Protein 3TCS (pdb70)

Organism: Roseobacter denitrificans (strain ATCC 33942 / OCh 114) (NCBI:txid375451)

Radius of gyration: 26.76 Å; Cα contacts (8 Å, |Δi|>4): 1747; chains: 2; bounding box: 55×63×72 Å

Structure (mmCIF, N/CA/C/O backbone):
data_3TCS
#
_entry.id   3TCS
#
_cell.length_a   182.492
_cell.length_b   64.745
_cell.length_c   76.449
_cell.angle_alpha   90.00
_cell.angle_beta   90.00
_cell.angle_gamma   90.00
#
_symmetry.space_group_name_H-M   'P 21 21 2'
#
loop_
_entity.id
_entity.type
_entity.pdbx_description
1 polymer 'Racemase, putative'
2 non-polymer 'CHLORIDE ION'
3 non-polymer 'MAGNESIUM ION'
4 non-polymer D-ALANINE
5 non-polymer GLYCEROL
6 non-polymer 'TETRAETHYLENE GLYCOL'
7 water water
#
loop_
_atom_site.group_PDB
_atom_site.id
_atom_site.type_symbol
_atom_site.label_atom_id
_atom_site.label_alt_id
_atom_site.label_comp_id
_atom_site.label_asym_id
_atom_site.label_entity_id
_atom_site.label_seq_id
_atom_site.pdbx_PDB_ins_code
_atom_site.Cartn_x
_atom_site.Cartn_y
_atom_site.Cartn_z
_atom_site.occupancy
_atom_site.B_iso_or_equiv
_atom_site.auth_seq_id
_atom_site.auth_comp_id
_atom_site.auth_asym_id
_atom_site.auth_atom_id
_atom_site.pdbx_PDB_model_num
ATOM 1 N N . MET A 1 23 ? 25.470 -8.609 42.135 1.00 35.87 1 MET A N 1
ATOM 2 C CA . MET A 1 23 ? 25.247 -10.016 41.706 1.00 33.86 1 MET A CA 1
ATOM 3 C C . MET A 1 23 ? 24.848 -10.059 40.226 1.00 32.39 1 MET A C 1
ATOM 4 O O . MET A 1 23 ? 25.520 -9.455 39.393 1.00 32.75 1 MET A O 1
ATOM 9 N N . LYS A 1 24 ? 23.764 -10.760 39.895 1.00 30.59 2 LYS A N 1
ATOM 10 C CA . LYS A 1 24 ? 23.313 -10.851 38.503 1.00 29.17 2 LYS A CA 1
ATOM 11 C C . LYS A 1 24 ? 21.845 -10.485 38.312 1.00 26.95 2 LYS A C 1
ATOM 12 O O . LYS A 1 24 ? 20.976 -10.957 39.043 1.00 24.76 2 LYS A O 1
ATOM 18 N N . LEU A 1 25 ? 21.577 -9.650 37.311 1.00 24.91 3 LEU A N 1
ATOM 19 C CA . LEU A 1 25 ? 20.219 -9.211 37.015 1.00 24.03 3 LEU A CA 1
ATOM 20 C C . LEU A 1 25 ? 19.374 -10.287 36.356 1.00 22.39 3 LEU A C 1
ATOM 21 O O . LEU A 1 25 ? 19.816 -10.953 35.417 1.00 22.05 3 LEU A O 1
ATOM 26 N N . LYS A 1 26 ? 18.148 -10.438 36.844 1.00 20.74 4 LYS A N 1
ATOM 27 C CA . LYS A 1 26 ? 17.218 -11.418 36.302 1.00 20.47 4 LYS A CA 1
ATOM 28 C C . LYS A 1 26 ? 16.096 -10.724 35.543 1.00 18.59 4 LYS A C 1
ATOM 29 O O . LYS A 1 26 ? 15.510 -11.299 34.624 1.00 19.04 4 LYS A O 1
ATOM 35 N N . ALA A 1 27 ? 15.788 -9.491 35.936 1.00 15.89 5 ALA A N 1
ATOM 36 C CA . ALA A 1 27 ? 14.721 -8.748 35.282 1.00 14.82 5 ALA A CA 1
ATOM 37 C C . ALA A 1 27 ? 14.837 -7.245 35.466 1.00 14.01 5 ALA A C 1
ATOM 38 O O . ALA A 1 27 ? 15.360 -6.768 36.474 1.00 12.98 5 ALA A O 1
ATOM 40 N N . ILE A 1 28 ? 14.345 -6.514 34.468 1.00 12.19 6 ILE A N 1
ATOM 41 C CA . ILE A 1 28 ? 14.326 -5.058 34.479 1.00 11.06 6 ILE A CA 1
ATOM 42 C C . ILE A 1 28 ? 12.923 -4.646 34.044 1.00 11.17 6 ILE A C 1
ATOM 43 O O . ILE A 1 28 ? 12.467 -5.020 32.967 1.00 12.15 6 ILE A O 1
ATOM 48 N N . GLU A 1 29 ? 12.237 -3.884 34.886 1.00 11.28 7 GLU A N 1
ATOM 49 C CA . GLU A 1 29 ? 10.882 -3.438 34.579 1.00 11.74 7 GLU A CA 1
ATOM 50 C C . GLU A 1 29 ? 10.809 -1.925 34.596 1.00 11.57 7 GLU A C 1
ATOM 51 O O . GLU A 1 29 ? 11.513 -1.275 35.368 1.00 10.58 7 GLU A O 1
ATOM 57 N N . THR A 1 30 ? 9.955 -1.366 33.745 1.00 9.91 8 THR A N 1
ATOM 58 C CA . THR A 1 30 ? 9.758 0.074 33.708 1.00 10.62 8 THR A CA 1
ATOM 59 C C . THR A 1 30 ? 8.271 0.386 33.890 1.00 11.72 8 THR A C 1
ATOM 60 O O . THR A 1 30 ? 7.402 -0.363 33.430 1.00 12.44 8 THR A O 1
ATOM 64 N N . PHE A 1 31 ? 7.998 1.483 34.587 1.00 10.16 9 PHE A N 1
ATOM 65 C CA . PHE A 1 31 ? 6.644 1.960 34.864 1.00 11.22 9 PHE A CA 1
ATOM 66 C C . PHE A 1 31 ? 6.750 3.425 34.463 1.00 11.32 9 PHE A C 1
ATOM 67 O O . PHE A 1 31 ? 7.421 4.212 35.138 1.00 11.92 9 PHE A O 1
ATOM 75 N N . THR A 1 32 ? 6.071 3.805 33.386 1.00 9.78 10 THR A N 1
ATOM 76 C CA . THR A 1 32 ? 6.222 5.160 32.881 1.00 11.41 10 THR A CA 1
ATOM 77 C C . THR A 1 32 ? 4.996 5.812 32.268 1.00 12.15 10 THR A C 1
ATOM 78 O O . THR A 1 32 ? 3.986 5.162 31.998 1.00 10.49 10 THR A O 1
ATOM 82 N N . ASN A 1 33 ? 5.114 7.121 32.073 1.00 12.68 11 ASN A N 1
ATOM 83 C CA . ASN A 1 33 ? 4.125 7.908 31.354 1.00 13.78 11 ASN A CA 1
ATOM 84 C C . ASN A 1 33 ? 5.035 8.765 30.477 1.00 14.08 11 ASN A C 1
ATOM 85 O O . ASN A 1 33 ? 6.245 8.522 30.451 1.00 12.93 11 ASN A O 1
ATOM 90 N N . ASP A 1 34 ? 4.505 9.742 29.753 1.00 14.21 12 ASP A N 1
ATOM 91 C CA . ASP A 1 34 ? 5.369 10.528 28.876 1.00 16.39 12 ASP A CA 1
ATOM 92 C C . ASP A 1 34 ? 6.392 11.425 29.571 1.00 16.00 12 ASP A C 1
ATOM 93 O O . ASP A 1 34 ? 7.434 11.747 28.995 1.00 16.31 12 ASP A O 1
ATOM 98 N N . ALA A 1 35 ? 6.111 11.817 30.808 1.00 15.00 13 ALA A N 1
ATOM 99 C CA . ALA A 1 35 ? 7.004 12.714 31.535 1.00 14.47 13 ALA A CA 1
ATOM 100 C C . ALA A 1 35 ? 8.090 12.043 32.369 1.00 14.57 13 ALA A C 1
ATOM 101 O O . ALA A 1 35 ? 9.219 12.523 32.416 1.00 15.51 13 ALA A O 1
ATOM 103 N N . VAL A 1 36 ? 7.757 10.945 33.035 1.00 13.99 14 VAL A N 1
ATOM 104 C CA . VAL A 1 36 ? 8.742 10.275 33.877 1.00 13.08 14 VAL A CA 1
ATOM 105 C C . VAL A 1 36 ? 8.506 8.773 33.962 1.00 12.00 14 VAL A C 1
ATOM 106 O O . VAL A 1 36 ? 7.371 8.302 33.910 1.00 11.47 14 VAL A O 1
ATOM 110 N N . GLY A 1 37 ? 9.594 8.020 34.072 1.00 10.94 15 GLY A N 1
ATOM 111 C CA . GLY A 1 37 ? 9.490 6.577 34.152 1.00 10.90 15 GLY A CA 1
ATOM 112 C C . GLY A 1 37 ? 10.419 6.025 35.211 1.00 12.47 15 GLY A C 1
ATOM 113 O O . GLY A 1 37 ? 11.565 6.461 35.324 1.00 10.15 15 GLY A O 1
ATOM 114 N N . PHE A 1 38 ? 9.919 5.069 35.987 1.00 11.31 16 PHE A N 1
ATOM 115 C CA . PHE A 1 38 ? 10.699 4.450 37.047 1.00 12.09 16 PHE A CA 1
ATOM 116 C C . PHE A 1 38 ? 11.155 3.060 36.630 1.00 11.86 16 PHE A C 1
ATOM 117 O O . PHE A 1 38 ? 10.503 2.399 35.820 1.00 11.88 16 PHE A O 1
ATOM 125 N N . VAL A 1 39 ? 12.280 2.626 37.186 1.00 10.30 17 VAL A N 1
ATOM 126 C CA . VAL A 1 39 ? 12.849 1.326 36.857 1.00 10.58 17 VAL A CA 1
ATOM 127 C C . VAL A 1 39 ? 13.001 0.447 38.090 1.00 12.09 17 VAL A C 1
ATOM 128 O O . VAL A 1 39 ? 13.440 0.908 39.143 1.00 13.08 17 VAL A O 1
ATOM 132 N N . ARG A 1 40 ? 12.627 -0.818 37.956 1.00 11.30 18 ARG A N 1
ATOM 133 C CA . ARG A 1 40 ? 12.779 -1.762 39.048 1.00 10.73 18 ARG A CA 1
ATOM 134 C C . ARG A 1 40 ? 13.622 -2.914 38.542 1.00 10.80 18 ARG A C 1
ATOM 135 O O . ARG A 1 40 ? 13.282 -3.550 37.543 1.00 12.16 18 ARG A O 1
ATOM 143 N N . VAL A 1 41 ? 14.736 -3.169 39.216 1.00 9.81 19 VAL A N 1
ATOM 144 C CA . VAL A 1 41 ? 15.602 -4.268 38.827 1.00 10.18 19 VAL A CA 1
ATOM 145 C C . VAL A 1 41 ? 15.487 -5.372 39.867 1.00 11.64 19 VAL A C 1
ATOM 146 O O . VAL A 1 41 ? 15.277 -5.096 41.049 1.00 11.34 19 VAL A O 1
ATOM 150 N N . THR A 1 42 ? 15.605 -6.615 39.413 1.00 12.24 20 THR A N 1
ATOM 151 C CA . THR A 1 42 ? 15.527 -7.777 40.296 1.00 14.60 20 THR A CA 1
ATOM 152 C C . THR A 1 42 ? 16.729 -8.672 40.024 1.00 15.35 20 THR A C 1
ATOM 153 O O . THR A 1 42 ? 17.001 -9.012 38.874 1.00 15.41 20 THR A O 1
ATOM 157 N N . THR A 1 43 ? 17.459 -9.040 41.072 1.00 17.04 21 THR A N 1
ATOM 158 C CA . THR A 1 43 ? 18.610 -9.919 40.901 1.00 19.60 21 THR A CA 1
ATOM 159 C C . THR A 1 43 ? 18.140 -11.361 41.034 1.00 21.44 21 THR A C 1
ATOM 160 O O . THR A 1 43 ? 17.017 -11.613 41.469 1.00 20.35 21 THR A O 1
ATOM 164 N N . GLN A 1 44 ? 18.995 -12.302 40.651 1.00 23.40 22 GLN A N 1
ATOM 165 C CA . GLN A 1 44 ? 18.653 -13.719 40.713 1.00 27.51 22 GLN A CA 1
ATOM 166 C C . GLN A 1 44 ? 18.148 -14.186 42.074 1.00 28.90 22 GLN A C 1
ATOM 167 O O . GLN A 1 44 ? 17.291 -15.069 42.149 1.00 29.69 22 GLN A O 1
ATOM 173 N N . ASP A 1 45 ? 18.670 -13.597 43.146 1.00 29.79 23 ASP A N 1
ATOM 174 C CA . ASP A 1 45 ? 18.258 -13.988 44.488 1.00 30.04 23 ASP A CA 1
ATOM 175 C C . ASP A 1 45 ? 16.937 -13.349 44.911 1.00 29.10 23 ASP A C 1
ATOM 176 O O . ASP A 1 45 ? 16.447 -13.594 46.013 1.00 28.99 23 ASP A O 1
ATOM 181 N N . GLY A 1 46 ? 16.359 -12.534 44.032 1.00 26.53 24 GLY A N 1
ATOM 182 C CA . GLY A 1 46 ? 15.087 -11.903 44.342 1.00 24.21 24 GLY A CA 1
ATOM 183 C C . GLY A 1 46 ? 15.120 -10.465 44.839 1.00 22.49 24 GLY A C 1
ATOM 184 O O . GLY A 1 46 ? 14.087 -9.795 44.850 1.00 22.01 24 GLY A O 1
ATOM 185 N N . ALA A 1 47 ? 16.287 -9.988 45.259 1.00 20.86 25 ALA A N 1
ATOM 186 C CA . ALA A 1 47 ? 16.413 -8.616 45.750 1.00 19.76 25 ALA A CA 1
ATOM 187 C C . ALA A 1 47 ? 16.037 -7.625 44.650 1.00 19.37 25 ALA A C 1
ATOM 188 O O . ALA A 1 47 ? 16.334 -7.852 43.478 1.00 18.93 25 ALA A O 1
ATOM 190 N N . GLN A 1 48 ? 15.387 -6.529 45.028 1.00 18.67 26 GLN A N 1
ATOM 191 C CA . GLN A 1 48 ? 14.971 -5.529 44.050 1.00 18.52 26 GLN A CA 1
ATOM 192 C C . GLN A 1 48 ? 15.394 -4.105 44.403 1.00 17.12 26 GLN A C 1
ATOM 193 O O . GLN A 1 48 ? 15.622 -3.776 45.567 1.00 17.94 26 GLN A O 1
ATOM 199 N N . GLY A 1 49 ? 15.486 -3.265 43.378 1.00 15.71 27 GLY A N 1
ATOM 200 C CA . GLY A 1 49 ? 15.870 -1.879 43.568 1.00 13.61 27 GLY A CA 1
ATOM 201 C C . GLY A 1 49 ? 15.099 -0.978 42.623 1.00 12.58 27 GLY A C 1
ATOM 202 O O . GLY A 1 49 ? 14.686 -1.412 41.543 1.00 11.89 27 GLY A O 1
ATOM 203 N N . TRP A 1 50 ? 14.906 0.274 43.028 1.00 9.70 28 TRP A N 1
ATOM 204 C CA . TRP A 1 50 ? 14.176 1.248 42.226 1.00 9.14 28 TRP A CA 1
ATOM 205 C C . TRP A 1 50 ? 15.019 2.446 41.816 1.00 8.65 28 TRP A C 1
ATOM 206 O O . TRP A 1 50 ? 15.741 3.018 42.628 1.00 9.13 28 TRP A O 1
ATOM 217 N N . GLY A 1 51 ? 14.897 2.825 40.551 1.00 8.74 29 GLY A N 1
ATOM 218 C CA . GLY A 1 51 ? 15.626 3.962 40.026 1.00 9.09 29 GLY A CA 1
ATOM 219 C C . GLY A 1 51 ? 14.718 4.734 39.092 1.00 10.64 29 GLY A C 1
ATOM 220 O O . GLY A 1 51 ? 13.509 4.496 39.056 1.00 10.10 29 GLY A O 1
ATOM 221 N N . GLN A 1 52 ? 15.290 5.649 38.323 1.00 10.02 30 GLN A N 1
ATOM 222 C CA . GLN A 1 52 ? 14.488 6.443 37.408 1.00 10.70 30 GLN A CA 1
ATOM 223 C C . GLN A 1 52 ? 15.285 6.852 36.182 1.00 11.20 30 GLN A C 1
ATOM 224 O O . GLN A 1 52 ? 16.478 7.151 36.274 1.00 10.66 30 GLN A O 1
ATOM 230 N N . VAL A 1 53 ? 14.629 6.846 35.028 1.00 11.32 31 VAL A N 1
ATOM 231 C CA . VAL A 1 53 ? 15.283 7.274 33.801 1.00 11.08 31 VAL A CA 1
ATOM 232 C C . VAL A 1 53 ? 15.115 8.785 33.800 1.00 11.73 31 VAL A C 1
ATOM 233 O O . VAL A 1 53 ? 14.352 9.324 34.593 1.00 13.21 31 VAL A O 1
ATOM 237 N N . SER A 1 54 ? 15.827 9.479 32.926 1.00 12.37 32 SER A N 1
ATOM 238 C CA . SER A 1 54 ? 15.693 10.923 32.873 1.00 12.55 32 SER A CA 1
ATOM 239 C C . SER A 1 54 ? 14.256 11.323 32.525 1.00 12.63 32 SER A C 1
ATOM 240 O O . SER A 1 54 ? 13.566 10.612 31.795 1.00 11.34 32 SER A O 1
ATOM 243 N N . THR A 1 55 ? 13.804 12.456 33.052 1.00 11.64 33 THR A N 1
ATOM 244 C CA . THR A 1 55 ? 12.461 12.946 32.756 1.00 12.56 33 THR A CA 1
ATOM 245 C C . THR A 1 55 ? 12.414 13.493 31.328 1.00 13.31 33 THR A C 1
ATOM 246 O O . THR A 1 55 ? 13.461 13.781 30.740 1.00 11.86 33 THR A O 1
ATOM 250 N N . TYR A 1 56 ? 11.197 13.623 30.795 1.00 13.06 34 TYR A N 1
ATOM 251 C CA . TYR A 1 56 ? 10.921 14.139 29.449 1.00 13.09 34 TYR A CA 1
ATOM 252 C C . TYR A 1 56 ? 11.003 13.090 28.350 1.00 12.40 34 TYR A C 1
ATOM 253 O O . TYR A 1 56 ? 12.077 12.571 28.033 1.00 10.56 34 TYR A O 1
ATOM 262 N N . HIS A 1 57 ? 9.841 12.797 27.772 1.00 11.26 35 HIS A N 1
ATOM 263 C CA . HIS A 1 57 ? 9.705 11.783 26.732 1.00 11.12 35 HIS A CA 1
ATOM 264 C C . HIS A 1 57 ? 10.226 10.482 27.317 1.00 10.63 35 HIS A C 1
ATOM 265 O O . HIS A 1 57 ? 10.881 9.687 26.643 1.00 10.08 35 HIS A O 1
ATOM 272 N N . ALA A 1 58 ? 9.912 10.287 28.597 1.00 10.26 36 ALA A N 1
ATOM 273 C CA . ALA A 1 58 ? 10.322 9.106 29.345 1.00 10.37 36 ALA A CA 1
ATOM 274 C C . ALA A 1 58 ? 9.805 7.823 28.716 1.00 9.29 36 ALA A C 1
ATOM 275 O O . ALA A 1 58 ? 10.423 6.772 28.852 1.00 9.79 36 ALA A O 1
ATOM 277 N N . ASP A 1 59 ? 8.668 7.904 28.029 1.00 10.05 37 ASP A N 1
ATOM 278 C CA . ASP A 1 59 ? 8.110 6.724 27.388 1.00 9.88 37 ASP A CA 1
ATOM 279 C C . ASP A 1 59 ? 9.037 6.259 26.270 1.00 9.73 37 ASP A C 1
ATOM 280 O O . ASP A 1 59 ? 9.240 5.064 26.087 1.00 10.06 37 ASP A O 1
ATOM 285 N N . ILE A 1 60 ? 9.607 7.202 25.526 1.00 9.94 38 ILE A N 1
ATOM 286 C CA . ILE A 1 60 ? 10.530 6.840 24.457 1.00 8.97 38 ILE A CA 1
ATOM 287 C C . ILE A 1 60 ? 11.791 6.258 25.095 1.00 8.91 38 ILE A C 1
ATOM 288 O O . ILE A 1 60 ? 12.323 5.244 24.639 1.00 9.40 38 ILE A O 1
ATOM 293 N N . THR A 1 61 ? 12.251 6.889 26.172 1.00 8.06 39 THR A N 1
ATOM 294 C CA . THR A 1 61 ? 13.444 6.426 26.870 1.00 9.31 39 THR A CA 1
ATOM 295 C C . THR A 1 61 ? 13.276 4.995 27.390 1.00 9.71 39 THR A C 1
ATOM 296 O O . THR A 1 61 ? 14.212 4.200 27.347 1.00 8.05 39 THR A O 1
ATOM 300 N N . CYS A 1 62 ? 12.088 4.656 27.882 1.00 9.06 40 CYS A N 1
ATOM 301 C CA . CYS A 1 62 ? 11.883 3.303 28.379 1.00 9.71 40 CYS A CA 1
ATOM 302 C C . CYS A 1 62 ? 11.863 2.294 27.237 1.00 9.27 40 CYS A C 1
ATOM 303 O O . CYS A 1 62 ? 12.306 1.157 27.405 1.00 8.14 40 CYS A O 1
ATOM 306 N N . THR A 1 63 ? 11.358 2.707 26.078 1.00 8.87 41 THR A N 1
ATOM 307 C CA . THR A 1 63 ? 11.342 1.819 24.914 1.00 10.25 41 THR A CA 1
ATOM 308 C C . THR A 1 63 ? 12.801 1.522 24.550 1.00 9.98 41 THR A C 1
ATOM 309 O O . THR A 1 63 ? 13.175 0.382 24.260 1.00 9.09 41 THR A O 1
ATOM 313 N N . VAL A 1 64 ? 13.623 2.563 24.580 1.00 8.62 42 VAL A N 1
ATOM 314 C CA . VAL A 1 64 ? 15.043 2.424 24.279 1.00 8.46 42 VAL A CA 1
ATOM 315 C C . VAL A 1 64 ? 15.704 1.530 25.324 1.00 8.19 42 VAL A C 1
ATOM 316 O O . VAL A 1 64 ? 16.542 0.691 24.996 1.00 8.94 42 VAL A O 1
ATOM 320 N N . LEU A 1 65 ? 15.328 1.705 26.587 1.00 9.13 43 LEU A N 1
ATOM 321 C CA . LEU A 1 65 ? 15.915 0.897 27.651 1.00 9.01 43 LEU A CA 1
ATOM 322 C C . LEU A 1 65 ? 15.744 -0.602 27.382 1.00 9.35 43 LEU A C 1
ATOM 323 O O . LEU A 1 65 ? 16.710 -1.368 27.443 1.00 8.36 43 LEU A O 1
ATOM 328 N N . HIS A 1 66 ? 14.524 -1.027 27.066 1.00 9.41 44 HIS A N 1
ATOM 329 C CA . HIS A 1 66 ? 14.278 -2.447 26.809 1.00 9.58 44 HIS A CA 1
ATOM 330 C C . HIS A 1 66 ? 14.868 -2.933 25.491 1.00 8.51 44 HIS A C 1
ATOM 331 O O . HIS A 1 66 ? 15.250 -4.098 25.351 1.00 10.88 44 HIS A O 1
ATOM 338 N N . ARG A 1 67 ? 14.959 -2.030 24.527 1.00 8.17 45 ARG A N 1
ATOM 339 C CA . ARG A 1 67 ? 15.484 -2.383 23.218 1.00 8.79 45 ARG A CA 1
ATOM 340 C C . ARG A 1 67 ? 17.005 -2.427 23.145 1.00 9.72 45 ARG A C 1
ATOM 341 O O . ARG A 1 67 ? 17.570 -3.310 22.500 1.00 9.30 45 ARG A O 1
ATOM 349 N N . GLN A 1 68 ? 17.670 -1.490 23.815 1.00 8.56 46 GLN A N 1
ATOM 350 C CA . GLN A 1 68 ? 19.124 -1.397 23.714 1.00 9.50 46 GLN A CA 1
ATOM 351 C C . GLN A 1 68 ? 19.966 -1.433 24.982 1.00 10.02 46 GLN A C 1
ATOM 352 O O . GLN A 1 68 ? 21.193 -1.384 24.898 1.00 11.45 46 GLN A O 1
ATOM 358 N N . VAL A 1 69 ? 19.334 -1.497 26.151 1.00 9.41 47 VAL A N 1
ATOM 359 C CA . VAL A 1 69 ? 20.100 -1.558 27.396 1.00 9.73 47 VAL A CA 1
ATOM 360 C C . VAL A 1 69 ? 19.922 -2.911 28.092 1.00 10.96 47 VAL A C 1
ATOM 361 O O . VAL A 1 69 ? 20.899 -3.607 28.376 1.00 11.53 47 VAL A O 1
ATOM 365 N N . ALA A 1 70 ? 18.674 -3.287 28.355 1.00 11.01 48 ALA A N 1
ATOM 366 C CA . ALA A 1 70 ? 18.377 -4.552 29.023 1.00 12.92 48 ALA A CA 1
ATOM 367 C C . ALA A 1 70 ? 19.038 -5.783 28.390 1.00 13.61 48 ALA A C 1
ATOM 368 O O . ALA A 1 70 ? 19.566 -6.645 29.095 1.00 14.26 48 ALA A O 1
ATOM 370 N N . PRO A 1 71 ? 19.021 -5.882 27.050 1.00 15.21 49 PRO A N 1
ATOM 371 C CA . PRO A 1 71 ? 19.627 -7.033 26.373 1.00 15.90 49 PRO A CA 1
ATOM 372 C C . PRO A 1 71 ? 21.081 -7.288 26.738 1.00 16.11 49 PRO A C 1
ATOM 373 O O . PRO A 1 71 ? 21.534 -8.436 26.737 1.00 16.63 49 PRO A O 1
ATOM 377 N N . TRP A 1 72 ? 21.807 -6.223 27.059 1.00 14.18 50 TRP A N 1
ATOM 378 C CA . TRP A 1 72 ? 23.222 -6.340 27.397 1.00 15.12 50 TRP A CA 1
ATOM 379 C C . TRP A 1 72 ? 23.500 -6.455 28.885 1.00 15.59 50 TRP A C 1
ATOM 380 O O . TRP A 1 72 ? 24.590 -6.869 29.284 1.00 14.80 50 TRP A O 1
ATOM 391 N N . MET A 1 73 ? 22.524 -6.086 29.706 1.00 15.61 51 MET A N 1
ATOM 392 C CA . MET A 1 73 ? 22.712 -6.141 31.150 1.00 16.61 51 MET A CA 1
ATOM 393 C C . MET A 1 73 ? 22.092 -7.353 31.838 1.00 18.05 51 MET A C 1
ATOM 394 O O . MET A 1 73 ? 22.617 -7.829 32.847 1.00 19.61 51 MET A O 1
ATOM 399 N N . LEU A 1 74 ? 20.993 -7.866 31.295 1.00 18.22 52 LEU A N 1
ATOM 400 C CA . LEU A 1 74 ? 20.341 -9.030 31.888 1.00 18.83 52 LEU A CA 1
ATOM 401 C C . LEU A 1 74 ? 21.252 -10.256 31.926 1.00 19.75 52 LEU A C 1
ATOM 402 O O . LEU A 1 74 ? 21.928 -10.576 30.947 1.00 19.66 52 LEU A O 1
ATOM 407 N N . GLY A 1 75 ? 21.260 -10.936 33.067 1.00 19.85 53 GLY A N 1
ATOM 408 C CA . GLY A 1 75 ? 22.083 -12.122 33.219 1.00 22.08 53 GLY A CA 1
ATOM 409 C C . GLY A 1 75 ? 23.566 -11.841 33.357 1.00 22.64 53 GLY A C 1
ATOM 410 O O . GLY A 1 75 ? 24.381 -12.759 33.282 1.00 24.04 53 GLY A O 1
ATOM 411 N N . GLN A 1 76 ? 23.926 -10.579 33.561 1.00 22.85 54 GLN A N 1
ATOM 412 C CA . GLN A 1 76 ? 25.329 -10.207 33.708 1.00 23.27 54 GLN A CA 1
ATOM 413 C C . GLN A 1 76 ? 25.645 -9.822 35.144 1.00 24.28 54 GLN A C 1
ATOM 414 O O . GLN A 1 76 ? 24.771 -9.372 35.882 1.00 23.19 54 GLN A O 1
ATOM 420 N N . ASP A 1 77 ? 26.902 -9.995 35.536 1.00 25.44 55 ASP A N 1
ATOM 421 C CA . ASP A 1 77 ? 27.321 -9.648 36.886 1.00 26.53 55 ASP A CA 1
ATOM 422 C C . ASP A 1 77 ? 27.428 -8.129 36.977 1.00 25.64 55 ASP A C 1
ATOM 423 O O . ASP A 1 77 ? 28.115 -7.499 36.174 1.00 25.75 55 ASP A O 1
ATOM 428 N N . ILE A 1 78 ? 26.751 -7.544 37.958 1.00 25.78 56 ILE A N 1
ATOM 429 C CA . ILE A 1 78 ? 26.758 -6.095 38.124 1.00 26.72 56 ILE A CA 1
ATOM 430 C C . ILE A 1 78 ? 27.761 -5.576 39.149 1.00 27.10 56 ILE A C 1
ATOM 431 O O . ILE A 1 78 ? 27.684 -4.419 39.563 1.00 28.62 56 ILE A O 1
ATOM 436 N N . THR A 1 79 ? 28.702 -6.423 39.553 1.00 25.62 57 THR A N 1
ATOM 437 C CA . THR A 1 79 ? 29.715 -6.012 40.517 1.00 26.99 57 THR A CA 1
ATOM 438 C C . THR A 1 79 ? 30.521 -4.851 39.932 1.00 26.16 57 THR A C 1
ATOM 439 O O . THR A 1 79 ? 30.692 -3.819 40.578 1.00 26.57 57 THR A O 1
ATOM 443 N N . ASP A 1 80 ? 31.018 -5.029 38.711 1.00 25.95 58 ASP A N 1
ATOM 444 C CA . ASP A 1 80 ? 31.775 -3.981 38.033 1.00 25.97 58 ASP A CA 1
ATOM 445 C C . ASP A 1 80 ? 30.785 -3.294 37.095 1.00 25.14 58 ASP A C 1
ATOM 446 O O . ASP A 1 80 ? 30.806 -3.510 35.881 1.00 23.98 58 ASP A O 1
ATOM 451 N N . LEU A 1 81 ? 29.909 -2.478 37.675 1.00 22.63 59 LEU A N 1
ATOM 452 C CA . LEU A 1 81 ? 28.887 -1.772 36.915 1.00 20.63 59 LEU A CA 1
ATOM 453 C C . LEU A 1 81 ? 29.478 -0.840 35.868 1.00 20.19 59 LEU A C 1
ATOM 454 O O . LEU A 1 81 ? 28.930 -0.702 34.777 1.00 21.14 59 LEU A O 1
ATOM 459 N N . ASP A 1 82 ? 30.594 -0.199 36.197 1.00 19.93 60 ASP A N 1
ATOM 460 C CA . ASP A 1 82 ? 31.244 0.704 35.257 1.00 19.58 60 ASP A CA 1
ATOM 461 C C . ASP A 1 82 ? 31.581 -0.004 33.950 1.00 18.59 60 ASP A C 1
ATOM 462 O O . ASP A 1 82 ? 31.326 0.525 32.869 1.00 15.98 60 ASP A O 1
ATOM 467 N N . ASP A 1 83 ? 32.162 -1.196 34.050 1.00 17.94 61 ASP A N 1
ATOM 468 C CA . ASP A 1 83 ? 32.534 -1.949 32.856 1.00 18.50 61 ASP A CA 1
ATOM 469 C C . ASP A 1 83 ? 31.303 -2.410 32.090 1.00 17.63 61 ASP A C 1
ATOM 470 O O . ASP A 1 83 ? 31.292 -2.404 30.859 1.00 15.63 61 ASP A O 1
ATOM 475 N N . LEU A 1 84 ? 30.264 -2.801 32.818 1.00 15.77 62 LEU A N 1
ATOM 476 C CA . LEU A 1 84 ? 29.038 -3.261 32.181 1.00 15.30 62 LEU A CA 1
ATOM 477 C C . LEU A 1 84 ? 28.383 -2.127 31.400 1.00 15.05 62 LEU A C 1
ATOM 478 O O . LEU A 1 84 ? 27.894 -2.333 30.289 1.00 13.69 62 LEU A O 1
ATOM 483 N N . LEU A 1 85 ? 28.370 -0.930 31.979 1.00 13.59 63 LEU A N 1
ATOM 484 C CA . LEU A 1 85 ? 27.776 0.214 31.302 1.00 14.04 63 LEU A CA 1
ATOM 485 C C . LEU A 1 85 ? 28.605 0.553 30.070 1.00 13.64 63 LEU A C 1
ATOM 486 O O . LEU A 1 85 ? 28.069 1.008 29.063 1.00 12.56 63 LEU A O 1
ATOM 491 N N . ASP A 1 86 ? 29.913 0.321 30.136 1.00 13.80 64 ASP A N 1
ATOM 492 C CA . ASP A 1 86 ? 30.760 0.598 28.977 1.00 14.23 64 ASP A CA 1
ATOM 493 C C . ASP A 1 86 ? 30.422 -0.386 27.865 1.00 14.71 64 ASP A C 1
ATOM 494 O O . ASP A 1 86 ? 30.405 -0.026 26.688 1.00 13.43 64 ASP A O 1
ATOM 499 N N . ILE A 1 87 ? 30.148 -1.631 28.240 1.00 14.74 65 ILE A N 1
ATOM 500 C CA . ILE A 1 87 ? 29.800 -2.648 27.255 1.00 15.15 65 ILE A CA 1
ATOM 501 C C . ILE A 1 87 ? 28.516 -2.229 26.545 1.00 13.49 65 ILE A C 1
ATOM 502 O O . ILE A 1 87 ? 28.402 -2.347 25.323 1.00 12.03 65 ILE A O 1
ATOM 507 N N . VAL A 1 88 ? 27.552 -1.725 27.310 1.00 11.68 66 VAL A N 1
ATOM 508 C CA . VAL A 1 88 ? 26.291 -1.271 26.726 1.00 10.88 66 VAL A CA 1
ATOM 509 C C . VAL A 1 88 ? 26.542 -0.224 25.641 1.00 11.80 66 VAL A C 1
ATOM 510 O O . VAL A 1 88 ? 26.026 -0.339 24.520 1.00 10.26 66 VAL A O 1
ATOM 514 N N . THR A 1 89 ? 27.338 0.795 25.963 1.00 10.87 67 THR A N 1
ATOM 515 C CA . THR A 1 89 ? 27.614 1.847 24.989 1.00 12.28 67 THR A CA 1
ATOM 516 C C . THR A 1 89 ? 28.444 1.342 23.802 1.00 11.96 67 THR A C 1
ATOM 517 O O . THR A 1 89 ? 28.313 1.846 22.685 1.00 11.62 67 THR A O 1
ATOM 521 N N . GLU A 1 90 ? 29.283 0.335 24.029 1.00 12.76 68 GLU A N 1
ATOM 522 C CA . GLU A 1 90 ? 30.091 -0.207 22.941 1.00 13.37 68 GLU A CA 1
ATOM 523 C C . GLU A 1 90 ? 29.225 -1.083 22.043 1.00 12.93 68 GLU A C 1
ATOM 524 O O . GLU A 1 90 ? 29.345 -1.040 20.822 1.00 11.93 68 GLU A O 1
ATOM 530 N N . ARG A 1 91 ? 28.345 -1.872 22.650 1.00 12.35 69 ARG A N 1
ATOM 531 C CA . ARG A 1 91 ? 27.451 -2.733 21.884 1.00 12.01 69 ARG A CA 1
ATOM 532 C C . ARG A 1 91 ? 26.511 -1.875 21.046 1.00 13.04 69 ARG A C 1
ATOM 533 O O . ARG A 1 91 ? 26.117 -2.261 19.945 1.00 11.77 69 ARG A O 1
ATOM 541 N N . GLU A 1 92 ? 26.157 -0.711 21.584 1.00 10.22 70 GLU A N 1
ATOM 542 C CA . GLU A 1 92 ? 25.260 0.226 20.913 1.00 10.87 70 GLU A CA 1
ATOM 543 C C . GLU A 1 92 ? 26.041 1.451 20.442 1.00 11.02 70 GLU A C 1
ATOM 544 O O . GLU A 1 92 ? 25.539 2.574 20.500 1.00 10.77 70 GLU A O 1
ATOM 550 N N . HIS A 1 93 ? 27.259 1.237 19.949 1.00 10.58 71 HIS A N 1
ATOM 551 C CA . HIS A 1 93 ? 28.094 2.355 19.517 1.00 11.81 71 HIS A CA 1
ATOM 552 C C . HIS A 1 93 ? 27.552 3.153 18.329 1.00 10.52 71 HIS A C 1
ATOM 553 O O . HIS A 1 93 ? 28.038 4.240 18.037 1.00 11.64 71 HIS A O 1
ATOM 560 N N . LYS A 1 94 ? 26.540 2.618 17.653 1.00 10.35 72 LYS A N 1
ATOM 561 C CA . LYS A 1 94 ? 25.929 3.307 16.517 1.00 11.41 72 LYS A CA 1
ATOM 562 C C . LYS A 1 94 ? 24.895 4.310 17.013 1.00 10.92 72 LYS A C 1
ATOM 563 O O . LYS A 1 94 ? 24.290 5.034 16.222 1.00 10.42 72 LYS A O 1
ATOM 569 N N . PHE A 1 95 ? 24.687 4.344 18.324 1.00 10.29 73 PHE A N 1
ATOM 570 C CA . PHE A 1 95 ? 23.703 5.248 18.910 1.00 12.15 73 PHE A CA 1
ATOM 571 C C . PHE A 1 95 ? 24.298 6.179 19.960 1.00 12.64 73 PHE A C 1
ATOM 572 O O . PHE A 1 95 ? 23.873 6.181 21.116 1.00 13.46 73 PHE A O 1
ATOM 580 N N . PRO A 1 96 ? 25.291 6.989 19.572 1.00 13.82 74 PRO A N 1
ATOM 581 C CA . PRO A 1 96 ? 25.868 7.893 20.565 1.00 14.90 74 PRO A CA 1
ATOM 582 C C . PRO A 1 96 ? 24.821 8.955 20.871 1.00 15.25 74 PRO A C 1
ATOM 583 O O . PRO A 1 96 ? 24.031 9.317 19.999 1.00 16.33 74 PRO A O 1
ATOM 587 N N . GLY A 1 97 ? 24.779 9.439 22.103 1.00 12.92 75 GLY A N 1
ATOM 588 C CA . GLY A 1 97 ? 23.791 10.456 22.398 1.00 14.76 75 GLY A CA 1
ATOM 589 C C . GLY A 1 97 ? 22.947 10.281 23.640 1.00 13.24 75 GLY A C 1
ATOM 590 O O . GLY A 1 97 ? 23.110 9.337 24.406 1.00 14.25 75 GLY A O 1
ATOM 591 N N . SER A 1 98 ? 22.004 11.203 23.792 1.00 12.68 76 SER A N 1
ATOM 592 C CA . SER A 1 98 ? 21.115 11.281 24.938 1.00 12.03 76 SER A CA 1
ATOM 593 C C . SER A 1 98 ? 20.227 10.097 25.322 1.00 12.41 76 SER A C 1
ATOM 594 O O . SER A 1 98 ? 20.301 9.617 26.452 1.00 10.91 76 SER A O 1
ATOM 597 N N . TYR A 1 99 ? 19.389 9.621 24.403 1.00 11.77 77 TYR A N 1
ATOM 598 C CA . TYR A 1 99 ? 18.472 8.538 24.748 1.00 10.09 77 TYR A CA 1
ATOM 599 C C . TYR A 1 99 ? 19.075 7.284 25.363 1.00 10.20 77 TYR A C 1
ATOM 600 O O . TYR A 1 99 ? 18.567 6.791 26.374 1.00 9.79 77 TYR A O 1
ATOM 609 N N . LEU A 1 100 ? 20.152 6.761 24.785 1.00 8.52 78 LEU A N 1
ATOM 610 C CA . LEU A 1 100 ? 20.752 5.560 25.357 1.00 8.92 78 LEU A CA 1
ATOM 611 C C . LEU A 1 100 ? 21.196 5.824 26.791 1.00 8.75 78 LEU A C 1
ATOM 612 O O . LEU A 1 100 ? 21.010 4.988 27.675 1.00 9.80 78 LEU A O 1
ATOM 617 N N . ARG A 1 101 ? 21.786 6.991 27.016 1.00 8.83 79 ARG A N 1
ATOM 618 C CA . ARG A 1 101 ? 22.264 7.343 28.342 1.00 10.06 79 ARG A CA 1
ATOM 619 C C . ARG A 1 101 ? 21.131 7.630 29.328 1.00 8.83 79 ARG A C 1
ATOM 620 O O . ARG A 1 101 ? 21.234 7.293 30.504 1.00 9.30 79 ARG A O 1
ATOM 628 N N . ARG A 1 102 ? 20.045 8.232 28.854 1.00 9.30 80 ARG A N 1
ATOM 629 C CA . ARG A 1 102 ? 18.899 8.498 29.723 1.00 9.45 80 ARG A CA 1
ATOM 630 C C . ARG A 1 102 ? 18.345 7.155 30.197 1.00 9.67 80 ARG A C 1
ATOM 631 O O . ARG A 1 102 ? 17.875 7.023 31.327 1.00 9.36 80 ARG A O 1
ATOM 639 N N . ALA A 1 103 ? 18.393 6.167 29.308 1.00 8.86 81 ALA A N 1
ATOM 640 C CA . ALA A 1 103 ? 17.902 4.825 29.604 1.00 9.42 81 ALA A CA 1
ATOM 641 C C . ALA A 1 103 ? 18.829 4.126 30.587 1.00 10.18 81 ALA A C 1
ATOM 642 O O . ALA A 1 103 ? 18.380 3.551 31.580 1.00 9.60 81 ALA A O 1
ATOM 644 N N . MET A 1 104 ? 20.126 4.167 30.297 1.00 9.63 82 MET A N 1
ATOM 645 C CA . MET A 1 104 ? 21.125 3.539 31.159 1.00 10.07 82 MET A CA 1
ATOM 646 C C . MET A 1 104 ? 21.007 4.046 32.593 1.00 9.82 82 MET A C 1
ATOM 647 O O . MET A 1 104 ? 21.131 3.275 33.542 1.00 11.31 82 MET A O 1
ATOM 652 N N . ALA A 1 105 ? 20.777 5.348 32.735 1.00 9.65 83 ALA A N 1
ATOM 653 C CA . ALA A 1 105 ? 20.653 5.987 34.044 1.00 10.17 83 ALA A CA 1
ATOM 654 C C . ALA A 1 105 ? 19.598 5.320 34.925 1.00 10.74 83 ALA A C 1
ATOM 655 O O . ALA A 1 105 ? 19.743 5.263 36.149 1.00 10.63 83 ALA A O 1
ATOM 657 N N . GLY A 1 106 ? 18.541 4.818 34.296 1.00 9.89 84 GLY A N 1
ATOM 658 C CA . GLY A 1 106 ? 17.477 4.166 35.039 1.00 9.96 84 GLY A CA 1
ATOM 659 C C . GLY A 1 106 ? 17.907 2.850 35.663 1.00 9.65 84 GLY A C 1
ATOM 660 O O . GLY A 1 106 ? 17.548 2.552 36.802 1.00 10.06 84 GLY A O 1
ATOM 661 N N . VAL A 1 107 ? 18.673 2.053 34.923 1.00 9.80 85 VAL A N 1
ATOM 662 C CA . VAL A 1 107 ? 19.136 0.770 35.441 1.00 9.25 85 VAL A CA 1
ATOM 663 C C . VAL A 1 107 ? 20.212 1.018 36.493 1.00 9.78 85 VAL A C 1
ATOM 664 O O . VAL A 1 107 ? 20.237 0.377 37.549 1.00 9.26 85 VAL A O 1
ATOM 668 N N . ASP A 1 108 ? 21.099 1.961 36.200 1.00 9.20 86 ASP A N 1
ATOM 669 C CA . ASP A 1 108 ? 22.168 2.312 37.124 1.00 9.41 86 ASP A CA 1
ATOM 670 C C . ASP A 1 108 ? 21.597 2.746 38.478 1.00 8.32 86 ASP A C 1
ATOM 671 O O . ASP A 1 108 ? 21.961 2.193 39.519 1.00 8.41 86 ASP A O 1
ATOM 676 N N . THR A 1 109 ? 20.694 3.722 38.471 1.00 9.47 87 THR A N 1
ATOM 677 C CA . THR A 1 109 ? 20.139 4.206 39.727 1.00 8.33 87 THR A CA 1
ATOM 678 C C . THR A 1 109 ? 19.331 3.158 40.485 1.00 8.92 87 THR A C 1
ATOM 679 O O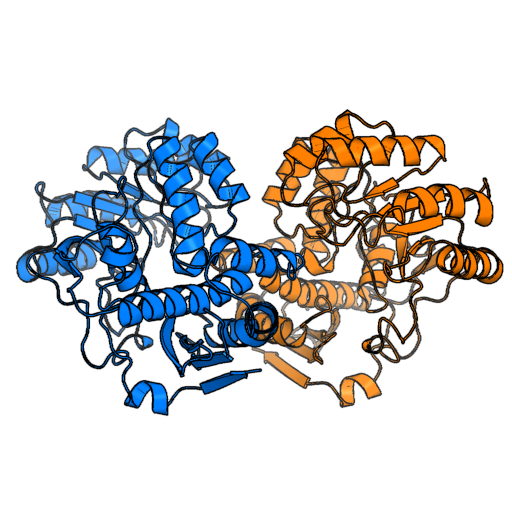 . THR A 1 109 ? 19.289 3.186 41.712 1.00 8.87 87 THR A O 1
ATOM 683 N N . ALA A 1 110 ? 18.700 2.233 39.764 1.00 7.83 88 ALA A N 1
ATOM 684 C CA . ALA A 1 110 ? 17.929 1.171 40.408 1.00 9.91 88 ALA A CA 1
ATOM 685 C C . ALA A 1 110 ? 18.907 0.217 41.092 1.00 10.14 88 ALA A C 1
ATOM 686 O O . ALA A 1 110 ? 18.648 -0.289 42.182 1.00 9.42 88 ALA A O 1
ATOM 688 N N . ILE A 1 111 ? 20.039 -0.026 40.443 1.00 10.42 89 ILE A N 1
ATOM 689 C CA . ILE A 1 111 ? 21.047 -0.908 41.012 1.00 10.86 89 ILE A CA 1
ATOM 690 C C . ILE A 1 111 ? 21.640 -0.312 42.293 1.00 10.46 89 ILE A C 1
ATOM 691 O O . ILE A 1 111 ? 21.898 -1.034 43.257 1.00 11.44 89 ILE A O 1
ATOM 696 N N . TRP A 1 112 ? 21.841 1.001 42.327 1.00 9.46 90 TRP A N 1
ATOM 697 C CA . TRP A 1 112 ? 22.381 1.609 43.539 1.00 10.54 90 TRP A CA 1
ATOM 698 C C . TRP A 1 112 ? 21.374 1.520 44.685 1.00 10.61 90 TRP A C 1
ATOM 699 O O . TRP A 1 112 ? 21.754 1.334 45.838 1.00 11.21 90 TRP A O 1
ATOM 710 N N . ASP A 1 113 ? 20.089 1.649 44.367 1.00 11.37 91 ASP A N 1
ATOM 711 C CA . ASP A 1 113 ? 19.044 1.541 45.384 1.00 11.80 91 ASP A CA 1
ATOM 712 C C . ASP A 1 113 ? 19.080 0.105 45.903 1.00 11.73 91 ASP A C 1
ATOM 713 O O . ASP A 1 113 ? 18.930 -0.140 47.098 1.00 11.46 91 ASP A O 1
ATOM 718 N N . LEU A 1 114 ? 19.293 -0.839 44.990 1.00 12.71 92 LEU A N 1
ATOM 719 C CA . LEU A 1 114 ? 19.373 -2.252 45.344 1.00 14.72 92 LEU A CA 1
ATOM 720 C C . LEU A 1 114 ? 20.519 -2.488 46.320 1.00 14.25 92 LEU A C 1
ATOM 721 O O . LEU A 1 114 ? 20.350 -3.155 47.341 1.00 14.22 92 LEU A O 1
ATOM 726 N N . ARG A 1 115 ? 21.684 -1.939 45.995 1.00 13.83 93 ARG A N 1
ATOM 727 C CA . ARG A 1 115 ? 22.863 -2.093 46.840 1.00 15.04 93 ARG A CA 1
ATOM 728 C C . ARG A 1 115 ? 22.629 -1.525 48.234 1.00 15.77 93 ARG A C 1
ATOM 729 O O . ARG A 1 115 ? 22.964 -2.163 49.232 1.00 16.10 93 ARG A O 1
ATOM 737 N N . GLY A 1 116 ? 22.052 -0.329 48.295 1.00 14.82 94 GLY A N 1
ATOM 738 C CA . GLY A 1 116 ? 21.770 0.294 49.576 1.00 14.89 94 GLY A CA 1
ATOM 739 C C . GLY A 1 116 ? 20.836 -0.558 50.413 1.00 14.95 94 GLY A C 1
ATOM 740 O O . GLY A 1 116 ? 21.060 -0.758 51.606 1.00 16.05 94 GLY A O 1
ATOM 741 N N . LYS A 1 117 ? 19.781 -1.070 49.794 1.00 14.68 95 LYS A N 1
ATOM 742 C CA . LYS A 1 117 ? 18.838 -1.905 50.521 1.00 16.09 95 LYS A CA 1
ATOM 743 C C . LYS A 1 117 ? 19.482 -3.225 50.950 1.00 17.29 95 LYS A C 1
ATOM 744 O O . LYS A 1 117 ? 19.190 -3.736 52.033 1.00 16.47 95 LYS A O 1
ATOM 750 N N . GLN A 1 118 ? 20.369 -3.766 50.118 1.00 17.65 96 GLN A N 1
ATOM 751 C CA . GLN A 1 118 ? 21.060 -5.015 50.460 1.00 19.06 96 GLN A CA 1
ATOM 752 C C . GLN A 1 118 ? 21.989 -4.800 51.658 1.00 18.90 96 GLN A C 1
ATOM 753 O O . GLN A 1 118 ? 22.162 -5.683 52.500 1.00 19.96 96 GLN A O 1
ATOM 759 N N . GLN A 1 119 ? 22.593 -3.620 51.724 1.00 18.28 97 GLN A N 1
ATOM 760 C CA . GLN A 1 119 ? 23.520 -3.294 52.798 1.00 18.67 97 GLN A CA 1
ATOM 761 C C . GLN A 1 119 ? 22.861 -2.580 53.976 1.00 18.70 97 GLN A C 1
ATOM 762 O O . GLN A 1 119 ? 23.504 -2.349 54.998 1.00 19.52 97 GLN A O 1
ATOM 768 N N . GLY A 1 120 ? 21.585 -2.233 53.831 1.00 18.17 98 GLY A N 1
ATOM 769 C CA . GLY A 1 120 ? 20.872 -1.539 54.896 1.00 17.06 98 GLY A CA 1
ATOM 770 C C . GLY A 1 120 ? 21.404 -0.134 55.106 1.00 17.17 98 GLY A C 1
ATOM 771 O O . GLY A 1 120 ? 21.443 0.373 56.234 1.00 17.04 98 GLY A O 1
ATOM 772 N N . LYS A 1 121 ? 21.808 0.503 54.012 1.00 13.97 99 LYS A N 1
ATOM 773 C CA . LYS A 1 121 ? 22.373 1.846 54.065 1.00 14.73 99 LYS A CA 1
ATOM 774 C C . LYS A 1 121 ? 21.848 2.739 52.951 1.00 14.01 99 LYS A C 1
ATOM 775 O O . LYS A 1 121 ? 21.470 2.259 51.884 1.00 12.75 99 LYS A O 1
ATOM 781 N N . PRO A 1 122 ? 21.810 4.057 53.194 1.00 13.46 100 PRO A N 1
ATOM 782 C CA . PRO A 1 122 ? 21.340 4.979 52.160 1.00 12.78 100 PRO A CA 1
ATOM 783 C C . PRO A 1 122 ? 22.445 4.989 51.109 1.00 12.80 100 PRO A C 1
ATOM 784 O O . PRO A 1 122 ? 23.596 4.667 51.414 1.00 13.03 100 PRO A O 1
ATOM 788 N N . VAL A 1 123 ? 22.105 5.326 49.873 1.00 11.15 101 VAL A N 1
ATOM 789 C CA . VAL A 1 123 ? 23.109 5.346 48.817 1.00 11.92 101 VAL A CA 1
ATOM 790 C C . VAL A 1 123 ? 24.323 6.212 49.150 1.00 11.50 101 VAL A C 1
ATOM 791 O O . VAL A 1 123 ? 25.455 5.842 48.833 1.00 12.04 101 VAL A O 1
ATOM 795 N N . ALA A 1 124 ? 24.093 7.353 49.796 1.00 11.49 102 ALA A N 1
ATOM 796 C CA . ALA A 1 124 ? 25.180 8.255 50.170 1.00 12.51 102 ALA A CA 1
ATOM 797 C C . ALA A 1 124 ? 26.278 7.522 50.932 1.00 12.91 102 ALA A C 1
ATOM 798 O O . ALA A 1 124 ? 27.460 7.817 50.759 1.00 14.06 102 ALA A O 1
ATOM 800 N N . GLU A 1 125 ? 25.882 6.584 51.788 1.00 13.56 103 GLU A N 1
ATOM 801 C CA . GLU A 1 125 ? 26.842 5.807 52.564 1.00 14.67 103 GLU A CA 1
ATOM 802 C C . GLU A 1 125 ? 27.526 4.759 51.700 1.00 15.58 103 GLU A C 1
ATOM 803 O O . GLU A 1 125 ? 28.725 4.528 51.835 1.00 16.11 103 GLU A O 1
ATOM 809 N N . VAL A 1 126 ? 26.771 4.123 50.813 1.00 15.56 104 VAL A N 1
ATOM 810 C CA . VAL A 1 126 ? 27.356 3.123 49.928 1.00 16.69 104 VAL A CA 1
ATOM 811 C C . VAL A 1 126 ? 28.445 3.810 49.102 1.00 17.11 104 VAL A C 1
ATOM 812 O O . VAL A 1 126 ? 29.490 3.222 48.820 1.00 18.92 104 VAL A O 1
ATOM 816 N N . LEU A 1 127 ? 28.203 5.068 48.742 1.00 16.38 105 LEU A N 1
ATOM 817 C CA . LEU A 1 127 ? 29.150 5.848 47.951 1.00 17.15 105 LEU A CA 1
ATOM 818 C C . LEU A 1 127 ? 30.330 6.366 48.771 1.00 18.48 105 LEU A C 1
ATOM 819 O O . LEU A 1 127 ? 31.210 7.046 48.239 1.00 19.25 105 LEU A O 1
ATOM 824 N N . GLY A 1 128 ? 30.345 6.050 50.062 1.00 18.44 106 GLY A N 1
ATOM 825 C CA . GLY A 1 128 ? 31.435 6.492 50.917 1.00 18.58 106 GLY A CA 1
ATOM 826 C C . GLY A 1 128 ? 31.155 7.780 51.667 1.00 19.14 106 GLY A C 1
ATOM 827 O O . GLY A 1 128 ? 32.059 8.356 52.279 1.00 18.95 106 GLY A O 1
ATOM 828 N N . GLY A 1 129 ? 29.906 8.235 51.619 1.00 17.02 107 GLY A N 1
ATOM 829 C CA . GLY A 1 129 ? 29.529 9.457 52.307 1.00 16.58 107 GLY A CA 1
ATOM 830 C C . GLY A 1 129 ? 28.713 9.172 53.555 1.00 15.43 107 GLY A C 1
ATOM 831 O O . GLY A 1 129 ? 28.774 8.071 54.099 1.00 14.77 107 GLY A O 1
ATOM 832 N N . THR A 1 130 ? 27.948 10.161 54.012 1.00 14.93 108 THR A N 1
ATOM 833 C CA . THR A 1 130 ? 27.123 9.999 55.208 1.00 15.41 108 THR A CA 1
ATOM 834 C C . THR A 1 130 ? 25.787 10.715 55.041 1.00 13.37 108 THR A C 1
ATOM 835 O O . THR A 1 130 ? 25.679 11.673 54.280 1.00 15.00 108 THR A O 1
ATOM 839 N N . PRO A 1 131 ? 24.744 10.248 55.743 1.00 14.77 109 PRO A N 1
ATOM 840 C CA . PRO A 1 131 ? 23.442 10.908 55.622 1.00 13.87 109 PRO A CA 1
ATOM 841 C C . PRO A 1 131 ? 23.520 12.275 56.295 1.00 14.65 109 PRO A C 1
ATOM 842 O O . PRO A 1 131 ? 24.406 12.516 57.117 1.00 14.64 109 PRO A O 1
ATOM 846 N N . GLY A 1 132 ? 22.604 13.171 55.949 1.00 14.08 110 GLY A N 1
ATOM 847 C CA . GLY A 1 132 ? 22.631 14.490 56.554 1.00 15.03 110 GLY A CA 1
ATOM 848 C C . GLY A 1 132 ? 22.019 15.572 55.691 1.00 15.82 110 GLY A C 1
ATOM 849 O O . GLY A 1 132 ? 21.379 15.285 54.678 1.00 15.67 110 GLY A O 1
ATOM 850 N N . LEU A 1 133 ? 22.229 16.822 56.088 1.00 15.52 111 LEU A N 1
ATOM 851 C CA . LEU A 1 133 ? 21.675 17.968 55.372 1.00 17.22 111 LEU A CA 1
ATOM 852 C C . LEU A 1 133 ? 22.536 18.469 54.216 1.00 18.79 111 LEU A C 1
ATOM 853 O O . LEU A 1 133 ? 23.754 18.287 54.201 1.00 17.95 111 LEU A O 1
ATOM 858 N N . ILE A 1 134 ? 21.884 19.100 53.242 1.00 17.91 112 ILE A N 1
ATOM 859 C CA . ILE A 1 134 ? 22.572 19.664 52.088 1.00 18.23 112 ILE A CA 1
ATOM 860 C C . ILE A 1 134 ? 21.954 21.023 51.794 1.00 16.96 112 ILE A C 1
ATOM 861 O O . ILE A 1 134 ? 20.748 21.121 51.572 1.00 16.20 112 ILE A O 1
ATOM 866 N N . ARG A 1 135 ? 22.777 22.066 51.795 1.00 15.90 113 ARG A N 1
ATOM 867 C CA . ARG A 1 135 ? 22.291 23.410 51.511 1.00 16.52 113 ARG A CA 1
ATOM 868 C C . ARG A 1 135 ? 21.754 23.444 50.084 1.00 16.40 113 ARG A C 1
ATOM 869 O O . ARG A 1 135 ? 22.372 22.907 49.166 1.00 15.87 113 ARG A O 1
ATOM 877 N N . ALA A 1 136 ? 20.608 24.082 49.895 1.00 16.94 114 ALA A N 1
ATOM 878 C CA . ALA A 1 136 ? 20.006 24.150 48.574 1.00 17.60 114 ALA A CA 1
ATOM 879 C C . ALA A 1 136 ? 19.791 25.576 48.111 1.00 18.53 114 ALA A C 1
ATOM 880 O O . ALA A 1 136 ? 19.672 26.497 48.920 1.00 18.16 114 ALA A O 1
ATOM 882 N N . TYR A 1 137 ? 19.764 25.763 46.798 1.00 18.10 115 TYR A N 1
ATOM 883 C CA . TYR A 1 137 ? 19.509 27.082 46.265 1.00 18.06 115 TYR A CA 1
ATOM 884 C C . TYR A 1 137 ? 18.200 27.009 45.501 1.00 18.25 115 TYR A C 1
ATOM 885 O O . TYR A 1 137 ? 17.975 26.074 44.731 1.00 18.63 115 TYR A O 1
ATOM 894 N N . ALA A 1 138 ? 17.315 27.966 45.764 1.00 18.19 116 ALA A N 1
ATOM 895 C CA . ALA A 1 138 ? 16.019 28.015 45.101 1.00 19.00 116 ALA A CA 1
ATOM 896 C C . ALA A 1 138 ? 16.270 28.309 43.631 1.00 18.69 116 ALA A C 1
ATOM 897 O O . ALA A 1 138 ? 16.842 29.342 43.287 1.00 19.11 116 ALA A O 1
ATOM 899 N N . SER A 1 139 ? 15.850 27.395 42.763 1.00 17.46 117 SER A N 1
ATOM 900 C CA . SER A 1 139 ? 16.063 27.569 41.336 1.00 16.49 117 SER A CA 1
ATOM 901 C C . SER A 1 139 ? 14.785 27.849 40.553 1.00 17.35 117 SER A C 1
ATOM 902 O O . SER A 1 139 ? 13.872 27.021 40.505 1.00 15.88 117 SER A O 1
ATOM 905 N N . SER A 1 140 ? 14.726 29.030 39.946 1.00 18.42 118 SER A N 1
ATOM 906 C CA . SER A 1 140 ? 13.583 29.421 39.136 1.00 19.52 118 SER A CA 1
ATOM 907 C C . SER A 1 140 ? 13.813 28.883 37.730 1.00 18.61 118 SER A C 1
ATOM 908 O O . SER A 1 140 ? 14.926 28.937 37.214 1.00 17.95 118 SER A O 1
ATOM 911 N N . MET A 1 141 ? 12.761 28.363 37.115 1.00 19.66 119 MET A N 1
ATOM 912 C CA . MET A 1 141 ? 12.864 27.811 35.772 1.00 20.60 119 MET A CA 1
ATOM 913 C C . MET A 1 141 ? 12.240 28.742 34.739 1.00 22.51 119 MET A C 1
ATOM 914 O O . MET A 1 141 ? 12.524 28.634 33.546 1.00 21.41 119 MET A O 1
ATOM 919 N N . LYS A 1 142 ? 11.404 29.661 35.214 1.00 23.26 120 LYS A N 1
ATOM 920 C CA . LYS A 1 142 ? 10.676 30.591 34.355 1.00 24.43 120 LYS A CA 1
ATOM 921 C C . LYS A 1 142 ? 11.423 31.774 33.758 1.00 26.00 120 LYS A C 1
ATOM 922 O O . LYS A 1 142 ? 12.330 32.340 34.368 1.00 25.82 120 LYS A O 1
ATOM 928 N N . ARG A 1 143 ? 11.010 32.145 32.550 1.00 28.04 121 ARG A N 1
ATOM 929 C CA . ARG A 1 143 ? 11.594 33.274 31.844 1.00 29.84 121 ARG A CA 1
ATOM 930 C C . ARG A 1 143 ? 10.458 34.206 31.427 1.00 30.69 121 ARG A C 1
ATOM 931 O O . ARG A 1 143 ? 10.681 35.366 31.084 1.00 30.45 121 ARG A O 1
ATOM 939 N N . ASP A 1 144 ? 9.234 33.690 31.466 1.00 32.46 122 ASP A N 1
ATOM 940 C CA . ASP A 1 144 ? 8.068 34.485 31.106 1.00 34.84 122 ASP A CA 1
ATOM 941 C C . ASP A 1 144 ? 7.663 35.367 32.285 1.00 35.32 122 ASP A C 1
ATOM 942 O O . ASP A 1 144 ? 7.109 36.452 32.102 1.00 36.52 122 ASP A O 1
ATOM 947 N N . ILE A 1 145 ? 7.955 34.898 33.495 1.00 33.88 123 ILE A N 1
ATOM 948 C CA . ILE A 1 145 ? 7.637 35.642 34.711 1.00 32.64 123 ILE A CA 1
ATOM 949 C C . ILE A 1 145 ? 8.398 36.968 34.728 1.00 31.51 123 ILE A C 1
ATOM 950 O O . ILE A 1 145 ? 9.554 37.033 34.306 1.00 31.34 123 ILE A O 1
ATOM 955 N N . THR A 1 146 ? 7.749 38.024 35.212 1.00 30.71 124 THR A N 1
ATOM 956 C CA . THR A 1 146 ? 8.384 39.336 35.273 1.00 29.85 124 THR A CA 1
ATOM 957 C C . THR A 1 146 ? 9.373 39.402 36.430 1.00 28.80 124 THR A C 1
ATOM 958 O O . THR A 1 146 ? 9.204 38.722 37.441 1.00 29.48 124 THR A O 1
ATOM 962 N N . PRO A 1 147 ? 10.428 40.219 36.289 1.00 28.29 125 PRO A N 1
ATOM 963 C CA . PRO A 1 147 ? 11.441 40.367 37.337 1.00 28.60 125 PRO A CA 1
ATOM 964 C C . PRO A 1 147 ? 10.835 40.714 38.696 1.00 29.61 125 PRO A C 1
ATOM 965 O O . PRO A 1 147 ? 11.279 40.210 39.729 1.00 29.54 125 PRO A O 1
ATOM 969 N N . ARG A 1 148 ? 9.821 41.576 38.697 1.00 30.09 126 ARG A N 1
ATOM 970 C CA . ARG A 1 148 ? 9.172 41.960 39.945 1.00 31.11 126 ARG A CA 1
ATOM 971 C C . ARG A 1 148 ? 8.528 40.756 40.623 1.00 30.89 126 ARG A C 1
ATOM 972 O O . ARG A 1 148 ? 8.708 40.540 41.820 1.00 31.36 126 ARG A O 1
ATOM 980 N N . ASP A 1 149 ? 7.770 39.979 39.854 1.00 31.08 127 ASP A N 1
ATOM 981 C CA . ASP A 1 149 ? 7.092 38.807 40.396 1.00 31.54 127 ASP A CA 1
ATOM 982 C C . ASP A 1 149 ? 8.069 37.719 40.810 1.00 31.09 127 ASP A C 1
ATOM 983 O O . ASP A 1 149 ? 7.793 36.942 41.725 1.00 31.08 127 ASP A O 1
ATOM 988 N N . GLU A 1 150 ? 9.208 37.657 40.130 1.00 30.87 128 GLU A N 1
ATOM 989 C CA . GLU A 1 150 ? 10.218 36.657 40.444 1.00 31.09 128 GLU A CA 1
ATOM 990 C C . GLU A 1 150 ? 10.823 36.973 41.804 1.00 30.72 128 GLU A C 1
ATOM 991 O O . GLU A 1 150 ? 10.847 36.127 42.700 1.00 30.15 128 GLU A O 1
ATOM 997 N N . ALA A 1 151 ? 11.311 38.201 41.951 1.00 30.27 129 ALA A N 1
ATOM 998 C CA . ALA A 1 151 ? 11.915 38.631 43.203 1.00 30.46 129 ALA A CA 1
ATOM 999 C C . ALA A 1 151 ? 10.914 38.486 44.347 1.00 30.64 129 ALA A C 1
ATOM 1000 O O . ALA A 1 151 ? 11.280 38.131 45.467 1.00 31.46 129 ALA A O 1
ATOM 1002 N N . GLU A 1 152 ? 9.647 38.753 44.055 1.00 31.11 130 GLU A N 1
ATOM 1003 C CA . GLU A 1 152 ? 8.598 38.667 45.062 1.00 30.66 130 GLU A CA 1
ATOM 1004 C C . GLU A 1 152 ? 8.388 37.257 45.609 1.00 29.61 130 GLU A C 1
ATOM 1005 O O . GLU A 1 152 ? 8.340 37.059 46.824 1.00 28.21 130 GLU A O 1
ATOM 1011 N N . ARG A 1 153 ? 8.258 36.277 44.719 1.00 27.78 131 ARG A N 1
ATOM 1012 C CA . ARG A 1 153 ? 8.040 34.903 45.156 1.00 26.47 131 ARG A CA 1
ATOM 1013 C C . ARG A 1 153 ? 9.293 34.279 45.767 1.00 25.59 131 ARG A C 1
ATOM 1014 O O . ARG A 1 153 ? 9.198 33.413 46.635 1.00 25.57 131 ARG A O 1
ATOM 1022 N N . LEU A 1 154 ? 10.465 34.715 45.316 1.00 25.07 132 LEU A N 1
ATOM 1023 C CA . LEU A 1 154 ? 11.714 34.182 45.848 1.00 24.57 132 LEU A CA 1
ATOM 1024 C C . LEU A 1 154 ? 12.019 34.793 47.211 1.00 25.42 132 LEU A C 1
ATOM 1025 O O . LEU A 1 154 ? 12.710 34.191 48.034 1.00 25.75 132 LEU A O 1
ATOM 1030 N N . LYS A 1 155 ? 11.500 35.994 47.445 1.00 25.59 133 LYS A N 1
ATOM 1031 C CA . LYS A 1 155 ? 11.704 36.671 48.717 1.00 25.33 133 LYS A CA 1
ATOM 1032 C C . LYS A 1 155 ? 10.842 35.984 49.771 1.00 23.96 133 LYS A C 1
ATOM 1033 O O . LYS A 1 155 ? 11.238 35.863 50.929 1.00 24.95 133 LYS A O 1
ATOM 1039 N N . ARG A 1 156 ? 9.659 35.536 49.365 1.00 24.71 134 ARG A N 1
ATOM 1040 C CA . ARG A 1 156 ? 8.752 34.846 50.277 1.00 25.06 134 ARG A CA 1
ATOM 1041 C C . ARG A 1 156 ? 9.362 33.512 50.694 1.00 24.65 134 ARG A C 1
ATOM 1042 O O . ARG A 1 156 ? 9.232 33.089 51.843 1.00 22.94 134 ARG A O 1
ATOM 1050 N N . LEU A 1 157 ? 10.024 32.854 49.745 1.00 24.32 135 LEU A N 1
ATOM 1051 C CA . LEU A 1 157 ? 10.664 31.566 50.000 1.00 25.00 135 LEU A CA 1
ATOM 1052 C C . LEU A 1 157 ? 11.890 31.746 50.884 1.00 25.75 135 LEU A C 1
ATOM 1053 O O . LEU A 1 157 ? 12.230 30.872 51.683 1.00 26.41 135 LEU A O 1
ATOM 1058 N N . ARG A 1 158 ? 12.557 32.883 50.734 1.00 25.85 136 ARG A N 1
ATOM 1059 C CA . ARG A 1 158 ? 13.728 33.166 51.546 1.00 26.88 136 ARG A CA 1
ATOM 1060 C C . ARG A 1 158 ? 13.290 33.234 53.004 1.00 27.95 136 ARG A C 1
ATOM 1061 O O . ARG A 1 158 ? 13.930 32.663 53.888 1.00 27.78 136 ARG A O 1
ATOM 1069 N N . ASP A 1 159 ? 12.177 33.922 53.239 1.00 28.56 137 ASP A N 1
ATOM 1070 C CA . ASP A 1 159 ? 11.654 34.103 54.588 1.00 29.67 137 ASP A CA 1
ATOM 1071 C C . ASP A 1 159 ? 10.850 32.940 55.157 1.00 28.79 137 ASP A C 1
ATOM 1072 O O . ASP A 1 159 ? 10.804 32.766 56.373 1.00 30.53 137 ASP A O 1
ATOM 1077 N N . THR A 1 160 ? 10.217 32.144 54.300 1.00 28.05 138 THR A N 1
ATOM 1078 C CA . THR A 1 160 ? 9.420 31.025 54.792 1.00 26.77 138 THR A CA 1
ATOM 1079 C C . THR A 1 160 ? 10.135 29.677 54.761 1.00 26.88 138 THR A C 1
ATOM 1080 O O . THR A 1 160 ? 9.861 28.814 55.593 1.00 25.99 138 THR A O 1
ATOM 1084 N N . GLN A 1 161 ? 11.052 29.494 53.815 1.00 26.60 139 GLN A N 1
ATOM 1085 C CA . GLN A 1 161 ? 11.767 28.223 53.699 1.00 26.62 139 GLN A CA 1
ATOM 1086 C C . GLN A 1 161 ? 13.215 28.285 54.180 1.00 25.92 139 GLN A C 1
ATOM 1087 O O . GLN A 1 161 ? 13.824 27.252 54.453 1.00 25.68 139 GLN A O 1
ATOM 1093 N N . GLY A 1 162 ? 13.771 29.489 54.269 1.00 24.93 140 GLY A N 1
ATOM 1094 C CA . GLY A 1 162 ? 15.140 29.625 54.735 1.00 23.91 140 GLY A CA 1
ATOM 1095 C C . GLY A 1 162 ? 16.218 29.566 53.668 1.00 22.69 140 GLY A C 1
ATOM 1096 O O . GLY A 1 162 ? 17.401 29.444 53.991 1.00 21.82 140 GLY A O 1
ATOM 1097 N N . PHE A 1 163 ? 15.820 29.642 52.401 1.00 22.82 141 PHE A N 1
ATOM 1098 C CA . PHE A 1 163 ? 16.778 29.614 51.297 1.00 23.05 141 PHE A CA 1
ATOM 1099 C C . PHE A 1 163 ? 17.694 30.827 51.401 1.00 24.01 141 PHE A C 1
ATOM 1100 O O . PHE A 1 163 ? 17.244 31.925 51.732 1.00 22.93 141 PHE A O 1
ATOM 1108 N N . THR A 1 164 ? 18.975 30.626 51.111 1.00 24.33 142 THR A N 1
ATOM 1109 C CA . THR A 1 164 ? 19.948 31.709 51.158 1.00 24.03 142 THR A CA 1
ATOM 1110 C C . THR A 1 164 ? 20.729 31.812 49.846 1.00 24.12 142 THR A C 1
ATOM 1111 O O . THR A 1 164 ? 21.780 32.453 49.776 1.00 24.66 142 THR A O 1
ATOM 1115 N N . ALA A 1 165 ? 20.199 31.174 48.806 1.00 22.33 143 ALA A N 1
ATOM 1116 C CA . ALA A 1 165 ? 20.807 31.190 47.478 1.00 21.68 143 ALA A CA 1
ATOM 1117 C C . ALA A 1 165 ? 19.662 31.096 46.473 1.00 21.28 143 ALA A C 1
ATOM 1118 O O . ALA A 1 165 ? 18.708 30.344 46.685 1.00 20.38 143 ALA A O 1
ATOM 1120 N N . PHE A 1 166 ? 19.748 31.851 45.382 1.00 19.95 144 PHE A N 1
ATOM 1121 C CA . PHE A 1 166 ? 18.670 31.866 44.400 1.00 20.68 144 PHE A CA 1
ATOM 1122 C C . PHE A 1 166 ? 19.150 31.986 42.955 1.00 20.74 144 PHE A C 1
ATOM 1123 O O . PHE A 1 166 ? 20.058 32.761 42.662 1.00 20.88 144 PHE A O 1
ATOM 1131 N N . LYS A 1 167 ? 18.530 31.232 42.050 1.00 20.95 145 LYS A N 1
ATOM 1132 C CA . LYS A 1 167 ? 18.905 31.312 40.643 1.00 20.31 145 LYS A CA 1
ATOM 1133 C C . LYS A 1 167 ? 17.728 31.754 39.776 1.00 20.94 145 LYS A C 1
ATOM 1134 O O . LYS A 1 167 ? 16.600 31.275 39.943 1.00 21.58 145 LYS A O 1
ATOM 1140 N N . VAL A 1 168 ? 17.995 32.683 38.861 1.00 20.81 146 VAL A N 1
ATOM 1141 C CA . VAL A 1 168 ? 16.977 33.188 37.946 1.00 21.59 146 VAL A CA 1
ATOM 1142 C C . VAL A 1 168 ? 17.450 33.014 36.505 1.00 21.98 146 VAL A C 1
ATOM 1143 O O . VAL A 1 168 ? 18.572 32.565 36.273 1.00 21.13 146 VAL A O 1
ATOM 1147 N N . ARG A 1 169 ? 16.597 33.375 35.546 1.00 23.39 147 ARG A N 1
ATOM 1148 C CA . ARG A 1 169 ? 16.911 33.220 34.122 1.00 23.97 147 ARG A CA 1
ATOM 1149 C C . ARG A 1 169 ? 17.299 34.504 33.396 1.00 25.52 147 ARG A C 1
ATOM 1150 O O . ARG A 1 169 ? 16.794 35.582 33.709 1.00 25.89 147 ARG A O 1
ATOM 1158 N N . ALA A 1 170 ? 18.184 34.362 32.410 1.00 25.91 148 ALA A N 1
ATOM 1159 C CA . ALA A 1 170 ? 18.655 35.477 31.590 1.00 26.72 148 ALA A CA 1
ATOM 1160 C C . ALA A 1 170 ? 18.409 35.157 30.114 1.00 27.94 148 ALA A C 1
ATOM 1161 O O . ALA A 1 170 ? 18.292 33.988 29.738 1.00 27.28 148 ALA A O 1
ATOM 1163 N N . GLY A 1 171 ? 18.328 36.199 29.289 1.00 27.68 149 GLY A N 1
ATOM 1164 C CA . GLY A 1 171 ? 18.097 36.015 27.865 1.00 28.60 149 GLY A CA 1
ATOM 1165 C C . GLY A 1 171 ? 16.917 35.112 27.567 1.00 29.34 149 GLY A C 1
ATOM 1166 O O . GLY A 1 171 ? 16.011 34.977 28.386 1.00 29.00 149 GLY A O 1
ATOM 1167 N N . ALA A 1 172 ? 16.919 34.505 26.383 1.00 29.85 150 ALA A N 1
ATOM 1168 C CA . ALA A 1 172 ? 15.854 33.589 25.987 1.00 31.33 150 ALA A CA 1
ATOM 1169 C C . ALA A 1 172 ? 16.488 32.219 25.753 1.00 31.75 150 ALA A C 1
ATOM 1170 O O . ALA A 1 172 ? 17.622 32.134 25.278 1.00 32.48 150 ALA A O 1
ATOM 1172 N N . GLU A 1 173 ? 15.766 31.152 26.090 1.00 32.52 151 GLU A N 1
ATOM 1173 C CA . GLU A 1 173 ? 16.285 29.794 25.917 1.00 32.88 151 GLU A CA 1
ATOM 1174 C C . GLU A 1 173 ? 16.805 29.599 24.493 1.00 32.52 151 GLU A C 1
ATOM 1175 O O . GLU A 1 173 ? 16.025 29.636 23.538 1.00 31.82 151 GLU A O 1
ATOM 1181 N N . VAL A 1 174 ? 18.116 29.384 24.361 1.00 31.76 152 VAL A N 1
ATOM 1182 C CA . VAL A 1 174 ? 18.756 29.206 23.053 1.00 31.84 152 VAL A CA 1
ATOM 1183 C C . VAL A 1 174 ? 18.139 30.230 22.100 1.00 32.13 152 VAL A C 1
ATOM 1184 O O . VAL A 1 174 ? 17.780 29.911 20.965 1.00 31.69 152 VAL A O 1
ATOM 1188 N N . GLY A 1 175 ? 18.024 31.465 22.583 1.00 31.83 153 GLY A N 1
ATOM 1189 C CA . GLY A 1 175 ? 17.410 32.528 21.805 1.00 32.59 153 GLY A CA 1
ATOM 1190 C C . GLY A 1 175 ? 18.238 33.247 20.757 1.00 32.92 153 GLY A C 1
ATOM 1191 O O . GLY A 1 175 ? 17.809 34.283 20.253 1.00 33.72 153 GLY A O 1
ATOM 1192 N N . ARG A 1 176 ? 19.406 32.713 20.415 1.00 32.72 154 ARG A N 1
ATOM 1193 C CA . ARG A 1 176 ? 20.259 33.341 19.408 1.00 33.36 154 ARG A CA 1
ATOM 1194 C C . ARG A 1 176 ? 20.520 34.813 19.733 1.00 33.54 154 ARG A C 1
ATOM 1195 O O . ARG A 1 176 ? 20.294 35.696 18.902 1.00 32.08 154 ARG A O 1
ATOM 1203 N N . ASN A 1 177 ? 20.989 35.055 20.955 1.00 34.23 155 ASN A N 1
ATOM 1204 C CA . ASN A 1 177 ? 21.313 36.392 21.452 1.00 34.87 155 ASN A CA 1
ATOM 1205 C C . ASN A 1 177 ? 20.119 37.284 21.788 1.00 35.46 155 ASN A C 1
ATOM 1206 O O . ASN A 1 177 ? 20.290 38.362 22.362 1.00 35.38 155 ASN A O 1
ATOM 1211 N N . ARG A 1 178 ? 18.913 36.840 21.441 1.00 36.03 156 ARG A N 1
ATOM 1212 C CA . ARG A 1 178 ? 17.709 37.616 21.724 1.00 36.38 156 ARG A CA 1
ATOM 1213 C C . ARG A 1 178 ? 17.189 37.330 23.129 1.00 36.11 156 ARG A C 1
ATOM 1214 O O . ARG A 1 178 ? 17.240 36.192 23.598 1.00 36.81 156 ARG A O 1
ATOM 1222 N N . ASP A 1 179 ? 16.687 38.366 23.797 1.00 34.38 157 ASP A N 1
ATOM 1223 C CA . ASP A 1 179 ? 16.174 38.226 25.158 1.00 33.54 157 ASP A CA 1
ATOM 1224 C C . ASP A 1 179 ? 14.706 37.805 25.159 1.00 32.95 157 ASP A C 1
ATOM 1225 O O . ASP A 1 179 ? 14.045 37.840 24.121 1.00 32.54 157 ASP A O 1
ATOM 1230 N N . GLU A 1 180 ? 14.205 37.407 26.327 1.00 32.64 158 GLU A N 1
ATOM 1231 C CA . GLU A 1 180 ? 12.813 36.987 26.471 1.00 32.97 158 GLU A CA 1
ATOM 1232 C C . GLU A 1 180 ? 11.950 38.150 25.996 1.00 33.37 158 GLU A C 1
ATOM 1233 O O . GLU A 1 180 ? 10.853 37.968 25.465 1.00 33.32 158 GLU A O 1
ATOM 1239 N N . TRP A 1 181 ? 12.472 39.351 26.212 1.00 33.53 159 TRP A N 1
ATOM 1240 C CA . TRP A 1 181 ? 11.838 40.589 25.789 1.00 33.67 159 TRP A CA 1
ATOM 1241 C C . TRP A 1 181 ? 12.828 41.709 26.067 1.00 33.39 159 TRP A C 1
ATOM 1242 O O . TRP A 1 181 ? 13.644 41.616 26.986 1.00 33.61 159 TRP A O 1
ATOM 1253 N N . PRO A 1 182 ? 12.791 42.773 25.255 1.00 33.86 160 PRO A N 1
ATOM 1254 C CA . PRO A 1 182 ? 13.703 43.905 25.427 1.00 33.66 160 PRO A CA 1
ATOM 1255 C C . PRO A 1 182 ? 13.873 44.382 26.867 1.00 33.13 160 PRO A C 1
ATOM 1256 O O . PRO A 1 182 ? 12.911 44.799 27.509 1.00 34.47 160 PRO A O 1
ATOM 1260 N N . GLY A 1 183 ? 15.102 44.299 27.369 1.00 32.29 161 GLY A N 1
ATOM 1261 C CA . GLY A 1 183 ? 15.399 44.763 28.714 1.00 32.16 161 GLY A CA 1
ATOM 1262 C C . GLY A 1 183 ? 15.105 43.889 29.923 1.00 32.36 161 GLY A C 1
ATOM 1263 O O . GLY A 1 183 ? 15.363 44.316 31.050 1.00 31.80 161 GLY A O 1
ATOM 1264 N N . ARG A 1 184 ? 14.580 42.683 29.728 1.00 31.97 162 ARG A N 1
ATOM 1265 C CA . ARG A 1 184 ? 14.280 41.826 30.876 1.00 32.22 162 ARG A CA 1
ATOM 1266 C C . ARG A 1 184 ? 15.529 41.522 31.700 1.00 31.80 162 ARG A C 1
ATOM 1267 O O . ARG A 1 184 ? 15.537 41.699 32.918 1.00 31.67 162 ARG A O 1
ATOM 1275 N N . THR A 1 185 ? 16.585 41.069 31.031 1.00 32.12 163 THR A N 1
ATOM 1276 C CA . THR A 1 185 ? 17.836 40.738 31.707 1.00 31.97 163 THR A CA 1
ATOM 1277 C C . THR A 1 185 ? 18.431 41.949 32.421 1.00 32.86 163 THR A C 1
ATOM 1278 O O . THR A 1 185 ? 18.924 41.832 33.542 1.00 31.74 163 THR A O 1
ATOM 1282 N N . GLU A 1 186 ? 18.386 43.110 31.771 1.00 33.72 164 GLU A N 1
ATOM 1283 C CA . GLU A 1 186 ? 18.911 44.335 32.366 1.00 34.51 164 GLU A CA 1
ATOM 1284 C C . GLU A 1 186 ? 18.175 44.619 33.671 1.00 34.50 164 GLU A C 1
ATOM 1285 O O . GLU A 1 186 ? 18.785 44.971 34.679 1.00 35.08 164 GLU A O 1
ATOM 1291 N N . GLU A 1 187 ? 16.856 44.459 33.637 1.00 34.23 165 GLU A N 1
ATOM 1292 C CA . GLU A 1 187 ? 16.009 44.697 34.800 1.00 34.18 165 GLU A CA 1
ATOM 1293 C C . GLU A 1 187 ? 16.164 43.658 35.913 1.00 33.78 165 GLU A C 1
ATOM 1294 O O . GLU A 1 187 ? 16.389 44.011 37.072 1.00 34.59 165 GLU A O 1
ATOM 1300 N N . ILE A 1 188 ? 16.047 42.382 35.556 1.00 32.08 166 ILE A N 1
ATOM 1301 C CA . ILE A 1 188 ? 16.129 41.296 36.530 1.00 30.48 166 ILE A CA 1
ATOM 1302 C C . ILE A 1 188 ? 17.411 41.230 37.365 1.00 29.73 166 ILE A C 1
ATOM 1303 O O . ILE A 1 188 ? 17.359 40.874 38.542 1.00 29.80 166 ILE A O 1
ATOM 1308 N N . ILE A 1 189 ? 18.551 41.583 36.775 1.00 29.46 167 ILE A N 1
ATOM 1309 C CA . ILE A 1 189 ? 19.824 41.526 37.500 1.00 29.44 167 ILE A CA 1
ATOM 1310 C C . ILE A 1 189 ? 19.833 42.371 38.776 1.00 30.32 167 ILE A C 1
ATOM 1311 O O . ILE A 1 189 ? 19.966 41.837 39.879 1.00 29.36 167 ILE A O 1
ATOM 1316 N N . PRO A 1 190 ? 19.693 43.703 38.644 1.00 30.69 168 PRO A N 1
ATOM 1317 C CA . PRO A 1 190 ? 19.699 44.558 39.832 1.00 30.51 168 PRO A CA 1
ATOM 1318 C C . PRO A 1 190 ? 18.480 44.340 40.724 1.00 30.38 168 PRO A C 1
ATOM 1319 O O . PRO A 1 190 ? 18.586 44.388 41.949 1.00 29.78 168 PRO A O 1
ATOM 1323 N N . THR A 1 191 ? 17.328 44.092 40.104 1.00 30.71 169 THR A N 1
ATOM 1324 C CA . THR A 1 191 ? 16.086 43.865 40.840 1.00 30.35 169 THR A CA 1
ATOM 1325 C C . THR A 1 191 ? 16.226 42.758 41.879 1.00 30.65 169 THR A C 1
ATOM 1326 O O . THR A 1 191 ? 15.752 42.896 43.004 1.00 30.66 169 THR A O 1
ATOM 1330 N N . MET A 1 192 ? 16.875 41.661 41.500 1.00 30.61 170 MET A N 1
ATOM 1331 C CA . MET A 1 192 ? 17.062 40.535 42.412 1.00 30.40 170 MET A CA 1
ATOM 1332 C C . MET A 1 192 ? 17.918 40.883 43.620 1.00 30.09 170 MET A C 1
ATOM 1333 O O . MET A 1 192 ? 17.617 40.470 44.739 1.00 29.35 170 MET A O 1
ATOM 1338 N N . ARG A 1 193 ? 18.989 41.633 43.396 1.00 30.37 171 ARG A N 1
ATOM 1339 C CA . ARG A 1 193 ? 19.871 42.021 44.487 1.00 30.89 171 ARG A CA 1
ATOM 1340 C C . ARG A 1 193 ? 19.203 43.051 45.393 1.00 31.55 171 ARG A C 1
ATOM 1341 O O . ARG A 1 193 ? 19.452 43.088 46.600 1.00 31.30 171 ARG A O 1
ATOM 1349 N N . ARG A 1 194 ? 18.355 43.884 44.800 1.00 32.27 172 ARG A N 1
ATOM 1350 C CA . ARG A 1 194 ? 17.655 44.924 45.542 1.00 32.78 172 ARG A CA 1
ATOM 1351 C C . ARG A 1 194 ? 16.589 44.340 46.465 1.00 33.36 172 ARG A C 1
ATOM 1352 O O . ARG A 1 194 ? 16.516 44.691 47.643 1.00 32.81 172 ARG A O 1
ATOM 1360 N N . GLU A 1 195 ? 15.777 43.436 45.924 1.00 32.88 173 GLU A N 1
ATOM 1361 C CA . GLU A 1 195 ? 14.692 42.816 46.677 1.00 33.18 173 GLU A CA 1
ATOM 1362 C C . GLU A 1 195 ? 15.092 41.721 47.667 1.00 33.42 173 GLU A C 1
ATOM 1363 O O . GLU A 1 195 ? 14.487 41.598 48.734 1.00 33.66 173 GLU A O 1
ATOM 1369 N N . LEU A 1 196 ? 16.096 40.921 47.316 1.00 32.57 174 LEU A N 1
ATOM 1370 C CA . LEU A 1 196 ? 16.535 39.836 48.190 1.00 33.09 174 LEU A CA 1
ATOM 1371 C C . LEU A 1 196 ? 17.605 40.236 49.197 1.00 32.98 174 LEU A C 1
ATOM 1372 O O . LEU A 1 196 ? 17.886 39.491 50.137 1.00 32.52 174 LEU A O 1
ATOM 1377 N N . GLY A 1 197 ? 18.201 41.408 49.002 1.00 33.53 175 GLY A N 1
ATOM 1378 C CA . GLY A 1 197 ? 19.216 41.873 49.929 1.00 34.76 175 GLY A CA 1
ATOM 1379 C C . GLY A 1 197 ? 20.632 41.448 49.598 1.00 35.68 175 GLY A C 1
ATOM 1380 O O . GLY A 1 197 ? 20.871 40.722 48.634 1.00 36.40 175 GLY A O 1
ATOM 1381 N N . ASP A 1 198 ? 21.576 41.902 50.414 1.00 36.10 176 ASP A N 1
ATOM 1382 C CA . ASP A 1 198 ? 22.984 41.587 50.215 1.00 36.62 176 ASP A CA 1
ATOM 1383 C C . ASP A 1 198 ? 23.465 40.367 50.993 1.00 35.49 176 ASP A C 1
ATOM 1384 O O . ASP A 1 198 ? 24.641 40.015 50.927 1.00 36.30 176 ASP A O 1
ATOM 1389 N N . ASP A 1 199 ? 22.566 39.715 51.720 1.00 34.61 177 ASP A N 1
ATOM 1390 C CA . ASP A 1 199 ? 22.957 38.553 52.511 1.00 34.74 177 ASP A CA 1
ATOM 1391 C C . ASP A 1 199 ? 22.613 37.201 51.892 1.00 33.90 177 ASP A C 1
ATOM 1392 O O . ASP A 1 199 ? 22.587 36.187 52.590 1.00 34.21 177 ASP A O 1
ATOM 1397 N N . VAL A 1 200 ? 22.357 37.181 50.588 1.00 32.30 178 VAL A N 1
ATOM 1398 C CA . VAL A 1 200 ? 22.023 35.935 49.905 1.00 30.69 178 VAL A CA 1
ATOM 1399 C C . VAL A 1 200 ? 22.843 35.778 48.629 1.00 30.80 178 VAL A C 1
ATOM 1400 O O . VAL A 1 200 ? 23.258 36.769 48.027 1.00 30.75 178 VAL A O 1
ATOM 1404 N N . ASP A 1 201 ? 23.080 34.532 48.225 1.00 30.09 179 ASP A N 1
ATOM 1405 C CA . ASP A 1 201 ? 23.837 34.266 47.007 1.00 29.33 179 ASP A CA 1
ATOM 1406 C C . ASP A 1 201 ? 22.903 34.291 45.805 1.00 28.51 179 ASP A C 1
ATOM 1407 O O . ASP A 1 201 ? 21.816 33.720 45.843 1.00 27.95 179 ASP A O 1
ATOM 1412 N N . LEU A 1 202 ? 23.326 34.963 44.740 1.00 26.85 180 LEU A N 1
ATOM 1413 C CA . LEU A 1 202 ? 22.506 35.061 43.542 1.00 26.68 180 LEU A CA 1
ATOM 1414 C C . LEU A 1 202 ? 23.171 34.384 42.354 1.00 25.75 180 LEU A C 1
ATOM 1415 O O . LEU A 1 202 ? 24.357 34.590 42.085 1.00 26.14 180 LEU A O 1
ATOM 1420 N N . LEU A 1 203 ? 22.392 33.566 41.652 1.00 25.19 181 LEU A N 1
ATOM 1421 C CA . LEU A 1 203 ? 22.874 32.828 40.490 1.00 22.66 181 LEU A CA 1
ATOM 1422 C C . LEU A 1 203 ? 22.002 33.134 39.285 1.00 21.90 181 LEU A C 1
ATOM 1423 O O . LEU A 1 203 ? 20.836 33.492 39.433 1.00 21.95 181 LEU A O 1
ATOM 1428 N N . ILE A 1 204 ? 22.559 32.992 38.088 1.00 21.00 182 ILE A N 1
ATOM 1429 C CA . ILE A 1 204 ? 21.768 33.222 36.886 1.00 21.44 182 ILE A CA 1
ATOM 1430 C C . ILE A 1 204 ? 22.140 32.201 35.820 1.00 20.28 182 ILE A C 1
ATOM 1431 O O . ILE A 1 204 ? 23.266 31.697 35.796 1.00 19.07 182 ILE A O 1
ATOM 1436 N N . ASP A 1 205 ? 21.179 31.896 34.954 1.00 22.20 183 ASP A N 1
ATOM 1437 C CA . ASP A 1 205 ? 21.358 30.916 33.887 1.00 22.45 183 ASP A CA 1
ATOM 1438 C C . ASP A 1 205 ? 20.875 31.497 32.554 1.00 22.50 183 ASP A C 1
ATOM 1439 O O . ASP A 1 205 ? 19.716 31.890 32.428 1.00 22.53 183 ASP A O 1
ATOM 1444 N N . ALA A 1 206 ? 21.764 31.534 31.563 1.00 22.99 184 ALA A N 1
ATOM 1445 C CA . ALA A 1 206 ? 21.444 32.081 30.248 1.00 22.88 184 ALA A CA 1
ATOM 1446 C C . ALA A 1 206 ? 20.932 31.020 29.279 1.00 24.41 184 ALA A C 1
ATOM 1447 O O . ALA A 1 206 ? 20.407 31.344 28.213 1.00 23.99 184 ALA A O 1
ATOM 1449 N N . ASN A 1 207 ? 21.092 29.753 29.650 1.00 22.93 185 ASN A N 1
ATOM 1450 C CA . ASN A 1 207 ? 20.639 28.650 28.816 1.00 23.13 185 ASN A CA 1
ATOM 1451 C C . ASN A 1 207 ? 21.027 28.770 27.340 1.00 22.72 185 ASN A C 1
ATOM 1452 O O . ASN A 1 207 ? 20.167 28.720 26.459 1.00 22.56 185 ASN A O 1
ATOM 1457 N N . SER A 1 208 ? 22.323 28.932 27.084 1.00 24.21 186 SER A N 1
ATOM 1458 C CA . SER A 1 208 ? 22.862 29.023 25.723 1.00 26.33 186 SER A CA 1
ATOM 1459 C C . SER A 1 208 ? 22.282 30.128 24.838 1.00 27.92 186 SER A C 1
ATOM 1460 O O . SER A 1 208 ? 22.135 29.944 23.627 1.00 28.35 186 SER A O 1
ATOM 1463 N N . CYS A 1 209 ? 21.980 31.282 25.420 1.00 28.82 187 CYS A N 1
ATOM 1464 C CA . CYS A 1 209 ? 21.398 32.370 24.645 1.00 29.79 187 CYS A CA 1
ATOM 1465 C C . CYS A 1 209 ? 22.371 33.347 23.993 1.00 31.18 187 CYS A C 1
ATOM 1466 O O . CYS A 1 209 ? 22.140 33.794 22.870 1.00 32.21 187 CYS A O 1
ATOM 1469 N N . TYR A 1 210 ? 23.463 33.664 24.680 1.00 31.28 188 TYR A N 1
ATOM 1470 C CA . TYR A 1 210 ? 24.402 34.656 24.168 1.00 31.79 188 TYR A CA 1
ATOM 1471 C C . TYR A 1 210 ? 25.652 34.228 23.414 1.00 32.21 188 TYR A C 1
ATOM 1472 O O . TYR A 1 210 ? 26.075 33.073 23.445 1.00 31.98 188 TYR A O 1
ATOM 1481 N N . THR A 1 211 ? 26.231 35.213 22.733 1.00 32.66 189 THR A N 1
ATOM 1482 C CA . THR A 1 211 ? 27.470 35.056 21.992 1.00 32.23 189 THR A CA 1
ATOM 1483 C C . THR A 1 211 ? 28.516 35.448 23.031 1.00 31.88 189 THR A C 1
ATOM 1484 O O . THR A 1 211 ? 28.182 36.073 24.036 1.00 31.57 189 THR A O 1
ATOM 1488 N N . PRO A 1 212 ? 29.787 35.088 22.815 1.00 32.19 190 PRO A N 1
ATOM 1489 C CA . PRO A 1 212 ? 30.816 35.446 23.795 1.00 32.66 190 PRO A CA 1
ATOM 1490 C C . PRO A 1 212 ? 30.804 36.913 24.223 1.00 34.64 190 PRO A C 1
ATOM 1491 O O . PRO A 1 212 ? 30.929 37.219 25.409 1.00 34.24 190 PRO A O 1
ATOM 1495 N N . ASP A 1 213 ? 30.646 37.817 23.261 1.00 35.20 191 ASP A N 1
ATOM 1496 C CA . ASP A 1 213 ? 30.640 39.246 23.564 1.00 36.54 191 ASP A CA 1
ATOM 1497 C C . ASP A 1 213 ? 29.385 39.715 24.295 1.00 35.81 191 ASP A C 1
ATOM 1498 O O . ASP A 1 213 ? 29.480 40.407 25.311 1.00 35.47 191 ASP A O 1
ATOM 1503 N N . ARG A 1 214 ? 28.212 39.348 23.786 1.00 35.05 192 ARG A N 1
ATOM 1504 C CA . ARG A 1 214 ? 26.971 39.741 24.441 1.00 34.86 192 ARG A CA 1
ATOM 1505 C C . ARG A 1 214 ? 26.965 39.165 25.855 1.00 34.68 192 ARG A C 1
ATOM 1506 O O . ARG A 1 214 ? 26.454 39.786 26.792 1.00 35.33 192 ARG A O 1
ATOM 1514 N N . ALA A 1 215 ? 27.548 37.978 26.002 1.00 33.88 193 ALA A N 1
ATOM 1515 C CA . ALA A 1 215 ? 27.632 37.311 27.296 1.00 33.18 193 ALA A CA 1
ATOM 1516 C C . ALA A 1 215 ? 28.582 38.073 28.218 1.00 32.94 193 ALA A C 1
ATOM 1517 O O . ALA A 1 215 ? 28.369 38.138 29.428 1.00 32.23 193 ALA A O 1
ATOM 1519 N N . ILE A 1 216 ? 29.635 38.646 27.644 1.00 32.69 194 ILE A N 1
ATOM 1520 C CA . ILE A 1 216 ? 30.595 39.407 28.435 1.00 33.89 194 ILE A CA 1
ATOM 1521 C C . ILE A 1 216 ? 29.927 40.689 28.926 1.00 33.76 194 ILE A C 1
ATOM 1522 O O . ILE A 1 216 ? 30.162 41.128 30.053 1.00 33.88 194 ILE A O 1
ATOM 1527 N N . GLU A 1 217 ? 29.090 41.282 28.080 1.00 34.41 195 GLU A N 1
ATOM 1528 C CA . GLU A 1 217 ? 28.365 42.494 28.454 1.00 35.14 195 GLU A CA 1
ATOM 1529 C C . GLU A 1 217 ? 27.544 42.153 29.692 1.00 35.08 195 GLU A C 1
ATOM 1530 O O . GLU A 1 217 ? 27.712 42.751 30.756 1.00 35.36 195 GLU A O 1
ATOM 1536 N N . VAL A 1 218 ? 26.653 41.178 29.535 1.00 34.59 196 VAL A N 1
ATOM 1537 C CA . VAL A 1 218 ? 25.795 40.725 30.621 1.00 33.49 196 VAL A CA 1
ATOM 1538 C C . VAL A 1 218 ? 26.643 40.313 31.824 1.00 33.70 196 VAL A C 1
ATOM 1539 O O . VAL A 1 218 ? 26.259 40.533 32.974 1.00 34.09 196 VAL A O 1
ATOM 1543 N N . GLY A 1 219 ? 27.804 39.726 31.550 1.00 33.57 197 GLY A N 1
ATOM 1544 C CA . GLY A 1 219 ? 28.687 39.287 32.616 1.00 33.51 197 GLY A CA 1
ATOM 1545 C C . GLY A 1 219 ? 29.099 40.401 33.560 1.00 34.20 197 GLY A C 1
ATOM 1546 O O . GLY A 1 219 ? 29.226 40.188 34.766 1.00 33.61 197 GLY A O 1
ATOM 1547 N N . HIS A 1 220 ? 29.311 41.594 33.015 1.00 34.73 198 HIS A N 1
ATOM 1548 C CA . HIS A 1 220 ? 29.712 42.738 33.825 1.00 35.20 198 HIS A CA 1
ATOM 1549 C C . HIS A 1 220 ? 28.563 43.259 34.677 1.00 34.85 198 HIS A C 1
ATOM 1550 O O . HIS A 1 220 ? 28.764 43.668 35.820 1.00 34.40 198 HIS A O 1
ATOM 1557 N N . MET A 1 221 ? 27.360 43.237 34.114 1.00 34.80 199 MET A N 1
ATOM 1558 C CA . MET A 1 221 ? 26.172 43.690 34.824 1.00 35.58 199 MET A CA 1
ATOM 1559 C C . MET A 1 221 ? 25.996 42.792 36.052 1.00 35.15 199 MET A C 1
ATOM 1560 O O . MET A 1 221 ? 25.606 43.257 37.125 1.00 34.51 199 MET A O 1
ATOM 1565 N N . LEU A 1 222 ? 26.298 41.505 35.882 1.00 33.64 200 LEU A N 1
ATOM 1566 C CA . LEU A 1 222 ? 26.189 40.520 36.958 1.00 32.01 200 LEU A CA 1
ATOM 1567 C C . LEU A 1 222 ? 27.209 40.776 38.061 1.00 31.74 200 LEU A C 1
ATOM 1568 O O . LEU A 1 222 ? 26.888 40.705 39.245 1.00 31.09 200 LEU A O 1
ATOM 1573 N N . GLN A 1 223 ? 28.444 41.063 37.667 1.00 32.08 201 GLN A N 1
ATOM 1574 C CA . GLN A 1 223 ? 29.502 41.318 38.631 1.00 33.64 201 GLN A CA 1
ATOM 1575 C C . GLN A 1 223 ? 29.219 42.584 39.440 1.00 34.28 201 GLN A C 1
ATOM 1576 O O . GLN A 1 223 ? 29.510 42.641 40.635 1.00 34.30 201 GLN A O 1
ATOM 1582 N N . ASP A 1 224 ? 28.641 43.592 38.793 1.00 34.90 202 ASP A N 1
ATOM 1583 C CA . ASP A 1 224 ? 28.328 44.843 39.478 1.00 36.36 202 ASP A CA 1
ATOM 1584 C C . ASP A 1 224 ? 27.259 44.673 40.560 1.00 36.65 202 ASP A C 1
ATOM 1585 O O . ASP A 1 224 ? 27.173 45.484 41.486 1.00 37.11 202 ASP A O 1
ATOM 1590 N N . HIS A 1 225 ? 26.447 43.624 40.452 1.00 35.56 203 HIS A N 1
ATOM 1591 C CA . HIS A 1 225 ? 25.394 43.405 41.436 1.00 34.90 203 HIS A CA 1
ATOM 1592 C C . HIS A 1 225 ? 25.599 42.223 42.375 1.00 34.35 203 HIS A C 1
ATOM 1593 O O . HIS A 1 225 ? 24.652 41.744 43.002 1.00 35.74 203 HIS A O 1
ATOM 1600 N N . GLY A 1 226 ? 26.837 41.753 42.467 1.00 33.36 204 GLY A N 1
ATOM 1601 C CA . GLY A 1 226 ? 27.152 40.668 43.378 1.00 32.44 204 GLY A CA 1
ATOM 1602 C C . GLY A 1 226 ? 26.846 39.221 43.029 1.00 31.47 204 GLY A C 1
ATOM 1603 O O . GLY A 1 226 ? 27.081 38.349 43.862 1.00 31.56 204 GLY A O 1
ATOM 1604 N N . PHE A 1 227 ? 26.324 38.943 41.837 1.00 30.87 205 PHE A N 1
ATOM 1605 C CA . PHE A 1 227 ? 26.042 37.555 41.473 1.00 29.66 205 PHE A CA 1
ATOM 1606 C C . PHE A 1 227 ? 27.344 36.758 41.526 1.00 29.37 205 PHE A C 1
ATOM 1607 O O . PHE A 1 227 ? 28.428 37.313 41.335 1.00 29.70 205 PHE A O 1
ATOM 1615 N N . CYS A 1 228 ? 27.242 35.460 41.789 1.00 28.16 206 CYS A N 1
ATOM 1616 C CA . CYS A 1 228 ? 28.426 34.614 41.902 1.00 28.50 206 CYS A CA 1
ATOM 1617 C C . CYS A 1 228 ? 28.350 33.385 41.006 1.00 27.70 206 CYS A C 1
ATOM 1618 O O . CYS A 1 228 ? 29.196 32.494 41.098 1.00 27.58 206 CYS A O 1
ATOM 1621 N N . HIS A 1 229 ? 27.354 33.345 40.129 1.00 27.11 207 HIS A N 1
ATOM 1622 C CA . HIS A 1 229 ? 27.158 32.178 39.282 1.00 24.62 207 HIS A CA 1
ATOM 1623 C C . HIS A 1 229 ? 26.556 32.549 37.925 1.00 24.54 207 HIS A C 1
ATOM 1624 O O . HIS A 1 229 ? 25.401 32.967 37.850 1.00 24.13 207 HIS A O 1
ATOM 1631 N N . PHE A 1 230 ? 27.344 32.413 36.858 1.00 23.22 208 PHE A N 1
ATOM 1632 C CA . PHE A 1 230 ? 26.872 32.701 35.503 1.00 24.29 208 PHE A CA 1
ATOM 1633 C C . PHE A 1 230 ? 26.864 31.350 34.781 1.00 24.68 208 PHE A C 1
ATOM 1634 O O . PHE A 1 230 ? 27.920 30.829 34.416 1.00 25.76 208 PHE A O 1
ATOM 1642 N N . GLU A 1 231 ? 25.672 30.791 34.578 1.00 23.65 209 GLU A N 1
ATOM 1643 C CA . GLU A 1 231 ? 25.529 29.478 33.952 1.00 23.66 209 GLU A CA 1
ATOM 1644 C C . GLU A 1 231 ? 25.174 29.432 32.467 1.00 23.42 209 GLU A C 1
ATOM 1645 O O . GLU A 1 231 ? 24.285 30.141 31.998 1.00 24.05 209 GLU A O 1
ATOM 1651 N N . GLU A 1 232 ? 25.882 28.566 31.745 1.00 23.45 210 GLU A N 1
ATOM 1652 C CA . GLU A 1 232 ? 25.670 28.349 30.319 1.00 23.34 210 GLU A CA 1
ATOM 1653 C C . GLU A 1 232 ? 25.451 29.648 29.545 1.00 23.65 210 GLU A C 1
ATOM 1654 O O . GLU A 1 232 ? 24.419 29.836 28.897 1.00 23.00 210 GLU A O 1
ATOM 1660 N N . PRO A 1 233 ? 26.437 30.556 29.589 1.00 24.62 211 PRO A N 1
ATOM 1661 C CA . PRO A 1 233 ? 26.344 31.841 28.887 1.00 26.35 211 PRO A CA 1
ATOM 1662 C C . PRO A 1 233 ? 26.186 31.735 27.365 1.00 27.53 211 PRO A C 1
ATOM 1663 O O . PRO A 1 233 ? 25.444 32.509 26.759 1.00 28.34 211 PRO A O 1
ATOM 1667 N N . CYS A 1 234 ? 26.872 30.770 26.757 1.00 28.68 212 CYS A N 1
ATOM 1668 C CA . CYS A 1 234 ? 26.824 30.578 25.305 1.00 29.32 212 CYS A CA 1
ATOM 1669 C C . CYS A 1 234 ? 26.348 29.177 24.931 1.00 29.21 212 CYS A C 1
ATOM 1670 O O . CYS A 1 234 ? 26.189 28.318 25.796 1.00 28.41 212 CYS A O 1
ATOM 1673 N N . PRO A 1 235 ? 26.109 28.929 23.628 1.00 29.37 213 PRO A N 1
ATOM 1674 C CA . PRO A 1 235 ? 25.661 27.596 23.211 1.00 28.56 213 PRO A CA 1
ATOM 1675 C C . PRO A 1 235 ? 26.587 26.575 23.865 1.00 27.45 213 PRO A C 1
ATOM 1676 O O . PRO A 1 235 ? 27.807 26.645 23.711 1.00 27.47 213 PRO A O 1
ATOM 1680 N N . TYR A 1 236 ? 26.005 25.640 24.607 1.00 25.54 214 TYR A N 1
ATOM 1681 C CA . TYR A 1 236 ? 26.790 24.644 25.321 1.00 25.89 214 TYR A CA 1
ATOM 1682 C C . TYR A 1 236 ? 27.697 23.790 24.443 1.00 26.20 214 TYR A C 1
ATOM 1683 O O . TYR A 1 236 ? 28.730 23.306 24.904 1.00 27.68 214 TYR A O 1
ATOM 1692 N N . TRP A 1 237 ? 27.314 23.612 23.182 1.00 27.09 215 TRP A N 1
ATOM 1693 C CA . TRP A 1 237 ? 28.096 22.804 22.248 1.00 28.36 215 TRP A CA 1
ATOM 1694 C C . TRP A 1 237 ? 29.246 23.576 21.610 1.00 28.63 215 TRP A C 1
ATOM 1695 O O . TRP A 1 237 ? 29.971 23.045 20.769 1.00 28.84 215 TRP A O 1
ATOM 1706 N N . GLU A 1 238 ? 29.406 24.832 22.009 1.00 28.43 216 GLU A N 1
ATOM 1707 C CA . GLU A 1 238 ? 30.474 25.672 21.485 1.00 30.11 216 GLU A CA 1
ATOM 1708 C C . GLU A 1 238 ? 31.437 25.977 22.621 1.00 29.91 216 GLU A C 1
ATOM 1709 O O . GLU A 1 238 ? 31.501 27.103 23.117 1.00 30.12 216 GLU A O 1
ATOM 1715 N N . LEU A 1 239 ? 32.178 24.952 23.030 1.00 29.78 217 LEU A N 1
ATOM 1716 C CA . LEU A 1 239 ? 33.139 25.061 24.122 1.00 30.29 217 LEU A CA 1
ATOM 1717 C C . LEU A 1 239 ? 34.014 26.300 24.055 1.00 31.09 217 LEU A C 1
ATOM 1718 O O . LEU A 1 239 ? 34.198 26.989 25.059 1.00 30.88 217 LEU A O 1
ATOM 1723 N N . ALA A 1 240 ? 34.556 26.577 22.873 1.00 31.72 218 ALA A N 1
ATOM 1724 C CA . ALA A 1 240 ? 35.432 27.728 22.675 1.00 31.55 218 ALA A CA 1
ATOM 1725 C C . ALA A 1 240 ? 34.789 29.040 23.117 1.00 31.94 218 ALA A C 1
ATOM 1726 O O . ALA A 1 240 ? 35.398 29.821 23.853 1.00 31.70 218 ALA A O 1
ATOM 1728 N N . GLN A 1 241 ? 33.561 29.279 22.665 1.00 31.59 219 GLN A N 1
ATOM 1729 C CA . GLN A 1 241 ? 32.832 30.494 23.016 1.00 31.38 219 GLN A CA 1
ATOM 1730 C C . GLN A 1 241 ? 32.696 30.625 24.526 1.00 31.06 219 GLN A C 1
ATOM 1731 O O . GLN A 1 241 ? 32.907 31.699 25.092 1.00 31.63 219 GLN A O 1
ATOM 1737 N N . THR A 1 242 ? 32.338 29.520 25.171 1.00 30.20 220 THR A N 1
ATOM 1738 C CA . THR A 1 242 ? 32.164 29.492 26.616 1.00 28.36 220 THR A CA 1
ATOM 1739 C C . THR A 1 242 ? 33.478 29.793 27.324 1.00 28.54 220 THR A C 1
ATOM 1740 O O . THR A 1 242 ? 33.509 30.550 28.298 1.00 27.04 220 THR A O 1
ATOM 1744 N N . LYS A 1 243 ? 34.562 29.204 26.832 1.00 28.90 221 LYS A N 1
ATOM 1745 C CA . LYS A 1 243 ? 35.869 29.422 27.435 1.00 30.42 221 LYS A CA 1
ATOM 1746 C C . LYS A 1 243 ? 36.286 30.884 27.317 1.00 31.15 221 LYS A C 1
ATOM 1747 O O . LYS A 1 243 ? 37.025 31.393 28.160 1.00 31.04 221 LYS A O 1
ATOM 1753 N N . GLN A 1 244 ? 35.811 31.555 26.271 1.00 32.12 222 GLN A N 1
ATOM 1754 C CA . GLN A 1 244 ? 36.143 32.962 26.056 1.00 33.83 222 GLN A CA 1
ATOM 1755 C C . GLN A 1 244 ? 35.495 33.821 27.138 1.00 34.01 222 GLN A C 1
ATOM 1756 O O . GLN A 1 244 ? 36.086 34.797 27.607 1.00 33.86 222 GLN A O 1
ATOM 1762 N N . VAL A 1 245 ? 34.278 33.453 27.529 1.00 33.86 223 VAL A N 1
ATOM 1763 C CA . VAL A 1 245 ? 33.551 34.183 28.563 1.00 33.40 223 VAL A CA 1
ATOM 1764 C C . VAL A 1 245 ? 34.178 33.905 29.932 1.00 33.46 223 VAL A C 1
ATOM 1765 O O . VAL A 1 245 ? 34.414 34.822 30.720 1.00 33.66 223 VAL A O 1
ATOM 1769 N N . THR A 1 246 ? 34.456 32.633 30.198 1.00 33.10 224 THR A N 1
ATOM 1770 C CA . THR A 1 246 ? 35.049 32.205 31.465 1.00 33.10 224 THR A CA 1
ATOM 1771 C C . THR A 1 246 ? 36.373 32.899 31.789 1.00 34.52 224 THR A C 1
ATOM 1772 O O . THR A 1 246 ? 36.616 33.294 32.930 1.00 34.78 224 THR A O 1
ATOM 1776 N N . ASP A 1 247 ? 37.229 33.043 30.786 1.00 34.11 225 ASP A N 1
ATOM 1777 C CA . ASP A 1 247 ? 38.523 33.676 30.996 1.00 35.77 225 ASP A CA 1
ATOM 1778 C C . ASP A 1 247 ? 38.460 35.196 30.936 1.00 34.92 225 ASP A C 1
ATOM 1779 O O . ASP A 1 247 ? 39.413 35.878 31.314 1.00 35.60 225 ASP A O 1
ATOM 1784 N N . ALA A 1 248 ? 37.333 35.723 30.471 1.00 34.17 226 ALA A N 1
ATOM 1785 C CA . ALA A 1 248 ? 37.151 37.166 30.367 1.00 33.41 226 ALA A CA 1
ATOM 1786 C C . ALA A 1 248 ? 36.480 37.746 31.611 1.00 33.57 226 ALA A C 1
ATOM 1787 O O . ALA A 1 248 ? 36.624 38.934 31.902 1.00 33.14 226 ALA A O 1
ATOM 1789 N N . LEU A 1 249 ? 35.753 36.905 32.343 1.00 32.64 227 LEU A N 1
ATOM 1790 C CA . LEU A 1 249 ? 35.051 37.344 33.546 1.00 32.28 227 LEU A CA 1
ATOM 1791 C C . LEU A 1 249 ? 35.679 36.795 34.826 1.00 32.01 227 LEU A C 1
ATOM 1792 O O . LEU A 1 249 ? 36.418 35.813 34.796 1.00 32.37 227 LEU A O 1
ATOM 1797 N N . ASP A 1 250 ? 35.387 37.448 35.949 1.00 32.37 228 ASP A N 1
ATOM 1798 C CA . ASP A 1 250 ? 35.902 37.019 37.246 1.00 32.60 228 ASP A CA 1
ATOM 1799 C C . ASP A 1 250 ? 34.855 36.140 37.925 1.00 31.76 228 ASP A C 1
ATOM 1800 O O . ASP A 1 250 ? 35.190 35.206 38.652 1.00 32.12 228 ASP A O 1
ATOM 1805 N N . ILE A 1 251 ? 33.586 36.458 37.686 1.00 30.54 229 ILE A N 1
ATOM 1806 C CA . ILE A 1 251 ? 32.480 35.694 38.251 1.00 28.62 229 ILE A CA 1
ATOM 1807 C C . ILE A 1 251 ? 32.584 34.273 37.704 1.00 28.78 229 ILE A C 1
ATOM 1808 O O . ILE A 1 251 ? 33.060 34.075 36.584 1.00 28.36 229 ILE A O 1
ATOM 1813 N N . ASP A 1 252 ? 32.156 33.287 38.489 1.00 27.72 230 ASP A N 1
ATOM 1814 C CA . ASP A 1 252 ? 32.224 31.898 38.042 1.00 27.64 230 ASP A CA 1
ATOM 1815 C C . ASP A 1 252 ? 31.274 31.607 36.889 1.00 26.65 230 ASP A C 1
ATOM 1816 O O . ASP A 1 252 ? 30.110 32.009 36.912 1.00 25.44 230 ASP A O 1
ATOM 1821 N N . VAL A 1 253 ? 31.787 30.908 35.882 1.00 26.56 231 VAL A N 1
ATOM 1822 C CA . VAL A 1 253 ? 30.991 30.510 34.729 1.00 25.71 231 VAL A CA 1
ATOM 1823 C C . VAL A 1 253 ? 30.836 29.000 34.881 1.00 25.17 231 VAL A C 1
ATOM 1824 O O . VAL A 1 253 ? 31.806 28.293 35.163 1.00 24.09 231 VAL A O 1
ATOM 1828 N N . THR A 1 254 ? 29.615 28.511 34.708 1.00 24.52 232 THR A N 1
ATOM 1829 C CA . THR A 1 254 ? 29.350 27.091 34.886 1.00 24.05 232 THR A CA 1
ATOM 1830 C C . THR A 1 254 ? 28.599 26.472 33.716 1.00 23.54 232 THR A C 1
ATOM 1831 O O . THR A 1 254 ? 27.990 27.179 32.906 1.00 23.49 232 THR A O 1
ATOM 1835 N N . GLY A 1 255 ? 28.637 25.143 33.642 1.00 22.74 233 GLY A N 1
ATOM 1836 C CA . GLY A 1 255 ? 27.943 24.447 32.575 1.00 21.15 233 GLY A CA 1
ATOM 1837 C C . GLY A 1 255 ? 28.197 22.952 32.559 1.00 19.95 233 GLY A C 1
ATOM 1838 O O . GLY A 1 255 ? 28.963 22.434 33.376 1.00 16.86 233 GLY A O 1
ATOM 1839 N N . GLY A 1 256 ? 27.537 22.260 31.632 1.00 19.69 234 GLY A N 1
ATOM 1840 C CA . GLY A 1 256 ? 27.714 20.827 31.501 1.00 19.14 234 GLY A CA 1
ATOM 1841 C C . GLY A 1 256 ? 26.466 19.967 31.609 1.00 19.85 234 GLY A C 1
ATOM 1842 O O . GLY A 1 256 ? 26.531 18.770 31.337 1.00 19.60 234 GLY A O 1
ATOM 1843 N N . GLU A 1 257 ? 25.331 20.559 31.975 1.00 18.06 235 GLU A N 1
ATOM 1844 C CA . GLU A 1 257 ? 24.103 19.785 32.146 1.00 18.96 235 GLU A CA 1
ATOM 1845 C C . GLU A 1 257 ? 23.628 18.975 30.941 1.00 18.56 235 GLU A C 1
ATOM 1846 O O . GLU A 1 257 ? 23.024 17.920 31.121 1.00 18.07 235 GLU A O 1
ATOM 1852 N N . GLN A 1 258 ? 23.896 19.453 29.725 1.00 18.86 236 GLN A N 1
ATOM 1853 C CA . GLN A 1 258 ? 23.484 18.737 28.509 1.00 19.92 236 GLN A CA 1
ATOM 1854 C C . GLN A 1 258 ? 24.565 17.801 27.967 1.00 20.96 236 GLN A C 1
ATOM 1855 O O . GLN A 1 258 ? 24.349 17.115 26.965 1.00 20.82 236 GLN A O 1
ATOM 1861 N N . ASP A 1 259 ? 25.726 17.783 28.613 1.00 20.55 237 ASP A N 1
ATOM 1862 C CA . ASP A 1 259 ? 26.829 16.932 28.177 1.00 20.97 237 ASP A CA 1
ATOM 1863 C C . ASP A 1 259 ? 26.705 15.509 28.718 1.00 19.87 237 ASP A C 1
ATOM 1864 O O . ASP A 1 259 ? 26.766 15.288 29.923 1.00 17.49 237 ASP A O 1
ATOM 1869 N N . CYS A 1 260 ? 26.530 14.547 27.817 1.00 19.72 238 CYS A N 1
ATOM 1870 C CA . CYS A 1 260 ? 26.384 13.148 28.211 1.00 19.27 238 CYS A CA 1
ATOM 1871 C C . CYS A 1 260 ? 27.535 12.309 27.670 1.00 20.25 238 CYS A C 1
ATOM 1872 O O . CYS A 1 260 ? 27.586 11.096 27.877 1.00 18.33 238 CYS A O 1
ATOM 1875 N N . ASP A 1 261 ? 28.459 12.978 26.989 1.00 21.90 239 ASP A N 1
ATOM 1876 C CA . ASP A 1 261 ? 29.619 12.340 26.374 1.00 23.16 239 ASP A CA 1
ATOM 1877 C C . ASP A 1 261 ? 30.873 12.525 27.236 1.00 23.06 239 ASP A C 1
ATOM 1878 O O . ASP A 1 261 ? 31.353 13.648 27.415 1.00 21.38 239 ASP A O 1
ATOM 1883 N N . LEU A 1 262 ? 31.403 11.423 27.763 1.00 20.97 240 LEU A N 1
ATOM 1884 C CA . LEU A 1 262 ? 32.594 11.476 28.608 1.00 21.65 240 LEU A CA 1
ATOM 1885 C C . LEU A 1 262 ? 33.812 12.081 27.903 1.00 22.00 240 LEU A C 1
ATOM 1886 O O . LEU A 1 262 ? 34.567 12.841 28.508 1.00 20.61 240 LEU A O 1
ATOM 1891 N N . PRO A 1 263 ? 34.033 11.739 26.621 1.00 22.86 241 PRO A N 1
ATOM 1892 C CA . PRO A 1 263 ? 35.187 12.311 25.920 1.00 23.50 241 PRO A CA 1
ATOM 1893 C C . PRO A 1 263 ? 35.085 13.834 25.861 1.00 23.46 241 PRO A C 1
ATOM 1894 O O . PRO A 1 263 ? 36.081 14.543 26.001 1.00 23.47 241 PRO A O 1
ATOM 1898 N N . THR A 1 264 ? 33.871 14.332 25.658 1.00 23.84 242 THR A N 1
ATOM 1899 C CA . THR A 1 264 ? 33.647 15.768 25.585 1.00 23.88 242 THR A CA 1
ATOM 1900 C C . THR A 1 264 ? 33.807 16.392 26.964 1.00 23.82 242 THR A C 1
ATOM 1901 O O . THR A 1 264 ? 34.197 17.556 27.085 1.00 24.28 242 THR A O 1
ATOM 1905 N N . TRP A 1 265 ? 33.502 15.614 28.000 1.00 22.80 243 TRP A N 1
ATOM 1906 C CA . TRP A 1 265 ? 33.638 16.080 29.375 1.00 22.38 243 TRP A CA 1
ATOM 1907 C C . TRP A 1 265 ? 35.117 16.271 29.693 1.00 22.88 243 TRP A C 1
ATOM 1908 O O . TRP A 1 265 ? 35.510 17.281 30.277 1.00 22.21 243 TRP A O 1
ATOM 1919 N N . GLN A 1 266 ? 35.936 15.296 29.308 1.00 22.87 244 GLN A N 1
ATOM 1920 C CA . GLN A 1 266 ? 37.371 15.382 29.551 1.00 24.59 244 GLN A CA 1
ATOM 1921 C C . GLN A 1 266 ? 37.930 16.595 28.803 1.00 24.93 244 GLN A C 1
ATOM 1922 O O . GLN A 1 266 ? 38.741 17.348 29.342 1.00 26.52 244 GLN A O 1
ATOM 1928 N N . ARG A 1 267 ? 37.477 16.789 27.567 1.00 25.56 245 ARG A N 1
ATOM 1929 C CA . ARG A 1 267 ? 37.925 17.914 26.747 1.00 26.29 245 ARG A CA 1
ATOM 1930 C C . ARG A 1 267 ? 37.578 19.240 27.422 1.00 26.58 245 ARG A C 1
ATOM 1931 O O . ARG A 1 267 ? 38.398 20.158 27.474 1.00 24.35 245 ARG A O 1
ATOM 1939 N N . MET A 1 268 ? 36.355 19.331 27.936 1.00 26.38 246 MET A N 1
ATOM 1940 C CA . MET A 1 268 ? 35.886 20.538 28.608 1.00 27.48 246 MET A CA 1
ATOM 1941 C C . MET A 1 268 ? 36.716 20.850 29.850 1.00 27.15 246 MET A C 1
ATOM 1942 O O . MET A 1 268 ? 37.068 22.003 30.101 1.00 28.20 246 MET A O 1
ATOM 1947 N N . ILE A 1 269 ? 37.021 19.813 30.622 1.00 26.69 247 ILE A N 1
ATOM 1948 C CA . ILE A 1 269 ? 37.781 19.962 31.858 1.00 28.26 247 ILE A CA 1
ATOM 1949 C C . ILE A 1 269 ? 39.270 20.224 31.642 1.00 30.18 247 ILE A C 1
ATOM 1950 O O . ILE A 1 269 ? 39.898 20.928 32.434 1.00 30.78 247 ILE A O 1
ATOM 1955 N N . ASP A 1 270 ? 39.836 19.662 30.577 1.00 30.97 248 ASP A N 1
ATOM 1956 C CA . ASP A 1 270 ? 41.252 19.873 30.288 1.00 32.09 248 ASP A CA 1
ATOM 1957 C C . ASP A 1 270 ? 41.510 21.313 29.858 1.00 32.36 248 ASP A C 1
ATOM 1958 O O . ASP A 1 270 ? 42.476 21.936 30.297 1.00 33.48 248 ASP A O 1
ATOM 1963 N N . MET A 1 271 ? 40.646 21.842 28.998 1.00 33.29 249 MET A N 1
ATOM 1964 C CA . MET A 1 271 ? 40.798 23.213 28.527 1.00 34.72 249 MET A CA 1
ATOM 1965 C C . MET A 1 271 ? 40.161 24.195 29.505 1.00 34.38 249 MET A C 1
ATOM 1966 O O . MET A 1 271 ? 40.335 25.410 29.384 1.00 34.57 249 MET A O 1
ATOM 1971 N N . ARG A 1 272 ? 39.423 23.655 30.471 1.00 33.02 250 ARG A N 1
ATOM 1972 C CA . ARG A 1 272 ? 38.749 24.459 31.483 1.00 31.65 250 ARG A CA 1
ATOM 1973 C C . ARG A 1 272 ? 37.878 25.550 30.878 1.00 30.58 250 ARG A C 1
ATOM 1974 O O . ARG A 1 272 ? 38.134 26.742 31.054 1.00 31.78 250 ARG A O 1
ATOM 1982 N N . ALA A 1 273 ? 36.843 25.128 30.160 1.00 28.87 251 ALA A N 1
ATOM 1983 C CA . ALA A 1 273 ? 35.920 26.056 29.529 1.00 28.17 251 ALA A CA 1
ATOM 1984 C C . ALA A 1 273 ? 35.018 26.667 30.597 1.00 27.06 251 ALA A C 1
ATOM 1985 O O . ALA A 1 273 ? 34.376 27.692 30.367 1.00 26.66 251 ALA A O 1
ATOM 1987 N N . VAL A 1 274 ? 34.975 26.021 31.760 1.00 26.72 252 VAL A N 1
ATOM 1988 C CA . VAL A 1 274 ? 34.159 26.482 32.881 1.00 26.04 252 VAL A CA 1
ATOM 1989 C C . VAL A 1 274 ? 34.936 26.417 34.193 1.00 25.47 252 VAL A C 1
ATOM 1990 O O . VAL A 1 274 ? 36.008 25.817 34.266 1.00 25.07 252 VAL A O 1
ATOM 1994 N N . ASP A 1 275 ? 34.373 27.036 35.228 1.00 26.33 253 ASP A N 1
ATOM 1995 C CA . ASP A 1 275 ? 34.981 27.060 36.551 1.00 24.21 253 ASP A CA 1
ATOM 1996 C C . ASP A 1 275 ? 34.324 26.010 37.439 1.00 24.37 253 ASP A C 1
ATOM 1997 O O . ASP A 1 275 ? 34.952 25.466 38.347 1.00 23.26 253 ASP A O 1
ATOM 2002 N N . ILE A 1 276 ? 33.052 25.737 37.163 1.00 22.46 254 ILE A N 1
ATOM 2003 C CA . ILE A 1 276 ? 32.272 24.759 37.918 1.00 21.39 254 ILE A CA 1
ATOM 2004 C C . ILE A 1 276 ? 31.582 23.812 36.939 1.00 19.71 254 ILE A C 1
ATOM 2005 O O . ILE A 1 276 ? 30.962 24.267 35.977 1.00 20.43 254 ILE A O 1
ATOM 2010 N N . VAL A 1 277 ? 31.697 22.505 37.172 1.00 19.52 255 VAL A N 1
ATOM 2011 C CA . VAL A 1 277 ? 31.056 21.524 36.294 1.00 18.46 255 VAL A CA 1
ATOM 2012 C C . VAL A 1 277 ? 29.680 21.158 36.847 1.00 17.73 255 VAL A C 1
ATOM 2013 O O . VAL A 1 277 ? 29.511 20.973 38.056 1.00 16.67 255 VAL A O 1
ATOM 2017 N N . GLN A 1 278 ? 28.705 21.037 35.952 1.00 17.28 256 GLN A N 1
ATOM 2018 C CA . GLN A 1 278 ? 27.336 20.741 36.346 1.00 16.79 256 GLN A CA 1
ATOM 2019 C C . GLN A 1 278 ? 26.695 19.562 35.619 1.00 15.79 256 GLN A C 1
ATOM 2020 O O . GLN A 1 278 ? 25.780 19.734 34.814 1.00 18.08 256 GLN A O 1
ATOM 2026 N N . PRO A 1 279 ? 27.162 18.345 35.901 1.00 14.51 257 PRO A N 1
ATOM 2027 C CA . PRO A 1 279 ? 26.573 17.183 35.231 1.00 14.42 257 PRO A CA 1
ATOM 2028 C C . PRO A 1 279 ? 25.174 16.904 35.770 1.00 13.57 257 PRO A C 1
ATOM 2029 O O . PRO A 1 279 ? 24.865 17.246 36.914 1.00 12.70 257 PRO A O 1
ATOM 2033 N N . ASP A 1 280 ? 24.320 16.325 34.933 1.00 11.13 258 ASP A N 1
ATOM 2034 C CA . ASP A 1 280 ? 22.981 15.944 35.368 1.00 12.48 258 ASP A CA 1
ATOM 2035 C C . ASP A 1 280 ? 23.110 14.429 35.440 1.00 12.14 258 ASP A C 1
ATOM 2036 O O . ASP A 1 280 ? 23.376 13.776 34.433 1.00 12.02 258 ASP A O 1
ATOM 2041 N N . ILE A 1 281 ? 22.947 13.877 36.635 1.00 11.86 259 ILE A N 1
ATOM 2042 C CA . ILE A 1 281 ? 23.093 12.442 36.846 1.00 12.70 259 ILE A CA 1
ATOM 2043 C C . ILE A 1 281 ? 22.348 11.560 35.849 1.00 13.57 259 ILE A C 1
ATOM 2044 O O . ILE A 1 281 ? 22.895 10.563 35.372 1.00 12.86 259 ILE A O 1
ATOM 2049 N N . LEU A 1 282 ? 21.113 11.923 35.524 1.00 13.29 260 LEU A N 1
ATOM 2050 C CA . LEU A 1 282 ? 20.333 11.111 34.599 1.00 13.04 260 LEU A CA 1
ATOM 2051 C C . LEU A 1 282 ? 20.652 11.361 33.125 1.00 13.88 260 LEU A C 1
ATOM 2052 O O . LEU A 1 282 ? 20.648 10.420 32.330 1.00 14.34 260 LEU A O 1
ATOM 2057 N N . TYR A 1 283 ? 20.944 12.606 32.753 1.00 12.96 261 TYR A N 1
ATOM 2058 C CA . TYR A 1 283 ? 21.284 12.887 31.357 1.00 14.51 261 TYR A CA 1
ATOM 2059 C C . TYR A 1 283 ? 22.625 12.236 31.023 1.00 13.70 261 TYR A C 1
ATOM 2060 O O . TYR A 1 283 ? 22.846 11.776 29.897 1.00 13.43 261 TYR A O 1
ATOM 2069 N N . LEU A 1 284 ? 23.514 12.196 32.013 1.00 12.84 262 LEU A N 1
ATOM 2070 C CA . LEU A 1 284 ? 24.845 11.632 31.834 1.00 13.54 262 LEU A CA 1
ATOM 2071 C C . LEU A 1 284 ? 24.903 10.107 31.798 1.00 13.88 262 LEU A C 1
ATOM 2072 O O . LEU A 1 284 ? 25.881 9.533 31.309 1.00 12.99 262 LEU A O 1
ATOM 2077 N N . GLY A 1 285 ? 23.879 9.440 32.324 1.00 12.02 263 GLY A N 1
ATOM 2078 C CA . GLY A 1 285 ? 23.883 7.986 32.283 1.00 11.50 263 GLY A CA 1
ATOM 2079 C C . GLY A 1 285 ? 23.916 7.241 33.603 1.00 11.63 263 GLY A C 1
ATOM 2080 O O . GLY A 1 285 ? 24.128 6.025 33.625 1.00 12.49 263 GLY A O 1
ATOM 2081 N N . GLY A 1 286 ? 23.720 7.954 34.705 1.00 11.70 264 GLY A N 1
ATOM 2082 C CA . GLY A 1 286 ? 23.712 7.297 36.000 1.00 10.82 264 GLY A CA 1
ATOM 2083 C C . GLY A 1 286 ? 24.794 7.758 36.957 1.00 11.17 264 GLY A C 1
ATOM 2084 O O . GLY A 1 286 ? 25.619 8.610 36.626 1.00 10.66 264 GLY A O 1
ATOM 2085 N N . ILE A 1 287 ? 24.778 7.178 38.151 1.00 11.16 265 ILE A N 1
ATOM 2086 C CA . ILE A 1 287 ? 25.735 7.512 39.197 1.00 13.14 265 ILE A CA 1
ATOM 2087 C C . ILE A 1 287 ? 27.160 7.137 38.812 1.00 12.76 265 ILE A C 1
ATOM 2088 O O . ILE A 1 287 ? 28.078 7.936 38.977 1.00 14.33 265 ILE A O 1
ATOM 2093 N N . CYS A 1 288 ? 27.348 5.929 38.294 1.00 12.23 266 CYS A N 1
ATOM 2094 C CA . CYS A 1 288 ? 28.688 5.486 37.921 1.00 15.17 266 CYS A CA 1
ATOM 2095 C C . CYS A 1 288 ? 29.366 6.431 36.944 1.00 14.80 266 CYS A C 1
ATOM 2096 O O . CYS A 1 288 ? 30.490 6.865 37.172 1.00 14.17 266 CYS A O 1
ATOM 2099 N N . ARG A 1 289 ? 28.680 6.754 35.857 1.00 13.27 267 ARG A N 1
ATOM 2100 C CA . ARG A 1 289 ? 29.251 7.648 34.864 1.00 13.77 267 ARG A CA 1
ATOM 2101 C C . ARG A 1 289 ? 29.454 9.059 35.414 1.00 13.95 267 ARG A C 1
ATOM 2102 O O . ARG A 1 289 ? 30.419 9.736 35.059 1.00 15.59 267 ARG A O 1
ATOM 2110 N N . THR A 1 290 ? 28.563 9.498 36.295 1.00 13.55 268 THR A N 1
ATOM 2111 C CA . THR A 1 290 ? 28.698 10.825 36.884 1.00 13.31 268 THR A CA 1
ATOM 2112 C C . THR A 1 290 ? 29.954 10.863 37.753 1.00 14.24 268 THR A C 1
ATOM 2113 O O . THR A 1 290 ? 30.676 11.861 37.768 1.00 14.21 268 THR A O 1
ATOM 2117 N N . LEU A 1 291 ? 30.220 9.770 38.463 1.00 14.65 269 LEU A N 1
ATOM 2118 C CA . LEU A 1 291 ? 31.401 9.692 39.318 1.00 16.07 269 LEU A CA 1
ATOM 2119 C C . LEU A 1 291 ? 32.692 9.815 38.511 1.00 16.62 269 LEU A C 1
ATOM 2120 O O . LEU A 1 291 ? 33.711 10.262 39.034 1.00 17.14 269 LEU A O 1
ATOM 2125 N N . ARG A 1 292 ? 32.654 9.423 37.240 1.00 16.31 270 ARG A N 1
ATOM 2126 C CA . ARG A 1 292 ? 33.838 9.536 36.390 1.00 17.05 270 ARG A CA 1
ATOM 2127 C C . ARG A 1 292 ? 34.101 11.015 36.124 1.00 17.29 270 ARG A C 1
ATOM 2128 O O . ARG A 1 292 ? 35.248 11.457 36.114 1.00 16.24 270 ARG A O 1
ATOM 2136 N N . VAL A 1 293 ? 33.031 11.779 35.913 1.00 15.60 271 VAL A N 1
ATOM 2137 C CA . VAL A 1 293 ? 33.153 13.215 35.685 1.00 15.23 271 VAL A CA 1
ATOM 2138 C C . VAL A 1 293 ? 33.614 13.884 36.977 1.00 16.75 271 VAL A C 1
ATOM 2139 O O . VAL A 1 293 ? 34.425 14.813 36.950 1.00 16.90 271 VAL A O 1
ATOM 2143 N N . VAL A 1 294 ? 33.086 13.418 38.106 1.00 16.06 272 VAL A N 1
ATOM 2144 C CA . VAL A 1 294 ? 33.470 13.965 39.404 1.00 17.77 272 VAL A CA 1
ATOM 2145 C C . VAL A 1 294 ? 34.978 13.803 39.570 1.00 18.95 272 VAL A C 1
ATOM 2146 O O . VAL A 1 294 ? 35.666 14.727 40.006 1.00 18.05 272 VAL A O 1
ATOM 2150 N N . GLU A 1 295 ? 35.485 12.625 39.213 1.00 20.56 273 GLU A N 1
ATOM 2151 C CA . GLU A 1 295 ? 36.916 12.344 39.309 1.00 23.16 273 GLU A CA 1
ATOM 2152 C C . GLU A 1 295 ? 37.730 13.254 38.390 1.00 23.38 273 GLU A C 1
ATOM 2153 O O . GLU A 1 295 ? 38.793 13.744 38.781 1.00 24.69 273 GLU A O 1
ATOM 2159 N N . MET A 1 296 ? 37.242 13.477 37.171 1.00 22.76 274 MET A N 1
ATOM 2160 C CA . MET A 1 296 ? 37.939 14.350 36.225 1.00 22.56 274 MET A CA 1
ATOM 2161 C C . MET A 1 296 ? 37.998 15.755 36.807 1.00 24.13 274 MET A C 1
ATOM 2162 O O . MET A 1 296 ? 38.997 16.462 36.672 1.00 21.89 274 MET A O 1
ATOM 2167 N N . ALA A 1 297 ? 36.898 16.151 37.439 1.00 23.39 275 ALA A N 1
ATOM 2168 C CA . ALA A 1 297 ? 36.772 17.472 38.032 1.00 24.80 275 ALA A CA 1
ATOM 2169 C C . ALA A 1 297 ? 37.739 17.724 39.179 1.00 24.81 275 ALA A C 1
ATOM 2170 O O . ALA A 1 297 ? 38.406 18.759 39.217 1.00 25.46 275 ALA A O 1
ATOM 2172 N N . ARG A 1 298 ? 37.825 16.790 40.118 1.00 25.35 276 ARG A N 1
ATOM 2173 C CA . ARG A 1 298 ? 38.718 17.004 41.241 1.00 27.81 276 ARG A CA 1
ATOM 2174 C C . ARG A 1 298 ? 40.174 16.956 40.802 1.00 28.89 276 ARG A C 1
ATOM 2175 O O . ARG A 1 298 ? 41.008 17.697 41.323 1.00 28.21 276 ARG A O 1
ATOM 2183 N N . ALA A 1 299 ? 40.481 16.090 39.841 1.00 29.02 277 ALA A N 1
ATOM 2184 C CA . ALA A 1 299 ? 41.849 15.981 39.350 1.00 29.76 277 ALA A CA 1
ATOM 2185 C C . ALA A 1 299 ? 42.286 17.337 38.806 1.00 29.40 277 ALA A C 1
ATOM 2186 O O . ALA A 1 299 ? 43.460 17.702 38.889 1.00 30.59 277 ALA A O 1
ATOM 2188 N N . ALA A 1 300 ? 41.332 18.084 38.257 1.00 28.90 278 ALA A N 1
ATOM 2189 C CA . ALA A 1 300 ? 41.609 19.405 37.703 1.00 29.32 278 ALA A CA 1
ATOM 2190 C C . ALA A 1 300 ? 41.362 20.494 38.743 1.00 29.70 278 ALA A C 1
ATOM 2191 O O . ALA A 1 300 ? 41.554 21.680 38.472 1.00 30.14 278 ALA A O 1
ATOM 2193 N N . GLY A 1 301 ? 40.928 20.083 39.931 1.00 29.88 279 GLY A N 1
ATOM 2194 C CA . GLY A 1 301 ? 40.662 21.034 40.997 1.00 30.15 279 GLY A CA 1
ATOM 2195 C C . GLY A 1 301 ? 39.418 21.875 40.776 1.00 30.35 279 GLY A C 1
ATOM 2196 O O . GLY A 1 301 ? 39.384 23.053 41.141 1.00 29.97 279 GLY A O 1
ATOM 2197 N N . LEU A 1 302 ? 38.391 21.276 40.178 1.00 29.85 280 LEU A N 1
ATOM 2198 C CA . LEU A 1 302 ? 37.139 21.978 39.917 1.00 28.89 280 LEU A CA 1
ATOM 2199 C C . LEU A 1 302 ? 36.011 21.430 40.785 1.00 29.22 280 LEU A C 1
ATOM 2200 O O . LEU A 1 302 ? 35.912 20.220 41.006 1.00 28.99 280 LEU A O 1
ATOM 2205 N N . PRO A 1 303 ? 35.152 22.321 41.306 1.00 27.20 281 PRO A N 1
ATOM 2206 C CA . PRO A 1 303 ? 34.031 21.902 42.149 1.00 25.30 281 PRO A CA 1
ATOM 2207 C C . PRO A 1 303 ? 32.914 21.320 41.287 1.00 22.96 281 PRO A C 1
ATOM 2208 O O . PRO A 1 303 ? 32.808 21.638 40.103 1.00 21.91 281 PRO A O 1
ATOM 2212 N N . VAL A 1 304 ? 32.088 20.471 41.886 1.00 21.41 282 VAL A N 1
ATOM 2213 C CA . VAL A 1 304 ? 30.984 19.846 41.167 1.00 20.39 282 VAL A CA 1
ATOM 2214 C C . VAL A 1 304 ? 29.638 20.286 41.735 1.00 18.43 282 VAL A C 1
ATOM 2215 O O . VAL A 1 304 ? 29.308 19.973 42.876 1.00 19.16 282 VAL A O 1
ATOM 2219 N N . THR A 1 305 ? 28.870 21.018 40.935 1.00 18.03 283 THR A N 1
ATOM 2220 C CA . THR A 1 305 ? 27.548 21.486 41.345 1.00 18.28 283 THR A CA 1
ATOM 2221 C C . THR A 1 305 ? 26.543 20.967 40.317 1.00 16.51 283 THR A C 1
ATOM 2222 O O . THR A 1 305 ? 26.172 21.667 39.371 1.00 15.64 283 THR A O 1
ATOM 2226 N N . PRO A 1 306 ? 26.086 19.722 40.504 1.00 17.02 284 PRO A N 1
ATOM 2227 C CA . PRO A 1 306 ? 25.133 19.040 39.628 1.00 16.45 284 PRO A CA 1
ATOM 2228 C C . PRO A 1 306 ? 23.871 19.795 39.275 1.00 16.08 284 PRO A C 1
ATOM 2229 O O . PRO A 1 306 ? 23.423 20.688 39.996 1.00 14.42 284 PRO A O 1
ATOM 2233 N N . HIS A 1 307 ? 23.303 19.404 38.143 1.00 15.37 285 HIS A N 1
ATOM 2234 C CA . HIS A 1 307 ? 22.063 19.963 37.661 1.00 13.67 285 HIS A CA 1
ATOM 2235 C C . HIS A 1 307 ? 20.950 18.971 37.987 1.00 13.60 285 HIS A C 1
ATOM 2236 O O . HIS A 1 307 ? 21.078 17.769 37.742 1.00 14.31 285 HIS A O 1
ATOM 2243 N N . CYS A 1 308 ? 19.882 19.483 38.582 1.00 13.82 286 CYS A N 1
ATOM 2244 C CA . CYS A 1 308 ? 18.689 18.704 38.909 1.00 14.02 286 CYS A CA 1
ATOM 2245 C C . CYS A 1 308 ? 17.619 19.778 38.967 1.00 14.46 286 CYS A C 1
ATOM 2246 O O . CYS A 1 308 ? 17.590 20.591 39.891 1.00 15.71 286 CYS A O 1
ATOM 2249 N N . ALA A 1 309 ? 16.750 19.774 37.958 1.00 13.85 287 ALA A N 1
ATOM 2250 C CA . ALA A 1 309 ? 15.733 20.808 37.805 1.00 15.00 287 ALA A CA 1
ATOM 2251 C C . ALA A 1 309 ? 14.270 20.516 38.102 1.00 15.04 287 ALA A C 1
ATOM 2252 O O . ALA A 1 309 ? 13.408 21.334 37.771 1.00 15.53 287 ALA A O 1
ATOM 2254 N N . ASN A 1 310 ? 13.966 19.375 38.708 1.00 12.56 288 ASN A N 1
ATOM 2255 C CA . ASN A 1 310 ? 12.573 19.085 39.019 1.00 14.30 288 ASN A CA 1
ATOM 2256 C C . ASN A 1 310 ? 12.461 18.136 40.192 1.00 13.56 288 ASN A C 1
ATOM 2257 O O . ASN A 1 310 ? 13.472 17.622 40.678 1.00 12.18 288 ASN A O 1
ATOM 2262 N N . TRP A 1 311 ? 11.234 17.907 40.648 1.00 11.89 289 TRP A N 1
ATOM 2263 C CA . TRP A 1 311 ? 11.026 17.033 41.785 1.00 12.92 289 TRP A CA 1
ATOM 2264 C C . TRP A 1 311 ? 10.822 15.563 41.466 1.00 12.68 289 TRP A C 1
ATOM 2265 O O . TRP A 1 311 ? 10.148 14.840 42.199 1.00 12.66 289 TRP A O 1
ATOM 2276 N N . SER A 1 312 ? 11.395 15.118 40.354 1.00 11.91 290 SER A N 1
ATOM 2277 C CA . SER A 1 312 ? 11.348 13.702 40.051 1.00 11.69 290 SER A CA 1
ATOM 2278 C C . SER A 1 312 ? 12.474 13.267 40.993 1.00 10.99 290 SER A C 1
ATOM 2279 O O . SER A 1 312 ? 12.903 14.057 41.838 1.00 10.71 290 SER A O 1
ATOM 2282 N N . LEU A 1 313 ? 12.964 12.044 40.865 1.00 8.43 291 LEU A N 1
ATOM 2283 C CA . LEU A 1 313 ? 14.039 11.585 41.737 1.00 10.31 291 LEU A CA 1
ATOM 2284 C C . LEU A 1 313 ? 15.407 12.189 41.427 1.00 10.41 291 LEU A C 1
ATOM 2285 O O . LEU A 1 313 ? 16.350 12.019 42.204 1.00 9.32 291 LEU A O 1
ATOM 2290 N N . VAL A 1 314 ? 15.530 12.899 40.311 1.00 9.92 292 VAL A N 1
ATOM 2291 C CA . VAL A 1 314 ? 16.827 13.473 39.948 1.00 10.27 292 VAL A CA 1
ATOM 2292 C C . VAL A 1 314 ? 17.449 14.305 41.080 1.00 11.49 292 VAL A C 1
ATOM 2293 O O . VAL A 1 314 ? 18.655 14.237 41.322 1.00 10.06 292 VAL A O 1
ATOM 2297 N N . THR A 1 315 ? 16.624 15.066 41.792 1.00 9.21 293 THR A N 1
ATOM 2298 C CA . THR A 1 315 ? 17.119 15.884 42.892 1.00 9.85 293 THR A CA 1
ATOM 2299 C C . THR A 1 315 ? 17.602 15.023 44.060 1.00 9.96 293 THR A C 1
ATOM 2300 O O . THR A 1 315 ? 18.670 15.277 44.625 1.00 10.51 293 THR A O 1
ATOM 2304 N N . LEU A 1 316 ? 16.835 13.997 44.415 1.00 8.98 294 LEU A N 1
ATOM 2305 C CA . LEU A 1 316 ? 17.225 13.113 45.510 1.00 9.73 294 LEU A CA 1
ATOM 2306 C C . LEU A 1 316 ? 18.534 12.400 45.182 1.00 9.89 294 LEU A C 1
ATOM 2307 O O . LEU A 1 316 ? 19.407 12.274 46.040 1.00 7.61 294 LEU A O 1
ATOM 2312 N N . PHE A 1 317 ? 18.674 11.938 43.942 1.00 8.85 295 PHE A N 1
ATOM 2313 C CA . PHE A 1 317 ? 19.898 11.251 43.533 1.00 9.76 295 PHE A CA 1
ATOM 2314 C C . PHE A 1 317 ? 21.092 12.179 43.757 1.00 10.67 295 PHE A C 1
ATOM 2315 O O . PHE A 1 317 ? 22.145 11.751 44.232 1.00 10.87 295 PHE A O 1
ATOM 2323 N N . THR A 1 318 ? 20.906 13.451 43.412 1.00 9.93 296 THR A N 1
ATOM 2324 C CA . THR A 1 318 ? 21.945 14.466 43.561 1.00 11.05 296 THR A CA 1
ATOM 2325 C C . THR A 1 318 ? 22.265 14.745 45.030 1.00 11.43 296 THR A C 1
ATOM 2326 O O . THR A 1 318 ? 23.421 14.993 45.389 1.00 10.94 296 THR A O 1
ATOM 2330 N N . MET A 1 319 ? 21.242 14.698 45.878 1.00 11.56 297 MET A N 1
ATOM 2331 C CA . MET A 1 319 ? 21.434 14.915 47.306 1.00 12.07 297 MET A CA 1
ATOM 2332 C C . MET A 1 319 ? 22.356 13.835 47.865 1.00 12.61 297 MET A C 1
ATOM 2333 O O . MET A 1 319 ? 23.255 14.127 48.651 1.00 12.64 297 MET A O 1
ATOM 2338 N N . HIS A 1 320 ? 22.137 12.585 47.462 1.00 11.03 298 HIS A N 1
ATOM 2339 C CA . HIS A 1 320 ? 22.987 11.496 47.934 1.00 11.78 298 HIS A CA 1
ATOM 2340 C C . HIS A 1 320 ? 24.411 11.663 47.408 1.00 11.60 298 HIS A C 1
ATOM 2341 O O . HIS A 1 320 ? 25.376 11.407 48.127 1.00 12.90 298 HIS A O 1
ATOM 2348 N N . LEU A 1 321 ? 24.538 12.095 46.156 1.00 11.82 299 LEU A N 1
ATOM 2349 C CA . LEU A 1 321 ? 25.850 12.284 45.549 1.00 12.69 299 LEU A CA 1
ATOM 2350 C C . LEU A 1 321 ? 26.642 13.381 46.262 1.00 13.63 299 LEU A C 1
ATOM 2351 O O . LEU A 1 321 ? 27.821 13.192 46.582 1.00 15.31 299 LEU A O 1
ATOM 2356 N N . LEU A 1 322 ? 25.993 14.516 46.513 1.00 13.76 300 LEU A N 1
ATOM 2357 C CA . LEU A 1 322 ? 26.642 15.644 47.177 1.00 14.51 300 LEU A CA 1
ATOM 2358 C C . LEU A 1 322 ? 27.106 15.317 48.594 1.00 16.58 300 LEU A C 1
ATOM 2359 O O . LEU A 1 322 ? 28.042 15.932 49.102 1.00 16.02 300 LEU A O 1
ATOM 2364 N N . ARG A 1 323 ? 26.456 14.347 49.229 1.00 15.82 301 ARG A N 1
ATOM 2365 C CA . ARG A 1 323 ? 26.827 13.950 50.583 1.00 16.54 301 ARG A CA 1
ATOM 2366 C C . ARG A 1 323 ? 27.968 12.943 50.561 1.00 16.99 301 ARG A C 1
ATOM 2367 O O . ARG A 1 323 ? 28.416 12.488 51.615 1.00 18.09 301 ARG A O 1
ATOM 2375 N N . ALA A 1 324 ? 28.440 12.589 49.369 1.00 17.04 302 ALA A N 1
ATOM 2376 C CA . ALA A 1 324 ? 29.510 11.604 49.254 1.00 17.37 302 ALA A CA 1
ATOM 2377 C C . ALA A 1 324 ? 30.781 12.063 48.542 1.00 18.64 302 ALA A C 1
ATOM 2378 O O . ALA A 1 324 ? 31.875 11.629 48.900 1.00 21.32 302 ALA A O 1
ATOM 2380 N N . ILE A 1 325 ? 30.656 12.932 47.544 1.00 19.28 303 ILE A N 1
ATOM 2381 C CA . ILE A 1 325 ? 31.838 13.382 46.811 1.00 20.11 303 ILE A CA 1
ATOM 2382 C C . ILE A 1 325 ? 32.655 14.428 47.567 1.00 21.89 303 ILE A C 1
ATOM 2383 O O . ILE A 1 325 ? 32.105 15.319 48.211 1.00 20.44 303 ILE A O 1
ATOM 2388 N N . PRO A 1 326 ? 33.992 14.328 47.486 1.00 23.43 304 PRO A N 1
ATOM 2389 C CA . PRO A 1 326 ? 34.930 15.238 48.151 1.00 24.70 304 PRO A CA 1
ATOM 2390 C C . PRO A 1 326 ? 35.034 16.659 47.596 1.00 24.81 304 PRO A C 1
ATOM 2391 O O . PRO A 1 326 ? 35.476 17.568 48.299 1.00 25.73 304 PRO A O 1
ATOM 2395 N N . ASN A 1 327 ? 34.629 16.856 46.346 1.00 22.76 305 ASN A N 1
ATOM 2396 C CA . ASN A 1 327 ? 34.716 18.171 45.730 1.00 21.94 305 ASN A CA 1
ATOM 2397 C C . ASN A 1 327 ? 33.358 18.749 45.347 1.00 22.51 305 ASN A C 1
ATOM 2398 O O . ASN A 1 327 ? 33.190 19.315 44.267 1.00 22.01 305 ASN A O 1
ATOM 2403 N N . ALA A 1 328 ? 32.390 18.615 46.248 1.00 23.05 306 ALA A N 1
ATOM 2404 C CA . ALA A 1 328 ? 31.052 19.130 45.998 1.00 22.73 306 ALA A CA 1
ATOM 2405 C C . ALA A 1 328 ? 31.036 20.650 45.968 1.00 24.62 306 ALA A C 1
ATOM 2406 O O . ALA A 1 328 ? 31.838 21.312 46.634 1.00 24.05 306 ALA A O 1
ATOM 2408 N N . GLY A 1 329 ? 30.114 21.198 45.185 1.00 23.55 307 GLY A N 1
ATOM 2409 C CA . GLY A 1 329 ? 29.986 22.637 45.086 1.00 24.21 307 GLY A CA 1
ATOM 2410 C C . GLY A 1 329 ? 29.335 23.204 46.334 1.00 23.33 307 GLY A C 1
ATOM 2411 O O . GLY A 1 329 ? 29.231 22.526 47.354 1.00 24.12 307 GLY A O 1
ATOM 2412 N N . LYS A 1 330 ? 28.871 24.444 46.238 1.00 23.54 308 LYS A N 1
ATOM 2413 C CA . LYS A 1 330 ? 28.250 25.142 47.360 1.00 23.46 308 LYS A CA 1
ATOM 2414 C C . LYS A 1 330 ? 26.849 24.687 47.747 1.00 23.10 308 LYS A C 1
ATOM 2415 O O . LYS A 1 330 ? 26.464 24.789 48.912 1.00 22.64 308 LYS A O 1
ATOM 2421 N N . TYR A 1 331 ? 26.085 24.177 46.786 1.00 21.06 309 TYR A N 1
ATOM 2422 C CA . TYR A 1 331 ? 24.707 23.805 47.080 1.00 20.27 309 TYR A CA 1
ATOM 2423 C C . TYR A 1 331 ? 23.996 22.928 46.057 1.00 19.69 309 TYR A C 1
ATOM 2424 O O . TYR A 1 331 ? 24.477 22.716 44.942 1.00 18.84 309 TYR A O 1
ATOM 2433 N N . LEU A 1 332 ? 22.828 22.443 46.465 1.00 17.23 310 LEU A N 1
ATOM 2434 C CA . LEU A 1 332 ? 21.971 21.590 45.651 1.00 15.92 310 LEU A CA 1
ATOM 2435 C C . LEU A 1 332 ? 20.969 22.438 44.884 1.00 16.17 310 LEU A C 1
ATOM 2436 O O . LEU A 1 332 ? 20.298 23.287 45.469 1.00 17.13 310 LEU A O 1
ATOM 2441 N N . GLU A 1 333 ? 20.854 22.221 43.579 1.00 14.12 311 GLU A N 1
ATOM 2442 C CA . GLU A 1 333 ? 19.870 22.978 42.819 1.00 13.83 311 GLU A CA 1
ATOM 2443 C C . GLU A 1 333 ? 18.506 22.454 43.247 1.00 13.76 311 GLU A C 1
ATOM 2444 O O . GLU A 1 333 ? 18.252 21.252 43.175 1.00 13.02 311 GLU A O 1
ATOM 2450 N N . PHE A 1 334 ? 17.637 23.349 43.710 1.00 12.87 312 PHE A N 1
ATOM 2451 C CA . PHE A 1 334 ? 16.312 22.944 44.162 1.00 13.96 312 PHE A CA 1
ATOM 2452 C C . PHE A 1 334 ? 15.222 23.739 43.459 1.00 13.50 312 PHE A C 1
ATOM 2453 O O . PHE A 1 334 ? 14.996 24.911 43.764 1.00 12.76 312 PHE A O 1
ATOM 2461 N N . SER A 1 335 ? 14.547 23.098 42.513 1.00 13.39 313 SER A N 1
ATOM 2462 C CA . SER A 1 335 ? 13.476 23.763 41.786 1.00 15.23 313 SER A CA 1
ATOM 2463 C C . SER A 1 335 ? 12.388 24.247 42.737 1.00 16.23 313 SER A C 1
ATOM 2464 O O . SER A 1 335 ? 11.944 23.503 43.610 1.00 17.12 313 SER A O 1
ATOM 2467 N N . ILE A 1 336 ? 11.954 25.492 42.573 1.00 16.30 314 ILE A N 1
ATOM 2468 C CA . ILE A 1 336 ? 10.889 26.006 43.425 1.00 18.26 314 ILE A CA 1
ATOM 2469 C C . ILE A 1 336 ? 9.596 26.243 42.640 1.00 19.15 314 ILE A C 1
ATOM 2470 O O . ILE A 1 336 ? 8.687 26.926 43.107 1.00 19.42 314 ILE A O 1
ATOM 2475 N N . GLU A 1 337 ? 9.517 25.654 41.448 1.00 19.67 315 GLU A N 1
ATOM 2476 C CA . GLU A 1 337 ? 8.333 25.782 40.600 1.00 21.63 315 GLU A CA 1
ATOM 2477 C C . GLU A 1 337 ? 7.195 24.923 41.143 1.00 22.42 315 GLU A C 1
ATOM 2478 O O . GLU A 1 337 ? 7.429 23.932 41.837 1.00 21.57 315 GLU A O 1
ATOM 2484 N N . GLY A 1 338 ? 5.964 25.303 40.812 1.00 23.99 316 GLY A N 1
ATOM 2485 C CA . GLY A 1 338 ? 4.805 24.556 41.268 1.00 24.88 316 GLY A CA 1
ATOM 2486 C C . GLY A 1 338 ? 4.188 23.691 40.180 1.00 26.76 316 GLY A C 1
ATOM 2487 O O . GLY A 1 338 ? 4.781 23.519 39.116 1.00 25.58 316 GLY A O 1
ATOM 2488 N N . PRO A 1 339 ? 2.989 23.132 40.420 1.00 27.88 317 PRO A N 1
ATOM 2489 C CA . PRO A 1 339 ? 2.259 22.272 39.480 1.00 28.45 317 PRO A CA 1
ATOM 2490 C C . PRO A 1 339 ? 1.921 22.926 38.140 1.00 28.74 317 PRO A C 1
ATOM 2491 O O . PRO A 1 339 ? 1.631 22.235 37.161 1.00 29.72 317 PRO A O 1
ATOM 2495 N N . ASP A 1 340 ? 1.951 24.254 38.094 1.00 28.22 318 ASP A N 1
ATOM 2496 C CA . ASP A 1 340 ? 1.642 24.968 36.861 1.00 27.95 318 ASP A CA 1
ATOM 2497 C C . ASP A 1 340 ? 2.779 24.795 35.863 1.00 26.80 318 ASP A C 1
ATOM 2498 O O . ASP A 1 340 ? 2.585 24.928 34.654 1.00 27.08 318 ASP A O 1
ATOM 2503 N N . TYR A 1 341 ? 3.967 24.502 36.379 1.00 23.75 319 TYR A N 1
ATOM 2504 C CA . TYR A 1 341 ? 5.144 24.323 35.540 1.00 22.25 319 TYR A CA 1
ATOM 2505 C C . TYR A 1 341 ? 5.461 22.840 35.364 1.00 21.27 319 TYR A C 1
ATOM 2506 O O . TYR A 1 341 ? 5.812 22.397 34.270 1.00 20.96 319 TYR A O 1
ATOM 2515 N N . TYR A 1 342 ? 5.344 22.086 36.456 1.00 19.54 320 TYR A N 1
ATOM 2516 C CA . TYR A 1 342 ? 5.604 20.650 36.451 1.00 18.68 320 TYR A CA 1
ATOM 2517 C C . TYR A 1 342 ? 4.379 19.909 36.976 1.00 19.18 320 TYR A C 1
ATOM 2518 O O . TYR A 1 342 ? 4.414 19.345 38.068 1.00 18.15 320 TYR A O 1
ATOM 2527 N N . PRO A 1 343 ? 3.282 19.890 36.205 1.00 19.84 321 PRO A N 1
ATOM 2528 C CA . PRO A 1 343 ? 2.071 19.197 36.661 1.00 20.04 321 PRO A CA 1
ATOM 2529 C C . PRO A 1 343 ? 2.266 17.702 36.911 1.00 20.39 321 PRO A C 1
ATOM 2530 O O . PRO A 1 343 ? 1.597 17.107 37.756 1.00 19.10 321 PRO A O 1
ATOM 2534 N N . TRP A 1 344 ? 3.207 17.108 36.187 1.00 18.25 322 TRP A N 1
ATOM 2535 C CA . TRP A 1 344 ? 3.480 15.682 36.293 1.00 18.62 322 TRP A CA 1
ATOM 2536 C C . TRP A 1 344 ? 4.233 15.206 37.534 1.00 18.24 322 TRP A C 1
ATOM 2537 O O . TRP A 1 344 ? 4.228 14.009 37.828 1.00 19.20 322 TRP A O 1
ATOM 2548 N N . GLN A 1 345 ? 4.881 16.115 38.261 1.00 18.72 323 GLN A N 1
ATOM 2549 C CA . GLN A 1 345 ? 5.645 15.700 39.441 1.00 19.12 323 GLN A CA 1
ATOM 2550 C C . GLN A 1 345 ? 4.823 15.561 40.712 1.00 20.58 323 GLN A C 1
ATOM 2551 O O . GLN A 1 345 ? 5.333 15.129 41.748 1.00 19.85 323 GLN A O 1
ATOM 2557 N N . GLU A 1 346 ? 3.550 15.920 40.638 1.00 20.38 324 GLU A N 1
ATOM 2558 C CA . GLU A 1 346 ? 2.695 15.804 41.804 1.00 22.82 324 GLU A CA 1
ATOM 2559 C C . GLU A 1 346 ? 2.211 14.368 41.959 1.00 20.36 324 GLU A C 1
ATOM 2560 O O . GLU A 1 346 ? 1.795 13.734 40.989 1.00 21.90 324 GLU A O 1
ATOM 2566 N N . GLY A 1 347 ? 2.297 13.851 43.181 1.00 20.18 325 GLY A N 1
ATOM 2567 C CA . GLY A 1 347 ? 1.839 12.501 43.459 1.00 18.05 325 GLY A CA 1
ATOM 2568 C C . GLY A 1 347 ? 2.746 11.359 43.036 1.00 16.95 325 GLY A C 1
ATOM 2569 O O . GLY A 1 347 ? 2.291 10.222 42.905 1.00 16.01 325 GLY A O 1
ATOM 2570 N N . LEU A 1 348 ? 4.027 11.637 42.822 1.00 14.44 326 LEU A N 1
ATOM 2571 C CA . LEU A 1 348 ? 4.946 10.576 42.415 1.00 12.81 326 LEU A CA 1
ATOM 2572 C C . LEU A 1 348 ? 5.337 9.648 43.555 1.00 12.11 326 LEU A C 1
ATOM 2573 O O . LEU A 1 348 ? 5.501 8.446 43.356 1.00 13.80 326 LEU A O 1
ATOM 2578 N N . PHE A 1 349 ? 5.469 10.205 44.753 1.00 11.92 327 PHE A N 1
ATOM 2579 C CA . PHE A 1 349 ? 5.914 9.427 45.900 1.00 12.61 327 PHE A CA 1
ATOM 2580 C C . PHE A 1 349 ? 4.919 9.332 47.050 1.00 13.57 327 PHE A C 1
ATOM 2581 O O . PHE A 1 349 ? 4.082 10.213 47.236 1.00 13.69 327 PHE A O 1
ATOM 2589 N N . VAL A 1 350 ? 5.023 8.250 47.816 1.00 14.98 328 VAL A N 1
ATOM 2590 C CA . VAL A 1 350 ? 4.158 8.032 48.972 1.00 15.84 328 VAL A CA 1
ATOM 2591 C C . VAL A 1 350 ? 4.356 9.211 49.916 1.00 16.63 328 VAL A C 1
ATOM 2592 O O . VAL A 1 350 ? 3.396 9.782 50.438 1.00 16.32 328 VAL A O 1
ATOM 2596 N N . LYS A 1 351 ? 5.618 9.568 50.123 1.00 15.74 329 LYS A N 1
ATOM 2597 C CA . LYS A 1 351 ? 5.981 10.686 50.981 1.00 18.16 329 LYS A CA 1
ATOM 2598 C C . LYS A 1 351 ? 7.130 11.433 50.307 1.00 17.25 329 LYS A C 1
ATOM 2599 O O . LYS A 1 351 ? 8.160 10.839 49.996 1.00 18.04 329 LYS A O 1
ATOM 2605 N N . THR A 1 352 ? 6.953 12.730 50.077 1.00 16.35 330 THR A N 1
ATOM 2606 C CA . THR A 1 352 ? 7.989 13.511 49.415 1.00 15.50 330 THR A CA 1
ATOM 2607 C C . THR A 1 352 ? 9.293 13.547 50.198 1.00 14.60 330 THR A C 1
ATOM 2608 O O . THR A 1 352 ? 9.297 13.665 51.421 1.00 13.27 330 THR A O 1
ATOM 2612 N N . PRO A 1 353 ? 10.425 13.413 49.494 1.00 13.74 331 PRO A N 1
ATOM 2613 C CA . PRO A 1 353 ? 11.728 13.446 50.160 1.00 12.32 331 PRO A CA 1
ATOM 2614 C C . PRO A 1 353 ? 12.280 14.866 50.115 1.00 11.52 331 PRO A C 1
ATOM 2615 O O . PRO A 1 353 ? 13.400 15.123 50.554 1.00 11.30 331 PRO A O 1
ATOM 2619 N N . TYR A 1 354 ? 11.473 15.795 49.612 1.00 11.20 332 TYR A N 1
ATOM 2620 C CA . TYR A 1 354 ? 11.928 17.168 49.438 1.00 12.52 332 TYR A CA 1
ATOM 2621 C C . TYR A 1 354 ? 11.507 18.268 50.410 1.00 13.89 332 TYR A C 1
ATOM 2622 O O . TYR A 1 354 ? 11.493 19.442 50.040 1.00 13.73 332 TYR A O 1
ATOM 2631 N N . GLU A 1 355 ? 11.181 17.915 51.648 1.00 15.41 333 GLU A N 1
ATOM 2632 C CA . GLU A 1 355 ? 10.818 18.949 52.609 1.00 17.11 333 GLU A CA 1
ATOM 2633 C C . GLU A 1 355 ? 12.078 19.736 52.946 1.00 17.47 333 GLU A C 1
ATOM 2634 O O . GLU A 1 355 ? 13.119 19.155 53.249 1.00 17.50 333 GLU A O 1
ATOM 2640 N N . ILE A 1 356 ? 11.989 21.058 52.877 1.00 16.31 334 ILE A N 1
ATOM 2641 C CA . ILE A 1 356 ? 13.134 21.900 53.182 1.00 17.98 334 ILE A CA 1
ATOM 2642 C C . ILE A 1 356 ? 13.143 22.288 54.657 1.00 20.07 334 ILE A C 1
ATOM 2643 O O . ILE A 1 356 ? 12.099 22.600 55.237 1.00 20.51 334 ILE A O 1
ATOM 2648 N N . GLU A 1 357 ? 14.328 22.240 55.259 1.00 20.43 335 GLU A N 1
ATOM 2649 C CA . GLU A 1 357 ? 14.513 22.601 56.660 1.00 21.57 335 GLU A CA 1
ATOM 2650 C C . GLU A 1 357 ? 15.513 23.755 56.680 1.00 21.17 335 GLU A C 1
ATOM 2651 O O . GLU A 1 357 ? 16.710 23.548 56.517 1.00 18.19 335 GLU A O 1
ATOM 2657 N N . ASP A 1 358 ? 15.006 24.970 56.858 1.00 22.44 336 ASP A N 1
ATOM 2658 C CA . ASP A 1 358 ? 15.838 26.166 56.895 1.00 23.57 336 ASP A CA 1
ATOM 2659 C C . ASP A 1 358 ? 16.857 26.228 55.747 1.00 22.37 336 ASP A C 1
ATOM 2660 O O . ASP A 1 358 ? 18.0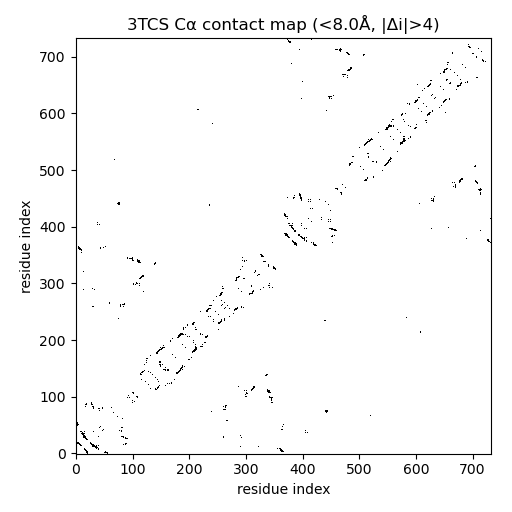59 26.346 55.977 1.00 20.76 336 ASP A O 1
ATOM 2665 N N . GLY A 1 359 ? 16.369 26.138 54.513 1.00 21.09 337 GLY A N 1
ATOM 2666 C CA . GLY A 1 359 ? 17.250 26.214 53.360 1.00 19.32 337 GLY A CA 1
ATOM 2667 C C . GLY A 1 359 ? 18.052 24.968 53.019 1.00 18.08 337 GLY A C 1
ATOM 2668 O O . GLY A 1 359 ? 18.892 25.005 52.120 1.00 18.54 337 GLY A O 1
ATOM 2669 N N . HIS A 1 360 ? 17.808 23.870 53.726 1.00 16.68 338 HIS A N 1
ATOM 2670 C CA . HIS A 1 360 ? 18.524 22.622 53.467 1.00 15.85 338 HIS A CA 1
ATOM 2671 C C . HIS A 1 360 ? 17.593 21.449 53.181 1.00 15.42 338 HIS A C 1
ATOM 2672 O O . HIS A 1 360 ? 16.475 21.387 53.693 1.00 14.42 338 HIS A O 1
ATOM 2679 N N . ALA A 1 361 ? 18.082 20.514 52.373 1.00 14.25 339 ALA A N 1
ATOM 2680 C CA . ALA A 1 361 ? 17.343 19.307 52.036 1.00 13.90 339 ALA A CA 1
ATOM 2681 C C . ALA A 1 361 ? 18.000 18.239 52.899 1.00 13.88 339 ALA A C 1
ATOM 2682 O O . ALA A 1 361 ? 19.090 18.464 53.423 1.00 15.18 339 ALA A O 1
ATOM 2684 N N . ARG A 1 362 ? 17.363 17.084 53.054 1.00 12.60 340 ARG A N 1
ATOM 2685 C CA . ARG A 1 362 ? 17.949 16.047 53.894 1.00 12.22 340 ARG A CA 1
ATOM 2686 C C . ARG A 1 362 ? 18.020 14.661 53.291 1.00 12.40 340 ARG A C 1
ATOM 2687 O O . ARG A 1 362 ? 17.047 14.163 52.727 1.00 11.37 340 ARG A O 1
ATOM 2695 N N . VAL A 1 363 ? 19.192 14.050 53.423 1.00 10.96 341 VAL A N 1
ATOM 2696 C CA . VAL A 1 363 ? 19.409 12.683 52.981 1.00 11.62 341 VAL A CA 1
ATOM 2697 C C . VAL A 1 363 ? 19.254 11.916 54.293 1.00 12.64 341 VAL A C 1
ATOM 2698 O O . VAL A 1 363 ? 20.048 12.107 55.217 1.00 13.10 341 VAL A O 1
ATOM 2702 N N . THR A 1 364 ? 18.223 11.079 54.389 1.00 14.05 342 THR A N 1
ATOM 2703 C CA . THR A 1 364 ? 17.978 10.301 55.604 1.00 14.64 342 THR A CA 1
ATOM 2704 C C . THR A 1 364 ? 18.794 9.011 55.581 1.00 15.41 342 THR A C 1
ATOM 2705 O O . THR A 1 364 ? 19.493 8.730 54.610 1.00 15.37 342 THR A O 1
ATOM 2709 N N . ASP A 1 365 ? 18.708 8.228 56.650 1.00 15.42 343 ASP A N 1
ATOM 2710 C CA . ASP A 1 365 ? 19.447 6.975 56.719 1.00 16.36 343 ASP A CA 1
ATOM 2711 C C . ASP A 1 365 ? 18.647 5.785 56.189 1.00 14.81 343 ASP A C 1
ATOM 2712 O O . ASP A 1 365 ? 19.076 4.640 56.308 1.00 14.33 343 ASP A O 1
ATOM 2717 N N . ALA A 1 366 ? 17.488 6.057 55.593 1.00 13.53 344 ALA A N 1
ATOM 2718 C CA . ALA A 1 366 ? 16.658 4.993 55.031 1.00 13.18 344 ALA A CA 1
ATOM 2719 C C . ALA A 1 366 ? 17.491 4.254 53.981 1.00 13.21 344 ALA A C 1
ATOM 2720 O O . ALA A 1 366 ? 18.241 4.874 53.228 1.00 14.13 344 ALA A O 1
ATOM 2722 N N . PRO A 1 367 ? 17.386 2.917 53.930 1.00 13.09 345 PRO A N 1
ATOM 2723 C CA . PRO A 1 367 ? 18.157 2.141 52.950 1.00 12.97 345 PRO A CA 1
ATOM 2724 C C . PRO A 1 367 ? 17.870 2.538 51.501 1.00 11.97 345 PRO A C 1
ATOM 2725 O O . PRO A 1 367 ? 16.727 2.800 51.134 1.00 12.70 345 PRO A O 1
ATOM 2729 N N . GLY A 1 368 ? 18.916 2.568 50.681 1.00 12.76 346 GLY A N 1
ATOM 2730 C CA . GLY A 1 368 ? 18.747 2.939 49.287 1.00 11.19 346 GLY A CA 1
ATOM 2731 C C . GLY A 1 368 ? 18.496 4.428 49.149 1.00 10.52 346 GLY A C 1
ATOM 2732 O O . GLY A 1 368 ? 19.101 5.234 49.855 1.00 10.21 346 GLY A O 1
ATOM 2733 N N . TRP A 1 369 ? 17.602 4.800 48.239 1.00 10.48 347 TRP A N 1
ATOM 2734 C CA . TRP A 1 369 ? 17.287 6.209 48.023 1.00 11.16 347 TRP A CA 1
ATOM 2735 C C . TRP A 1 369 ? 16.412 6.746 49.150 1.00 13.13 347 TRP A C 1
ATOM 2736 O O . TRP A 1 369 ? 16.368 7.952 49.390 1.00 12.94 347 TRP A O 1
ATOM 2747 N N . GLY A 1 370 ? 15.717 5.842 49.835 1.00 15.01 348 GLY A N 1
ATOM 2748 C CA . GLY A 1 370 ? 14.860 6.238 50.939 1.00 16.53 348 GLY A CA 1
ATOM 2749 C C . GLY A 1 370 ? 13.541 6.846 50.504 1.00 18.42 348 GLY A C 1
ATOM 2750 O O . GLY A 1 370 ? 13.038 7.768 51.142 1.00 19.63 348 GLY A O 1
ATOM 2751 N N . VAL A 1 371 ? 12.974 6.328 49.420 1.00 16.69 349 VAL A N 1
ATOM 2752 C CA . VAL A 1 371 ? 11.710 6.837 48.910 1.00 16.63 349 VAL A CA 1
ATOM 2753 C C . VAL A 1 371 ? 10.879 5.683 48.346 1.00 17.08 349 VAL A C 1
ATOM 2754 O O . VAL A 1 371 ? 11.422 4.639 47.984 1.00 17.59 349 VAL A O 1
ATOM 2758 N N . GLU A 1 372 ? 9.565 5.876 48.279 1.00 16.96 350 GLU A N 1
ATOM 2759 C CA . GLU A 1 372 ? 8.660 4.858 47.756 1.00 18.56 350 GLU A CA 1
ATOM 2760 C C . GLU A 1 372 ? 7.807 5.473 46.652 1.00 16.04 350 GLU A C 1
ATOM 2761 O O . GLU A 1 372 ? 7.269 6.567 46.812 1.00 15.18 350 GLU A O 1
ATOM 2767 N N . ILE A 1 373 ? 7.701 4.781 45.524 1.00 15.22 351 ILE A N 1
ATOM 2768 C CA . ILE A 1 373 ? 6.897 5.284 44.419 1.00 14.07 351 ILE A CA 1
ATOM 2769 C C . ILE A 1 373 ? 5.428 5.065 44.770 1.00 13.97 351 ILE A C 1
ATOM 2770 O O . ILE A 1 373 ? 5.059 4.006 45.275 1.00 14.21 351 ILE A O 1
ATOM 2775 N N . SER A 1 374 ? 4.602 6.069 44.506 1.00 13.13 352 SER A N 1
ATOM 2776 C CA . SER A 1 374 ? 3.172 5.987 44.785 1.00 14.11 352 SER A CA 1
ATOM 2777 C C . SER A 1 374 ? 2.500 4.795 44.104 1.00 14.42 352 SER A C 1
ATOM 2778 O O . SER A 1 374 ? 2.594 4.632 42.887 1.00 12.32 352 SER A O 1
ATOM 2781 N N . PRO A 1 375 ? 1.811 3.942 44.882 1.00 13.58 353 PRO A N 1
ATOM 2782 C CA . PRO A 1 375 ? 1.142 2.787 44.279 1.00 14.22 353 PRO A CA 1
ATOM 2783 C C . PRO A 1 375 ? 0.097 3.238 43.256 1.00 12.58 353 PRO A C 1
ATOM 2784 O O . PRO A 1 375 ? -0.132 2.565 42.252 1.00 13.14 353 PRO A O 1
ATOM 2788 N N . GLU A 1 376 ? -0.525 4.387 43.512 1.00 13.06 354 GLU A N 1
ATOM 2789 C CA . GLU A 1 376 ? -1.545 4.932 42.613 1.00 13.88 354 GLU A CA 1
ATOM 2790 C C . GLU A 1 376 ? -0.931 5.352 41.274 1.00 13.82 354 GLU A C 1
ATOM 2791 O O . GLU A 1 376 ? -1.504 5.114 40.206 1.00 13.53 354 GLU A O 1
ATOM 2797 N N . TRP A 1 377 ? 0.242 5.972 41.337 1.00 12.67 355 TRP A N 1
ATOM 2798 C CA . TRP A 1 377 ? 0.927 6.415 40.132 1.00 11.44 355 TRP A CA 1
ATOM 2799 C C . TRP A 1 377 ? 1.330 5.196 39.316 1.00 10.70 355 TRP A C 1
ATOM 2800 O O . TRP A 1 377 ? 1.196 5.187 38.094 1.00 11.35 355 TRP A O 1
ATOM 2811 N N . LEU A 1 378 ? 1.819 4.163 39.992 1.00 9.51 356 LEU A N 1
ATOM 2812 C CA . LEU A 1 378 ? 2.226 2.942 39.308 1.00 10.33 356 LEU A CA 1
ATOM 2813 C C . LEU A 1 378 ? 1.037 2.248 38.644 1.00 10.60 356 LEU A C 1
ATOM 2814 O O . LEU A 1 378 ? 1.165 1.671 37.562 1.00 8.20 356 LEU A O 1
ATOM 2819 N N . ALA A 1 379 ? -0.121 2.306 39.290 1.00 11.17 357 ALA A N 1
ATOM 2820 C CA . ALA A 1 379 ? -1.313 1.675 38.739 1.00 11.17 357 ALA A CA 1
ATOM 2821 C C . ALA A 1 379 ? -1.676 2.277 37.379 1.00 11.24 357 ALA A C 1
ATOM 2822 O O . ALA A 1 379 ? -2.118 1.565 36.475 1.00 10.71 357 ALA A O 1
ATOM 2824 N N . ARG A 1 380 ? -1.474 3.583 37.238 1.00 10.32 358 ARG A N 1
ATOM 2825 C CA . ARG A 1 380 ? -1.802 4.292 36.000 1.00 12.17 358 ARG A CA 1
ATOM 2826 C C . ARG A 1 380 ? -0.695 4.289 34.944 1.00 11.91 358 ARG A C 1
ATOM 2827 O O . ARG A 1 380 ? -0.899 4.756 33.821 1.00 11.13 358 ARG A O 1
ATOM 2835 N N . SER A 1 381 ? 0.471 3.764 35.295 1.00 11.83 359 SER A N 1
ATOM 2836 C CA . SER A 1 381 ? 1.613 3.759 34.379 1.00 10.77 359 SER A CA 1
ATOM 2837 C C . SER A 1 381 ? 1.578 2.717 33.268 1.00 10.62 359 SER A C 1
ATOM 2838 O O . SER A 1 381 ? 0.767 1.794 33.287 1.00 10.26 359 SER A O 1
ATOM 2841 N N . GLN A 1 382 ? 2.475 2.884 32.295 1.00 12.10 360 GLN A N 1
ATOM 2842 C CA . GLN A 1 382 ? 2.610 1.935 31.195 1.00 13.42 360 GLN A CA 1
ATOM 2843 C C . GLN A 1 382 ? 3.741 1.031 31.663 1.00 13.68 360 GLN A C 1
ATOM 2844 O O . GLN A 1 382 ? 4.840 1.506 31.960 1.00 14.06 360 GLN A O 1
ATOM 2850 N N . TYR A 1 383 ? 3.464 -0.266 31.728 1.00 12.02 361 TYR A N 1
ATOM 2851 C CA . TYR A 1 383 ? 4.418 -1.261 32.193 1.00 13.23 361 TYR A CA 1
ATOM 2852 C C . TYR A 1 383 ? 5.115 -2.046 31.082 1.00 13.48 361 TYR A C 1
ATOM 2853 O O . TYR A 1 383 ? 4.504 -2.405 30.080 1.00 13.77 361 TYR A O 1
ATOM 2862 N N . GLN A 1 384 ? 6.402 -2.309 31.266 1.00 13.17 362 GLN A N 1
ATOM 2863 C CA . GLN A 1 384 ? 7.159 -3.104 30.308 1.00 13.24 362 GLN A CA 1
ATOM 2864 C C . GLN A 1 384 ? 8.256 -3.826 31.064 1.00 14.31 362 GLN A C 1
ATOM 2865 O O . GLN A 1 384 ? 8.881 -3.263 31.964 1.00 13.03 362 GLN A O 1
ATOM 2871 N N . SER A 1 385 ? 8.480 -5.084 30.712 1.00 13.22 363 SER A N 1
ATOM 2872 C CA . SER A 1 385 ? 9.503 -5.860 31.388 1.00 14.76 363 SER A CA 1
ATOM 2873 C C . SER A 1 385 ? 10.379 -6.647 30.436 1.00 14.69 363 SER A C 1
ATOM 2874 O O . SER A 1 385 ? 9.954 -7.034 29.343 1.00 14.25 363 SER A O 1
ATOM 2877 N N . SER A 1 386 ? 11.614 -6.863 30.873 1.00 13.98 364 SER A N 1
ATOM 2878 C CA . SER A 1 386 ? 12.601 -7.639 30.141 1.00 16.04 364 SER A CA 1
ATOM 2879 C C . SER A 1 386 ? 13.169 -8.610 31.167 1.00 17.98 364 SER A C 1
ATOM 2880 O O . SER A 1 386 ? 13.627 -8.193 32.231 1.00 14.42 364 SER A O 1
ATOM 2883 N N . GLU A 1 387 ? 13.120 -9.902 30.861 1.00 20.51 365 GLU A N 1
ATOM 2884 C CA . GLU A 1 387 ? 13.628 -10.913 31.782 1.00 26.23 365 GLU A CA 1
ATOM 2885 C C . GLU A 1 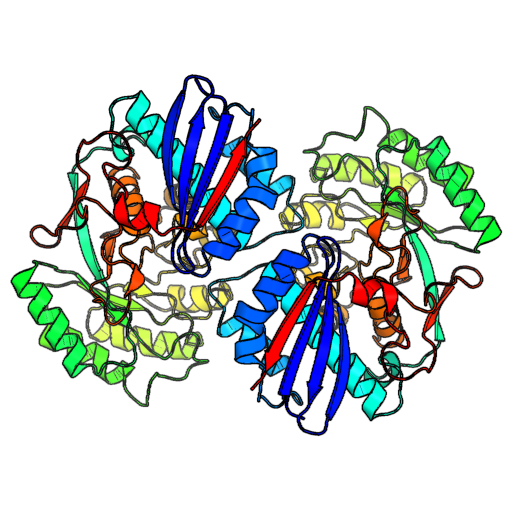387 ? 14.408 -11.989 31.040 1.00 28.51 365 GLU A C 1
ATOM 2886 O O . GLU A 1 387 ? 14.384 -12.052 29.812 1.00 28.53 365 GLU A O 1
ATOM 2892 N N . ILE A 1 388 ? 15.104 -12.833 31.791 1.00 32.17 366 ILE A N 1
ATOM 2893 C CA . ILE A 1 388 ? 15.871 -13.918 31.192 1.00 36.61 366 ILE A CA 1
ATOM 2894 C C . ILE A 1 388 ? 15.440 -15.255 31.787 1.00 38.57 366 ILE A C 1
ATOM 2895 O O . ILE A 1 388 ? 15.006 -16.136 31.012 1.00 40.79 366 ILE A O 1
ATOM 2901 N N . SER B 1 22 ? 4.262 25.061 -3.682 1.00 36.70 0 SER B N 1
ATOM 2902 C CA . SER B 1 22 ? 4.132 25.466 -2.253 1.00 35.72 0 SER B CA 1
ATOM 2903 C C . SER B 1 22 ? 5.387 25.074 -1.482 1.00 35.65 0 SER B C 1
ATOM 2904 O O . SER B 1 22 ? 6.003 24.040 -1.757 1.00 36.10 0 SER B O 1
ATOM 2907 N N . MET B 1 23 ? 5.753 25.903 -0.509 1.00 34.58 1 MET B N 1
ATOM 2908 C CA . MET B 1 23 ? 6.949 25.672 0.285 1.00 33.43 1 MET B CA 1
ATOM 2909 C C . MET B 1 23 ? 6.655 25.527 1.779 1.00 30.73 1 MET B C 1
ATOM 2910 O O . MET B 1 23 ? 7.557 25.639 2.606 1.00 30.24 1 MET B O 1
ATOM 2915 N N . LYS B 1 24 ? 5.396 25.295 2.126 1.00 28.12 2 LYS B N 1
ATOM 2916 C CA . LYS B 1 24 ? 5.029 25.124 3.528 1.00 26.49 2 LYS B CA 1
ATOM 2917 C C . LYS B 1 24 ? 4.493 23.723 3.773 1.00 23.41 2 LYS B C 1
ATOM 2918 O O . LYS B 1 24 ? 3.577 23.273 3.086 1.00 21.32 2 LYS B O 1
ATOM 2924 N N . LEU B 1 25 ? 5.072 23.032 4.752 1.00 22.82 3 LEU B N 1
ATOM 2925 C CA . LEU B 1 25 ? 4.645 21.675 5.060 1.00 21.49 3 LEU B CA 1
ATOM 2926 C C . LEU B 1 25 ? 3.294 21.617 5.748 1.00 20.27 3 LEU B C 1
ATOM 2927 O O . LEU B 1 25 ? 3.032 22.324 6.723 1.00 19.08 3 LEU B O 1
ATOM 2932 N N . LYS B 1 26 ? 2.441 20.756 5.214 1.00 18.38 4 LYS B N 1
ATOM 2933 C CA . LYS B 1 26 ? 1.098 20.555 5.723 1.00 18.33 4 LYS B CA 1
ATOM 2934 C C . LYS B 1 26 ? 1.054 19.273 6.544 1.00 16.24 4 LYS B C 1
ATOM 2935 O O . LYS B 1 26 ? 0.372 19.200 7.566 1.00 17.51 4 LYS B O 1
ATOM 2941 N N . ALA B 1 27 ? 1.802 18.265 6.103 1.00 14.39 5 ALA B N 1
ATOM 2942 C CA . ALA B 1 27 ? 1.812 16.986 6.795 1.00 12.34 5 ALA B CA 1
ATOM 2943 C C . ALA B 1 27 ? 3.110 16.201 6.655 1.00 11.53 5 ALA B C 1
ATOM 2944 O O . ALA B 1 27 ? 3.854 16.358 5.684 1.00 11.47 5 ALA B O 1
ATOM 2946 N N . ILE B 1 28 ? 3.356 15.353 7.647 1.00 10.98 6 ILE B N 1
ATOM 2947 C CA . ILE B 1 28 ? 4.518 14.473 7.676 1.00 11.47 6 ILE B CA 1
ATOM 2948 C C . ILE B 1 28 ? 3.996 13.125 8.146 1.00 10.83 6 ILE B C 1
ATOM 2949 O O . ILE B 1 28 ? 3.425 13.018 9.235 1.00 11.99 6 ILE B O 1
ATOM 2954 N N . GLU B 1 29 ? 4.171 12.108 7.309 1.00 9.54 7 GLU B N 1
ATOM 2955 C CA . GLU B 1 29 ? 3.715 10.754 7.614 1.00 9.39 7 GLU B CA 1
ATOM 2956 C C . GLU B 1 29 ? 4.881 9.779 7.589 1.00 9.18 7 GLU B C 1
ATOM 2957 O O . GLU B 1 29 ? 5.821 9.961 6.824 1.00 9.75 7 GLU B O 1
ATOM 2963 N N . THR B 1 30 ? 4.811 8.745 8.418 1.00 8.25 8 THR B N 1
ATOM 2964 C CA . THR B 1 30 ? 5.853 7.725 8.440 1.00 8.79 8 THR B CA 1
ATOM 2965 C C . THR B 1 30 ? 5.204 6.352 8.279 1.00 9.32 8 THR B C 1
ATOM 2966 O O . THR B 1 30 ? 4.083 6.123 8.733 1.00 7.25 8 THR B O 1
ATOM 2970 N N . PHE B 1 31 ? 5.922 5.458 7.610 1.00 8.12 9 PHE B N 1
ATOM 2971 C CA . PHE B 1 31 ? 5.485 4.089 7.346 1.00 9.03 9 PHE B CA 1
ATOM 2972 C C . PHE B 1 31 ? 6.718 3.295 7.752 1.00 9.96 9 PHE B C 1
ATOM 2973 O O . PHE B 1 31 ? 7.744 3.353 7.077 1.00 9.19 9 PHE B O 1
ATOM 2981 N N . THR B 1 32 ? 6.622 2.540 8.841 1.00 8.75 10 THR B N 1
ATOM 2982 C CA . THR B 1 32 ? 7.805 1.856 9.340 1.00 10.00 10 THR B CA 1
ATOM 2983 C C . THR B 1 32 ? 7.617 0.473 9.946 1.00 9.89 10 THR B C 1
ATOM 2984 O O . THR B 1 32 ? 6.498 0.045 10.242 1.00 9.68 10 THR B O 1
ATOM 2988 N N . ASN B 1 33 ? 8.735 -0.235 10.087 1.00 9.78 11 ASN B N 1
ATOM 2989 C CA . ASN B 1 33 ? 8.751 -1.497 10.815 1.00 11.07 11 ASN B CA 1
ATOM 2990 C C . ASN B 1 33 ? 9.983 -1.302 11.699 1.00 10.42 11 ASN B C 1
ATOM 2991 O O . ASN B 1 33 ? 10.517 -0.194 11.745 1.00 10.85 11 ASN B O 1
ATOM 2996 N N . ASP B 1 34 ? 10.432 -2.324 12.412 1.00 9.86 12 ASP B N 1
ATOM 2997 C CA . ASP B 1 34 ? 11.575 -2.137 13.301 1.00 11.78 12 ASP B CA 1
ATOM 2998 C C . ASP B 1 34 ? 12.917 -1.847 12.625 1.00 11.44 12 ASP B C 1
ATOM 2999 O O . ASP B 1 34 ? 13.797 -1.245 13.232 1.00 11.80 12 ASP B O 1
ATOM 3004 N N . ALA B 1 35 ? 13.067 -2.260 11.370 1.00 10.75 13 ALA B N 1
ATOM 3005 C CA . ALA B 1 35 ? 14.326 -2.074 10.651 1.00 11.28 13 ALA B CA 1
ATOM 3006 C C . ALA B 1 35 ? 14.429 -0.819 9.784 1.00 10.84 13 ALA B C 1
ATOM 3007 O O . ALA B 1 35 ? 15.498 -0.213 9.688 1.00 12.64 13 ALA B O 1
ATOM 3009 N N . VAL B 1 36 ? 13.334 -0.427 9.145 1.00 10.42 14 VAL B N 1
ATOM 3010 C CA . VAL B 1 36 ? 13.375 0.750 8.284 1.00 9.22 14 VAL B CA 1
ATOM 3011 C C . VAL B 1 36 ? 12.033 1.465 8.240 1.00 10.27 14 VAL B C 1
ATOM 3012 O O . VAL B 1 36 ? 10.973 0.832 8.358 1.00 9.85 14 VAL B O 1
ATOM 3016 N N . GLY B 1 37 ? 12.090 2.785 8.075 1.00 7.46 15 GLY B N 1
ATOM 3017 C CA . GLY B 1 37 ? 10.886 3.591 8.012 1.00 7.05 15 GLY B CA 1
ATOM 3018 C C . GLY B 1 37 ? 10.992 4.680 6.960 1.00 8.26 15 GLY B C 1
ATOM 3019 O O . GLY B 1 37 ? 12.002 5.378 6.873 1.00 7.47 15 GLY B O 1
ATOM 3020 N N . PHE B 1 38 ? 9.948 4.824 6.154 1.00 8.18 16 PHE B N 1
ATOM 3021 C CA . PHE B 1 38 ? 9.926 5.835 5.104 1.00 8.59 16 PHE B CA 1
ATOM 3022 C C . PHE B 1 38 ? 9.079 7.024 5.525 1.00 9.16 16 PHE B C 1
ATOM 3023 O O . PHE B 1 38 ? 8.152 6.890 6.328 1.00 9.74 16 PHE B O 1
ATOM 3031 N N . VAL B 1 39 ? 9.404 8.188 4.980 1.00 8.66 17 VAL B N 1
ATOM 3032 C CA . VAL B 1 39 ? 8.693 9.410 5.316 1.00 8.74 17 VAL B CA 1
ATOM 3033 C C . VAL B 1 39 ? 8.096 10.065 4.083 1.00 8.84 17 VAL B C 1
ATOM 3034 O O . VAL B 1 39 ? 8.743 10.154 3.047 1.00 8.82 17 VAL B O 1
ATOM 3038 N N . ARG B 1 40 ? 6.854 10.518 4.190 1.00 9.03 18 ARG B N 1
ATOM 3039 C CA . ARG B 1 40 ? 6.235 11.216 3.079 1.00 6.74 18 ARG B CA 1
ATOM 3040 C C . ARG B 1 40 ? 5.838 12.590 3.589 1.00 7.52 18 ARG B C 1
ATOM 3041 O O . ARG B 1 40 ? 5.193 12.704 4.631 1.00 7.93 18 ARG B O 1
ATOM 3049 N N . VAL B 1 41 ? 6.251 13.637 2.883 1.00 8.58 19 VAL B N 1
ATOM 3050 C CA . VAL B 1 41 ? 5.883 14.987 3.284 1.00 9.93 19 VAL B CA 1
ATOM 3051 C C . VAL B 1 41 ? 4.927 15.545 2.244 1.00 12.06 19 VAL B C 1
ATOM 3052 O O . VAL B 1 41 ? 5.014 15.202 1.064 1.00 11.10 19 VAL B O 1
ATOM 3056 N N . THR B 1 42 ? 4.010 16.396 2.694 1.00 11.34 20 THR B N 1
ATOM 3057 C CA . THR B 1 42 ? 3.025 17.008 1.815 1.00 12.95 20 THR B CA 1
ATOM 3058 C C . THR B 1 42 ? 2.984 18.511 2.059 1.00 13.50 20 THR B C 1
ATOM 3059 O O . THR B 1 42 ? 2.822 18.950 3.196 1.00 15.25 20 THR B O 1
ATOM 3063 N N . THR B 1 43 ? 3.142 19.301 1.003 1.00 14.56 21 THR B N 1
ATOM 3064 C CA . THR B 1 43 ? 3.081 20.749 1.157 1.00 16.41 21 THR B CA 1
ATOM 3065 C C . THR B 1 43 ? 1.614 21.170 1.057 1.00 16.52 21 THR B C 1
ATOM 3066 O O . THR B 1 43 ? 0.752 20.356 0.721 1.00 15.59 21 THR B O 1
ATOM 3070 N N . GLN B 1 44 ? 1.324 22.429 1.358 1.00 19.44 22 GLN B N 1
ATOM 3071 C CA . GLN B 1 44 ? -0.055 22.903 1.324 1.00 22.47 22 GLN B CA 1
ATOM 3072 C C . GLN B 1 44 ? -0.724 22.758 -0.038 1.00 23.45 22 GLN B C 1
ATOM 3073 O O . GLN B 1 44 ? -1.935 22.553 -0.116 1.00 23.28 22 GLN B O 1
ATOM 3079 N N . ASP B 1 45 ? 0.058 22.853 -1.109 1.00 24.31 23 ASP B N 1
ATOM 3080 C CA . ASP B 1 45 ? -0.496 22.726 -2.451 1.00 25.50 23 ASP B CA 1
ATOM 3081 C C . ASP B 1 45 ? -0.751 21.268 -2.816 1.00 25.06 23 ASP B C 1
ATOM 3082 O O . ASP B 1 45 ? -1.291 20.972 -3.881 1.00 25.09 23 ASP B O 1
ATOM 3087 N N . GLY B 1 46 ? -0.366 20.356 -1.929 1.00 22.34 24 GLY B N 1
ATOM 3088 C CA . GLY B 1 46 ? -0.595 18.946 -2.188 1.00 21.36 24 GLY B CA 1
ATOM 3089 C C . GLY B 1 46 ? 0.580 18.150 -2.728 1.00 19.03 24 GLY B C 1
ATOM 3090 O O . GLY B 1 46 ? 0.487 16.932 -2.855 1.00 18.76 24 GLY B O 1
ATOM 3091 N N . ALA B 1 47 ? 1.683 18.822 -3.042 1.00 18.83 25 ALA B N 1
ATOM 3092 C CA . ALA B 1 47 ? 2.862 18.137 -3.570 1.00 17.07 25 ALA B CA 1
ATOM 3093 C C . ALA B 1 47 ? 3.448 17.219 -2.502 1.00 16.56 25 ALA B C 1
ATOM 3094 O O . ALA B 1 47 ? 3.418 17.539 -1.313 1.00 15.52 25 ALA B O 1
ATOM 3096 N N . GLN B 1 48 ? 3.990 16.080 -2.922 1.00 16.09 26 GLN B N 1
ATOM 3097 C CA . GLN B 1 48 ? 4.559 15.135 -1.967 1.00 14.56 26 GLN B CA 1
ATOM 3098 C C . GLN B 1 48 ? 5.953 14.643 -2.330 1.00 13.56 26 GLN B C 1
ATOM 3099 O O . GLN B 1 48 ? 6.328 14.594 -3.502 1.00 14.40 26 GLN B O 1
ATOM 3105 N N . GLY B 1 49 ? 6.713 14.285 -1.300 1.00 11.28 27 GLY B N 1
ATOM 3106 C CA . GLY B 1 49 ? 8.059 13.776 -1.488 1.00 10.12 27 GLY B CA 1
ATOM 3107 C C . GLY B 1 49 ? 8.287 12.628 -0.524 1.00 9.17 27 GLY B C 1
ATOM 3108 O O . GLY B 1 49 ? 7.691 12.596 0.552 1.00 7.70 27 GLY B O 1
ATOM 3109 N N . TRP B 1 50 ? 9.146 11.689 -0.908 1.00 7.66 28 TRP B N 1
ATOM 3110 C CA . TRP B 1 50 ? 9.448 10.526 -0.082 1.00 9.60 28 TRP B CA 1
ATOM 3111 C C . TRP B 1 50 ? 10.903 10.475 0.367 1.00 9.38 28 TRP B C 1
ATOM 3112 O O . TRP B 1 50 ? 11.817 10.675 -0.429 1.00 8.54 28 TRP B O 1
ATOM 3123 N N . GLY B 1 51 ? 11.101 10.182 1.647 1.00 8.53 29 GLY B N 1
ATOM 3124 C CA . GLY B 1 51 ? 12.439 10.080 2.190 1.00 8.52 29 GLY B CA 1
ATOM 3125 C C . GLY B 1 51 ? 12.495 8.866 3.095 1.00 10.01 29 GLY B C 1
ATOM 3126 O O . GLY B 1 51 ? 11.590 8.030 3.087 1.00 10.09 29 GLY B O 1
ATOM 3127 N N . GLN B 1 52 ? 13.548 8.767 3.892 1.00 9.17 30 GLN B N 1
ATOM 3128 C CA . GLN B 1 52 ? 13.688 7.631 4.784 1.00 7.83 30 GLN B CA 1
ATOM 3129 C C . GLN B 1 52 ? 14.493 8.009 6.016 1.00 8.07 30 GLN B C 1
ATOM 3130 O O . GLN B 1 52 ? 15.447 8.765 5.918 1.00 6.79 30 GLN B O 1
ATOM 3136 N N . VAL B 1 53 ? 14.105 7.500 7.181 1.00 8.27 31 VAL B N 1
ATOM 3137 C CA . VAL B 1 53 ? 14.884 7.779 8.383 1.00 8.13 31 VAL B CA 1
ATOM 3138 C C . VAL B 1 53 ? 15.990 6.726 8.367 1.00 8.32 31 VAL B C 1
ATOM 3139 O O . VAL B 1 53 ? 15.953 5.794 7.567 1.00 9.19 31 VAL B O 1
ATOM 3143 N N . SER B 1 54 ? 16.984 6.871 9.230 1.00 10.71 32 SER B N 1
ATOM 3144 C CA . SER B 1 54 ? 18.055 5.884 9.271 1.00 9.01 32 SER B CA 1
ATOM 3145 C C . SER B 1 54 ? 17.508 4.505 9.636 1.00 8.67 32 SER B C 1
ATOM 3146 O O . SER B 1 54 ? 16.553 4.397 10.397 1.00 8.04 32 SER B O 1
ATOM 3149 N N . THR B 1 55 ? 18.120 3.452 9.100 1.00 9.34 33 THR B N 1
ATOM 3150 C CA . THR B 1 55 ? 17.702 2.087 9.421 1.00 9.48 33 THR B CA 1
ATOM 3151 C C . THR B 1 55 ? 18.125 1.736 10.857 1.00 10.00 33 THR B C 1
ATOM 3152 O O . THR B 1 55 ? 18.974 2.420 11.442 1.00 8.94 33 THR B O 1
ATOM 3156 N N . TYR B 1 56 ? 17.521 0.675 11.399 1.00 9.13 34 TYR B N 1
ATOM 3157 C CA . TYR B 1 56 ? 17.779 0.151 12.747 1.00 10.09 34 TYR B CA 1
ATOM 3158 C C . TYR B 1 56 ? 16.982 0.861 13.832 1.00 8.80 34 TYR B C 1
ATOM 3159 O O . TYR B 1 56 ? 17.180 2.046 14.101 1.00 9.28 34 TYR B O 1
ATOM 3168 N N . HIS B 1 57 ? 16.081 0.105 14.453 1.00 7.50 35 HIS B N 1
ATOM 3169 C CA . HIS B 1 57 ? 15.182 0.620 15.478 1.00 8.10 35 HIS B CA 1
ATOM 3170 C C . HIS B 1 57 ? 14.465 1.838 14.896 1.00 8.30 35 HIS B C 1
ATOM 3171 O O . HIS B 1 57 ? 14.236 2.840 15.581 1.00 9.61 35 HIS B O 1
ATOM 3178 N N . ALA B 1 58 ? 14.113 1.729 13.614 1.00 8.74 36 ALA B N 1
ATOM 3179 C CA . ALA B 1 58 ? 13.423 2.795 12.889 1.00 8.45 36 ALA B CA 1
ATOM 3180 C C . ALA B 1 58 ? 12.069 3.128 13.496 1.00 9.00 36 ALA B C 1
ATOM 3181 O O . ALA B 1 58 ? 11.564 4.239 13.328 1.00 8.30 36 ALA B O 1
ATOM 3183 N N . ASP B 1 59 ? 11.464 2.169 14.186 1.00 9.00 37 ASP B N 1
ATOM 3184 C CA . ASP B 1 59 ? 10.174 2.440 14.803 1.00 9.24 37 ASP B CA 1
ATOM 3185 C C . ASP B 1 59 ? 10.356 3.484 15.910 1.00 9.38 37 ASP B C 1
ATOM 3186 O O . ASP B 1 59 ? 9.525 4.382 16.070 1.00 8.80 37 ASP B O 1
ATOM 3191 N N . ILE B 1 60 ? 11.455 3.382 16.656 1.00 8.56 38 ILE B N 1
ATOM 3192 C CA . ILE B 1 60 ? 11.733 4.347 17.719 1.00 8.22 38 ILE B CA 1
ATOM 3193 C C . ILE B 1 60 ? 12.033 5.705 17.083 1.00 8.87 38 ILE B C 1
ATOM 3194 O O . ILE B 1 60 ? 11.562 6.745 17.545 1.00 8.57 38 ILE B O 1
ATOM 3199 N N . THR B 1 61 ? 12.818 5.687 16.012 1.00 7.50 39 THR B N 1
ATOM 3200 C CA . THR B 1 61 ? 13.163 6.913 15.309 1.00 7.38 39 THR B CA 1
ATOM 3201 C C . THR B 1 61 ? 11.902 7.622 14.811 1.00 7.15 39 THR B C 1
ATOM 3202 O O . THR B 1 61 ? 11.790 8.847 14.905 1.00 7.10 39 THR B O 1
ATOM 3206 N N . CYS B 1 62 ? 10.945 6.856 14.292 1.00 6.35 40 CYS B N 1
ATOM 3207 C CA . CYS B 1 62 ? 9.716 7.467 13.791 1.00 7.78 40 CYS B CA 1
ATOM 3208 C C . CYS B 1 62 ? 8.900 8.073 14.928 1.00 8.22 40 CYS B C 1
ATOM 3209 O O . CYS B 1 62 ? 8.237 9.093 14.750 1.00 7.52 40 CYS B O 1
ATOM 3212 N N . THR B 1 63 ? 8.955 7.450 16.100 1.00 7.03 41 THR B N 1
ATOM 3213 C CA . THR B 1 63 ? 8.248 7.990 17.255 1.00 8.69 41 THR B CA 1
ATOM 3214 C C . THR B 1 63 ? 8.896 9.330 17.607 1.00 8.93 41 THR B C 1
ATOM 3215 O O . THR B 1 63 ? 8.213 10.319 17.888 1.00 8.31 41 THR B O 1
ATOM 3219 N N . VAL B 1 64 ? 10.224 9.358 17.579 1.00 8.38 42 VAL B N 1
ATOM 3220 C CA . VAL B 1 64 ? 10.966 10.579 17.880 1.00 8.11 42 VAL B CA 1
ATOM 3221 C C . VAL B 1 64 ? 10.660 11.654 16.839 1.00 8.26 42 VAL B C 1
ATOM 3222 O O . VAL B 1 64 ? 10.535 12.839 17.164 1.00 7.77 42 VAL B O 1
ATOM 3226 N N . LEU B 1 65 ? 10.524 11.241 15.584 1.00 8.19 43 LEU B N 1
ATOM 3227 C CA . LEU B 1 65 ? 10.239 12.192 14.516 1.00 8.78 43 LEU B CA 1
ATOM 3228 C C . LEU B 1 65 ? 8.948 12.968 14.774 1.00 8.93 43 LEU B C 1
ATOM 3229 O O . LEU B 1 65 ? 8.917 14.194 14.663 1.00 10.76 43 LEU B O 1
ATOM 3234 N N . HIS B 1 66 ? 7.880 12.263 15.123 1.00 8.05 44 HIS B N 1
ATOM 3235 C CA . HIS B 1 66 ? 6.601 12.926 15.370 1.00 7.75 44 HIS B CA 1
ATOM 3236 C C . HIS B 1 66 ? 6.578 13.700 16.681 1.00 8.95 44 HIS B C 1
ATOM 3237 O O . HIS B 1 66 ? 5.921 14.736 16.797 1.00 10.33 44 HIS B O 1
ATOM 3244 N N . ARG B 1 67 ? 7.308 13.198 17.665 1.00 8.51 45 ARG B N 1
ATOM 3245 C CA . ARG B 1 67 ? 7.352 13.833 18.972 1.00 9.56 45 ARG B CA 1
ATOM 3246 C C . ARG B 1 67 ? 8.263 15.053 19.017 1.00 11.03 45 ARG B C 1
ATOM 3247 O O . ARG B 1 67 ? 7.927 16.068 19.637 1.00 8.98 45 ARG B O 1
ATOM 3255 N N . GLN B 1 68 ? 9.404 14.969 18.341 1.00 9.43 46 GLN B N 1
ATOM 3256 C CA . GLN B 1 68 ? 10.382 16.046 18.413 1.00 10.26 46 GLN B CA 1
ATOM 3257 C C . GLN B 1 68 ? 10.817 16.767 17.149 1.00 10.49 46 GLN B C 1
ATOM 3258 O O . GLN B 1 68 ? 11.564 17.740 17.230 1.00 10.25 46 GLN B O 1
ATOM 3264 N N . VAL B 1 69 ? 10.385 16.304 15.983 1.00 9.35 47 VAL B N 1
ATOM 3265 C CA . VAL B 1 69 ? 10.780 16.982 14.753 1.00 9.61 47 VAL B CA 1
ATOM 3266 C C . VAL B 1 69 ? 9.594 17.650 14.060 1.00 9.55 47 VAL B C 1
ATOM 3267 O O . VAL B 1 69 ? 9.618 18.853 13.786 1.00 10.11 47 VAL B O 1
ATOM 3271 N N . ALA B 1 70 ? 8.557 16.868 13.789 1.00 10.96 48 ALA B N 1
ATOM 3272 C CA . ALA B 1 70 ? 7.364 17.371 13.112 1.00 11.82 48 ALA B CA 1
ATOM 3273 C C . ALA B 1 70 ? 6.763 18.640 13.720 1.00 12.79 48 ALA B C 1
ATOM 3274 O O . ALA B 1 70 ? 6.374 19.561 12.996 1.00 11.72 48 ALA B O 1
ATOM 3276 N N . PRO B 1 71 ? 6.677 18.713 15.057 1.00 13.61 49 PRO B N 1
ATOM 3277 C CA . PRO B 1 71 ? 6.101 19.910 15.680 1.00 15.49 49 PRO B CA 1
ATOM 3278 C C . PRO B 1 71 ? 6.796 21.219 15.314 1.00 16.35 49 PRO B C 1
ATOM 3279 O O . PRO B 1 71 ? 6.165 22.276 15.276 1.00 16.84 49 PRO B O 1
ATOM 3283 N N . TRP B 1 72 ? 8.093 21.152 15.035 1.00 15.51 50 TRP B N 1
ATOM 3284 C CA . TRP B 1 72 ? 8.849 22.355 14.700 1.00 16.08 50 TRP B CA 1
ATOM 3285 C C . TRP B 1 72 ? 8.919 22.650 13.209 1.00 16.08 50 TRP B C 1
ATOM 3286 O O . TRP B 1 72 ? 9.287 23.757 12.810 1.00 16.00 50 TRP B O 1
ATOM 3297 N N . MET B 1 73 ? 8.558 21.670 12.386 1.00 15.87 51 MET B N 1
ATOM 3298 C CA . MET B 1 73 ? 8.625 21.842 10.939 1.00 15.75 51 MET B CA 1
ATOM 3299 C C . MET B 1 73 ? 7.288 22.056 10.245 1.00 16.50 51 MET B C 1
ATOM 3300 O O . MET B 1 73 ? 7.227 22.705 9.197 1.00 15.80 51 MET B O 1
ATOM 3305 N N . LEU B 1 74 ? 6.220 21.517 10.821 1.00 15.65 52 LEU B N 1
ATOM 3306 C CA . LEU B 1 74 ? 4.896 21.677 10.234 1.00 16.95 52 LEU B CA 1
ATOM 3307 C C . LEU B 1 74 ? 4.500 23.144 10.149 1.00 18.01 52 LEU B C 1
ATOM 3308 O O . LEU B 1 74 ? 4.692 23.904 11.100 1.00 18.52 52 LEU B O 1
ATOM 3313 N N . GLY B 1 75 ? 3.955 23.538 9.000 1.00 18.63 53 GLY B N 1
ATOM 3314 C CA . GLY B 1 75 ? 3.524 24.913 8.812 1.00 20.63 53 GLY B CA 1
ATOM 3315 C C . GLY B 1 75 ? 4.625 25.915 8.504 1.00 21.80 53 GLY B C 1
ATOM 3316 O O . GLY B 1 75 ? 4.347 27.087 8.246 1.00 21.41 53 GLY B O 1
ATOM 3317 N N . GLN B 1 76 ? 5.874 25.467 8.523 1.00 21.23 54 GLN B N 1
ATOM 3318 C CA . GLN B 1 76 ? 6.993 26.360 8.253 1.00 22.15 54 GLN B CA 1
ATOM 3319 C C . GLN B 1 76 ? 7.404 26.340 6.791 1.00 23.02 54 GLN B C 1
ATOM 3320 O O . GLN B 1 76 ? 7.124 25.384 6.068 1.00 23.47 54 GLN B O 1
ATOM 3326 N N . ASP B 1 77 ? 8.067 27.409 6.360 1.00 24.76 55 ASP B N 1
ATOM 3327 C CA . ASP B 1 77 ? 8.546 27.508 4.989 1.00 27.00 55 ASP B CA 1
ATOM 3328 C C . ASP B 1 77 ? 9.817 26.670 4.895 1.00 26.92 55 ASP B C 1
ATOM 3329 O O . ASP B 1 77 ? 10.764 26.876 5.658 1.00 26.35 55 ASP B O 1
ATOM 3334 N N . ILE B 1 78 ? 9.831 25.723 3.962 1.00 26.54 56 ILE B N 1
ATOM 3335 C CA . ILE B 1 78 ? 10.978 24.843 3.794 1.00 27.70 56 ILE B CA 1
ATOM 3336 C C . ILE B 1 78 ? 11.982 25.332 2.763 1.00 28.39 56 ILE B C 1
ATOM 3337 O O . ILE B 1 78 ? 12.795 24.550 2.271 1.00 29.19 56 ILE B O 1
ATOM 3342 N N . THR B 1 79 ? 11.923 26.618 2.431 1.00 27.94 57 THR B N 1
ATOM 3343 C CA . THR B 1 79 ? 12.854 27.185 1.464 1.00 27.45 57 THR B CA 1
ATOM 3344 C C . THR B 1 79 ? 14.253 27.134 2.069 1.00 26.06 57 THR B C 1
ATOM 3345 O O . THR B 1 79 ? 15.200 26.687 1.428 1.00 26.44 57 THR B O 1
ATOM 3349 N N . ASP B 1 80 ? 14.378 27.599 3.308 1.00 25.06 58 ASP B N 1
ATOM 3350 C CA . ASP B 1 80 ? 15.661 27.569 4.001 1.00 24.54 58 ASP B CA 1
ATOM 3351 C C . ASP B 1 80 ? 15.616 26.395 4.971 1.00 22.14 58 ASP B C 1
ATOM 3352 O O . ASP B 1 80 ? 15.452 26.562 6.182 1.00 20.08 58 ASP B O 1
ATOM 3357 N N . LEU B 1 81 ? 15.752 25.200 4.414 1.00 20.05 59 LEU B N 1
ATOM 3358 C CA . LEU B 1 81 ? 15.708 23.976 5.197 1.00 17.46 59 LEU B CA 1
ATOM 3359 C C . LEU B 1 81 ? 16.835 23.914 6.229 1.00 17.02 59 LEU B C 1
ATOM 3360 O O . LEU B 1 81 ? 16.639 23.412 7.335 1.00 15.74 59 LEU B O 1
ATOM 3365 N N . ASP B 1 82 ? 18.006 24.440 5.875 1.00 16.84 60 ASP B N 1
ATOM 3366 C CA . ASP B 1 82 ? 19.148 24.437 6.786 1.00 18.51 60 ASP B CA 1
ATOM 3367 C C . ASP B 1 82 ? 18.830 25.121 8.106 1.00 17.87 60 ASP B C 1
ATOM 3368 O O . ASP B 1 82 ? 19.133 24.593 9.171 1.00 17.23 60 ASP B O 1
ATOM 3373 N N . ASP B 1 83 ? 18.227 26.303 8.035 1.00 17.39 61 ASP B N 1
ATOM 3374 C CA . ASP B 1 83 ? 17.880 27.032 9.246 1.00 17.48 61 ASP B CA 1
ATOM 3375 C C . ASP B 1 83 ? 16.764 26.321 10.000 1.00 16.38 61 ASP B C 1
ATOM 3376 O O . ASP B 1 83 ? 16.784 26.257 11.226 1.00 16.08 61 ASP B O 1
ATOM 3381 N N . LEU B 1 84 ? 15.789 25.787 9.270 1.00 14.45 62 LEU B N 1
ATOM 3382 C CA . LEU B 1 84 ? 14.684 25.085 9.909 1.00 14.82 62 LEU B CA 1
ATOM 3383 C C . LEU B 1 84 ? 15.204 23.891 10.709 1.00 14.60 62 LEU B C 1
ATOM 3384 O O . LEU B 1 84 ? 14.739 23.627 11.819 1.00 14.09 62 LEU B O 1
ATOM 3389 N N . LEU B 1 85 ? 16.173 23.175 10.145 1.00 13.94 63 LEU B N 1
ATOM 3390 C CA . LEU B 1 85 ? 16.767 22.025 10.821 1.00 12.58 63 LEU B CA 1
ATOM 3391 C C . LEU B 1 85 ? 17.529 22.484 12.062 1.00 12.76 63 LEU B C 1
ATOM 3392 O O . LEU B 1 85 ? 17.549 21.788 13.074 1.00 12.56 63 LEU B O 1
ATOM 3397 N N . ASP B 1 86 ? 18.159 23.655 11.990 1.00 13.23 64 ASP B N 1
ATOM 3398 C CA . ASP B 1 86 ? 18.886 24.165 13.148 1.00 14.24 64 ASP B CA 1
ATOM 3399 C C . ASP B 1 86 ? 17.889 24.476 14.253 1.00 14.06 64 ASP B C 1
ATOM 3400 O O . ASP B 1 86 ? 18.166 24.253 15.431 1.00 14.64 64 ASP B O 1
ATOM 3405 N N . ILE B 1 87 ? 16.729 25.002 13.870 1.00 14.19 65 ILE B N 1
ATOM 3406 C CA . ILE B 1 87 ? 15.689 25.322 14.838 1.00 13.74 65 ILE B CA 1
ATOM 3407 C C . ILE B 1 87 ? 15.265 24.046 15.554 1.00 12.83 65 ILE B C 1
ATOM 3408 O O . ILE B 1 87 ? 15.051 24.052 16.765 1.00 12.75 65 ILE B O 1
ATOM 3413 N N . VAL B 1 88 ? 15.150 22.948 14.812 1.00 10.93 66 VAL B N 1
ATOM 3414 C CA . VAL B 1 88 ? 14.760 21.684 15.428 1.00 11.16 66 VAL B CA 1
ATOM 3415 C C . VAL B 1 88 ? 15.774 21.273 16.496 1.00 12.27 66 VAL B C 1
ATOM 3416 O O . VAL B 1 88 ? 15.389 20.920 17.612 1.00 12.09 66 VAL B O 1
ATOM 3420 N N . THR B 1 89 ? 17.064 21.331 16.166 1.00 12.11 67 THR B N 1
ATOM 3421 C CA . THR B 1 89 ? 18.096 20.948 17.130 1.00 14.43 67 THR B CA 1
ATOM 3422 C C . THR B 1 89 ? 18.191 21.909 18.313 1.00 15.59 67 THR B C 1
ATOM 3423 O O . THR B 1 89 ? 18.562 21.511 19.415 1.00 14.43 67 THR B O 1
ATOM 3427 N N . GLU B 1 90 ? 17.861 23.175 18.088 1.00 14.83 68 GLU B N 1
ATOM 3428 C CA . GLU B 1 90 ? 17.905 24.149 19.171 1.00 16.15 68 GLU B CA 1
ATOM 3429 C C . GLU B 1 90 ? 16.699 23.978 20.088 1.00 15.32 68 GLU B C 1
ATOM 3430 O O . GLU B 1 90 ? 16.825 24.053 21.310 1.00 15.62 68 GLU B O 1
ATOM 3436 N N . ARG B 1 91 ? 15.531 23.727 19.506 1.00 14.79 69 ARG B N 1
ATOM 3437 C CA . ARG B 1 91 ? 14.327 23.520 20.308 1.00 15.91 69 ARG B CA 1
ATOM 3438 C C . ARG B 1 91 ? 14.456 22.222 21.106 1.00 15.55 69 ARG B C 1
ATOM 3439 O O . ARG B 1 91 ? 13.879 22.077 22.186 1.00 14.34 69 ARG B O 1
ATOM 3447 N N . GLU B 1 92 ? 15.211 21.273 20.564 1.00 14.57 70 GLU B N 1
ATOM 3448 C CA . GLU B 1 92 ? 15.404 19.987 21.228 1.00 14.09 70 GLU B CA 1
ATOM 3449 C C . GLU B 1 92 ? 16.847 19.870 21.711 1.00 14.05 70 GLU B C 1
ATOM 3450 O O . GLU B 1 92 ? 17.441 18.791 21.651 1.00 12.06 70 GLU B O 1
ATOM 3456 N N . HIS B 1 93 ? 17.400 20.980 22.198 1.00 13.64 71 HIS B N 1
ATOM 3457 C CA . HIS B 1 93 ? 18.791 21.011 22.651 1.00 14.90 71 HIS B CA 1
ATOM 3458 C C . HIS B 1 93 ? 19.114 20.087 23.824 1.00 14.22 71 HIS B C 1
ATOM 3459 O O . HIS B 1 93 ? 20.287 19.824 24.106 1.00 13.28 71 HIS B O 1
ATOM 3466 N N . LYS B 1 94 ? 18.082 19.597 24.503 1.00 13.67 72 LYS B N 1
ATOM 3467 C CA . LYS B 1 94 ? 18.270 18.687 25.631 1.00 14.24 72 LYS B CA 1
ATOM 3468 C C . LYS B 1 94 ? 18.422 17.264 25.106 1.00 13.58 72 LYS B C 1
ATOM 3469 O O . LYS B 1 94 ? 18.637 16.326 25.872 1.00 11.32 72 LYS B O 1
ATOM 3475 N N . PHE B 1 95 ? 18.305 17.110 23.791 1.00 11.92 73 PHE B N 1
ATOM 3476 C CA . PHE B 1 95 ? 18.404 15.791 23.176 1.00 13.73 73 PHE B CA 1
ATOM 3477 C C . PHE B 1 95 ? 19.502 15.688 22.129 1.00 13.70 73 PHE B C 1
ATOM 3478 O O . PHE B 1 95 ? 19.244 15.373 20.965 1.00 14.00 73 PHE B O 1
ATOM 3486 N N . PRO B 1 96 ? 20.751 15.958 22.529 1.00 14.59 74 PRO B N 1
ATOM 3487 C CA . PRO B 1 96 ? 21.842 15.863 21.559 1.00 15.31 74 PRO B CA 1
ATOM 3488 C C . PRO B 1 96 ? 22.059 14.384 21.268 1.00 15.42 74 PRO B C 1
ATOM 3489 O O . PRO B 1 96 ? 21.910 13.551 22.155 1.00 17.07 74 PRO B O 1
ATOM 3493 N N . GLY B 1 97 ? 22.397 14.043 20.035 1.00 14.47 75 GLY B N 1
ATOM 3494 C CA . GLY B 1 97 ? 22.616 12.641 19.754 1.00 13.57 75 GLY B CA 1
ATOM 3495 C C . GLY B 1 97 ? 21.967 12.101 18.503 1.00 12.16 75 GLY B C 1
ATOM 3496 O O . GLY B 1 97 ? 21.310 12.821 17.750 1.00 11.15 75 GLY B O 1
ATOM 3497 N N . SER B 1 98 ? 22.125 10.795 18.332 1.00 10.41 76 SER B N 1
ATOM 3498 C CA . SER B 1 98 ? 21.653 10.065 17.167 1.00 9.35 76 SER B CA 1
ATOM 3499 C C . SER B 1 98 ? 20.172 10.051 16.803 1.00 8.82 76 SER B C 1
ATOM 3500 O O . SER B 1 98 ? 19.825 10.339 15.662 1.00 6.80 76 SER B O 1
ATOM 3503 N N . TYR B 1 99 ? 19.299 9.706 17.748 1.00 9.42 77 TYR B N 1
ATOM 3504 C CA . TYR B 1 99 ? 17.880 9.611 17.413 1.00 8.42 77 TYR B CA 1
ATOM 3505 C C . TYR B 1 99 ? 17.245 10.841 16.778 1.00 6.87 77 TYR B C 1
ATOM 3506 O O . TYR B 1 99 ? 16.534 10.710 15.782 1.00 8.87 77 TYR B O 1
ATOM 3515 N N . LEU B 1 100 ? 17.493 12.031 17.317 1.00 7.76 78 LEU B N 1
ATOM 3516 C CA . LEU B 1 100 ? 16.901 13.226 16.715 1.00 8.75 78 LEU B CA 1
ATOM 3517 C C . LEU B 1 100 ? 17.385 13.416 15.273 1.00 9.37 78 LEU B C 1
ATOM 3518 O O . LEU B 1 100 ? 16.603 13.784 14.397 1.00 8.22 78 LEU B O 1
ATOM 3523 N N . ARG B 1 101 ? 18.671 13.168 15.025 1.00 9.59 79 ARG B N 1
ATOM 3524 C CA . ARG B 1 101 ? 19.220 13.333 13.680 1.00 10.05 79 ARG B CA 1
ATOM 3525 C C . ARG B 1 101 ? 18.705 12.260 12.736 1.00 7.79 79 ARG B C 1
ATOM 3526 O O . ARG B 1 101 ? 18.452 12.532 11.566 1.00 7.04 79 ARG B O 1
ATOM 3534 N N . ARG B 1 102 ? 18.569 11.038 13.239 1.00 7.11 80 ARG B N 1
ATOM 3535 C CA . ARG B 1 102 ? 18.055 9.938 12.422 1.00 8.31 80 ARG B CA 1
ATOM 3536 C C . ARG B 1 102 ? 16.650 10.282 11.940 1.00 7.86 80 ARG B C 1
ATOM 3537 O O . ARG B 1 102 ? 16.264 9.943 10.819 1.00 8.33 80 ARG B O 1
ATOM 3545 N N . ALA B 1 103 ? 15.891 10.952 12.804 1.00 8.06 81 ALA B N 1
ATOM 3546 C CA . ALA B 1 103 ? 14.514 11.343 12.496 1.00 8.96 81 ALA B CA 1
ATOM 3547 C C . ALA B 1 103 ? 14.494 12.524 11.530 1.00 8.09 81 ALA B C 1
ATOM 3548 O O . ALA B 1 103 ? 13.753 12.523 10.543 1.00 8.53 81 ALA B O 1
ATOM 3550 N N . MET B 1 104 ? 15.307 13.534 11.823 1.00 6.55 82 MET B N 1
ATOM 3551 C CA . MET B 1 104 ? 15.399 14.710 10.968 1.00 8.82 82 MET B CA 1
ATOM 3552 C C . MET B 1 104 ? 15.773 14.305 9.545 1.00 9.28 82 MET B C 1
ATOM 3553 O O . MET B 1 104 ? 15.288 14.894 8.575 1.00 8.89 82 MET B O 1
ATOM 3558 N N . ALA B 1 105 ? 16.647 13.308 9.428 1.00 6.74 83 ALA B N 1
ATOM 3559 C CA . ALA B 1 105 ? 17.102 12.847 8.120 1.00 8.57 83 ALA B CA 1
ATOM 3560 C C . ALA B 1 105 ? 15.943 12.405 7.232 1.00 7.93 83 ALA B C 1
ATOM 3561 O O . ALA B 1 105 ? 15.982 12.579 6.014 1.00 8.08 83 ALA B O 1
ATOM 3563 N N . GLY B 1 106 ? 14.920 11.827 7.849 1.00 7.49 84 GLY B N 1
ATOM 3564 C CA . GLY B 1 106 ? 13.770 11.361 7.095 1.00 7.94 84 GLY B CA 1
ATOM 3565 C C . GLY B 1 106 ? 12.964 12.500 6.500 1.00 8.46 84 GLY B C 1
ATOM 3566 O O . GLY B 1 106 ? 12.485 12.412 5.366 1.00 8.55 84 GLY B O 1
ATOM 3567 N N . VAL B 1 107 ? 12.799 13.577 7.261 1.00 5.94 85 VAL B N 1
ATOM 3568 C CA . VAL B 1 107 ? 12.041 14.710 6.746 1.00 8.07 85 VAL B CA 1
ATOM 3569 C C . VAL B 1 107 ? 12.876 15.429 5.690 1.00 7.79 85 VAL B C 1
ATOM 3570 O O . VAL B 1 107 ? 12.360 15.842 4.651 1.00 7.89 85 VAL B O 1
ATOM 3574 N N . ASP B 1 108 ? 14.173 15.562 5.960 1.00 7.91 86 ASP B N 1
ATOM 3575 C CA . ASP B 1 108 ? 15.091 16.217 5.033 1.00 7.11 86 ASP B CA 1
ATOM 3576 C C . ASP B 1 108 ? 15.112 15.520 3.673 1.00 6.47 86 ASP B C 1
ATOM 3577 O O . ASP B 1 108 ? 14.922 16.158 2.638 1.00 6.51 86 ASP B O 1
ATOM 3582 N N . THR B 1 109 ? 15.335 14.211 3.671 1.00 6.18 87 THR B N 1
ATOM 3583 C CA . THR B 1 109 ? 15.397 13.491 2.409 1.00 6.41 87 THR B CA 1
ATOM 3584 C C . THR B 1 109 ? 14.070 13.494 1.658 1.00 6.64 87 THR B C 1
ATOM 3585 O O . THR B 1 109 ? 14.064 13.479 0.431 1.00 5.90 87 THR B O 1
ATOM 3589 N N . ALA B 1 110 ? 12.950 13.533 2.379 1.00 8.12 88 ALA B N 1
ATOM 3590 C CA . ALA B 1 110 ? 11.639 13.571 1.721 1.00 7.39 88 ALA B CA 1
ATOM 3591 C C . ALA B 1 110 ? 11.461 14.934 1.045 1.00 8.53 88 ALA B C 1
ATOM 3592 O O . ALA B 1 110 ? 10.859 15.046 -0.027 1.00 9.15 88 ALA B O 1
ATOM 3594 N N . ILE B 1 111 ? 11.994 15.972 1.680 1.00 7.99 89 ILE B N 1
ATOM 3595 C CA . ILE B 1 111 ? 11.907 17.317 1.134 1.00 9.14 89 ILE B CA 1
ATOM 3596 C C . ILE B 1 111 ? 12.739 17.412 -0.144 1.00 9.60 89 ILE B C 1
ATOM 3597 O O . ILE B 1 111 ? 12.322 18.046 -1.106 1.00 8.70 89 ILE B O 1
ATOM 3602 N N . TRP B 1 112 ? 13.905 16.771 -0.179 1.00 9.03 90 TRP B N 1
ATOM 3603 C CA . TRP B 1 112 ? 14.707 16.828 -1.400 1.00 9.63 90 TRP B CA 1
ATOM 3604 C C . TRP B 1 112 ? 14.013 16.097 -2.548 1.00 9.01 90 TRP B C 1
ATOM 3605 O O . TRP B 1 112 ? 14.078 16.533 -3.695 1.00 9.76 90 TRP B O 1
ATOM 3616 N N . ASP B 1 113 ? 13.340 14.993 -2.238 1.00 8.66 91 ASP B N 1
ATOM 3617 C CA . ASP B 1 113 ? 12.607 14.244 -3.252 1.00 9.36 91 ASP B CA 1
ATOM 3618 C C . ASP B 1 113 ? 11.492 15.143 -3.792 1.00 10.18 91 ASP B C 1
ATOM 3619 O O . ASP B 1 113 ? 11.245 15.198 -5.001 1.00 9.80 91 ASP B O 1
ATOM 3624 N N . LEU B 1 114 ? 10.819 15.846 -2.885 1.00 9.20 92 LEU B N 1
ATOM 3625 C CA . LEU B 1 114 ? 9.733 16.745 -3.265 1.00 12.13 92 LEU B CA 1
ATOM 3626 C C . LEU B 1 114 ? 10.244 17.829 -4.209 1.00 12.09 92 LEU B C 1
ATOM 3627 O O . LEU B 1 114 ? 9.606 18.137 -5.210 1.00 13.07 92 LEU B O 1
ATOM 3632 N N . ARG B 1 115 ? 11.398 18.401 -3.887 1.00 11.79 93 ARG B N 1
ATOM 3633 C CA . ARG B 1 115 ? 11.985 19.451 -4.715 1.00 11.76 93 ARG B CA 1
ATOM 3634 C C . ARG B 1 115 ? 12.330 18.922 -6.099 1.00 11.57 93 ARG B C 1
ATOM 3635 O O . ARG B 1 115 ? 12.045 19.566 -7.108 1.00 10.08 93 ARG B O 1
ATOM 3643 N N . GLY B 1 116 ? 12.952 17.746 -6.141 1.00 10.31 94 GLY B N 1
ATOM 3644 C CA . GLY B 1 116 ? 13.309 17.155 -7.414 1.00 10.98 94 GLY B CA 1
ATOM 3645 C C . GLY B 1 116 ? 12.082 16.907 -8.271 1.00 12.17 94 GLY B C 1
ATOM 3646 O O . GLY B 1 116 ? 12.101 17.152 -9.477 1.00 12.58 94 GLY B O 1
ATOM 3647 N N . LYS B 1 117 ? 11.008 16.425 -7.652 1.00 11.07 95 LYS B N 1
ATOM 3648 C CA . LYS B 1 117 ? 9.779 16.153 -8.385 1.00 12.95 95 LYS B CA 1
ATOM 3649 C C . LYS B 1 117 ? 9.090 17.442 -8.841 1.00 13.02 95 LYS B C 1
ATOM 3650 O O . LYS B 1 117 ? 8.522 17.492 -9.932 1.00 13.95 95 LYS B O 1
ATOM 3656 N N . GLN B 1 118 ? 9.160 18.488 -8.022 1.00 14.39 96 GLN B N 1
ATOM 3657 C CA . GLN B 1 118 ? 8.554 19.772 -8.377 1.00 15.88 96 GLN B CA 1
ATOM 3658 C C . GLN B 1 118 ? 9.292 20.381 -9.567 1.00 16.59 96 GLN B C 1
ATOM 3659 O O . GLN B 1 118 ? 8.700 21.077 -10.395 1.00 15.86 96 GLN B O 1
ATOM 3665 N N . GLN B 1 119 ? 10.590 20.109 -9.646 1.00 15.80 97 GLN B N 1
ATOM 3666 C CA . GLN B 1 119 ? 11.421 20.649 -10.715 1.00 17.57 97 GLN B CA 1
ATOM 3667 C C . GLN B 1 119 ? 11.656 19.686 -11.877 1.00 16.61 97 GLN B C 1
ATOM 3668 O O . GLN B 1 119 ? 12.280 20.060 -12.869 1.00 18.07 97 GLN B O 1
ATOM 3674 N N . GLY B 1 120 ? 11.162 18.458 -11.757 1.00 14.80 98 GLY B N 1
ATOM 3675 C CA . GLY B 1 120 ? 11.361 17.478 -12.814 1.00 14.43 98 GLY B CA 1
ATOM 3676 C C . GLY B 1 120 ? 12.828 17.107 -12.972 1.00 14.45 98 GLY B C 1
ATOM 3677 O O . GLY B 1 120 ? 13.308 16.862 -14.082 1.00 14.08 98 GLY B O 1
ATOM 3678 N N . LYS B 1 121 ? 13.548 17.049 -11.857 1.00 12.68 99 LYS B N 1
ATOM 3679 C CA . LYS B 1 121 ? 14.975 16.733 -11.894 1.00 12.54 99 LYS B CA 1
ATOM 3680 C C . LYS B 1 121 ? 15.387 15.751 -10.813 1.00 11.49 99 LYS B C 1
ATOM 3681 O O . LYS B 1 121 ? 14.776 15.701 -9.746 1.00 10.59 99 LYS B O 1
ATOM 3687 N N . PRO B 1 122 ? 16.427 14.943 -11.079 1.00 11.57 100 PRO B N 1
ATOM 3688 C CA . PRO B 1 122 ? 16.860 14.003 -10.042 1.00 10.55 100 PRO B CA 1
ATOM 3689 C C . PRO B 1 122 ? 17.496 14.879 -8.962 1.00 10.57 100 PRO B C 1
ATOM 3690 O O . PRO B 1 122 ? 17.961 15.983 -9.259 1.00 10.05 1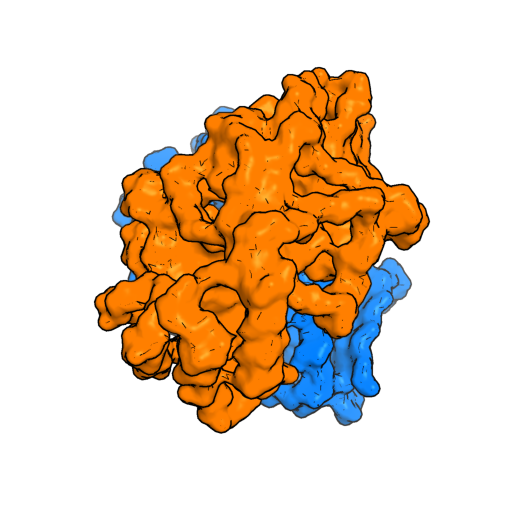00 PRO B O 1
ATOM 3694 N N . VAL B 1 123 ? 17.503 14.416 -7.719 1.00 9.20 101 VAL B N 1
ATOM 3695 C CA . VAL B 1 123 ? 18.089 15.206 -6.639 1.00 10.09 101 VAL B CA 1
ATOM 3696 C C . VAL B 1 123 ? 19.527 15.620 -6.958 1.00 9.33 101 VAL B C 1
ATOM 3697 O O . VAL B 1 123 ? 19.936 16.742 -6.654 1.00 9.31 101 VAL B O 1
ATOM 3701 N N . ALA B 1 124 ? 20.284 14.722 -7.584 1.00 9.41 102 ALA B N 1
ATOM 3702 C CA . ALA B 1 124 ? 21.671 15.009 -7.945 1.00 9.86 102 ALA B CA 1
ATOM 3703 C C . ALA B 1 124 ? 21.777 16.317 -8.723 1.00 11.76 102 ALA B C 1
ATOM 3704 O O . ALA B 1 124 ? 22.723 17.080 -8.535 1.00 12.91 102 ALA B O 1
ATOM 3706 N N . GLU B 1 125 ? 20.814 16.567 -9.607 1.00 10.57 103 GLU B N 1
ATOM 3707 C CA . GLU B 1 125 ? 20.812 17.797 -10.393 1.00 10.47 103 GLU B CA 1
ATOM 3708 C C . GLU B 1 125 ? 20.398 18.993 -9.543 1.00 11.74 103 GLU B C 1
ATOM 3709 O O . GLU B 1 125 ? 20.940 20.087 -9.694 1.00 12.68 103 GLU B O 1
ATOM 3715 N N . VAL B 1 126 ? 19.441 18.784 -8.646 1.00 11.99 104 VAL B N 1
ATOM 3716 C CA . VAL B 1 126 ? 18.990 19.867 -7.777 1.00 13.20 104 VAL B CA 1
ATOM 3717 C C . VAL B 1 126 ? 20.179 20.329 -6.937 1.00 13.98 104 VAL B C 1
ATOM 3718 O O . VAL B 1 126 ? 20.314 21.509 -6.622 1.00 14.76 104 VAL B O 1
ATOM 3722 N N . LEU B 1 127 ? 21.048 19.384 -6.595 1.00 12.32 105 LEU B N 1
ATOM 3723 C CA . LEU B 1 127 ? 22.232 19.665 -5.791 1.00 12.73 105 LEU B CA 1
ATOM 3724 C C . LEU B 1 127 ? 23.384 20.264 -6.595 1.00 13.19 105 LEU B C 1
ATOM 3725 O O . LEU B 1 127 ? 24.466 20.504 -6.052 1.00 13.28 105 LEU B O 1
ATOM 3730 N N . GLY B 1 128 ? 23.162 20.492 -7.884 1.00 13.77 106 GLY B N 1
ATOM 3731 C CA . GLY B 1 128 ? 24.201 21.072 -8.723 1.00 13.24 106 GLY B CA 1
ATOM 3732 C C . GLY B 1 128 ? 25.016 20.060 -9.508 1.00 14.05 106 GLY B C 1
ATOM 3733 O O . GLY B 1 128 ? 25.974 20.425 -10.193 1.00 12.93 106 GLY B O 1
ATOM 3734 N N . GLY B 1 129 ? 24.635 18.790 -9.420 1.00 11.15 107 GLY B N 1
ATOM 3735 C CA . GLY B 1 129 ? 25.355 17.751 -10.129 1.00 11.08 107 GLY B CA 1
ATOM 3736 C C . GLY B 1 129 ? 24.626 17.251 -11.360 1.00 10.77 107 GLY B C 1
ATOM 3737 O O . GLY B 1 129 ? 23.750 17.930 -11.889 1.00 10.09 107 GLY B O 1
ATOM 3738 N N . THR B 1 130 ? 24.984 16.055 -11.814 1.00 11.71 108 THR B N 1
ATOM 3739 C CA . THR B 1 130 ? 24.361 15.469 -13.000 1.00 12.37 108 THR B CA 1
ATOM 3740 C C . THR B 1 130 ? 24.126 13.974 -12.826 1.00 11.97 108 THR B C 1
ATOM 3741 O O . THR B 1 130 ? 24.824 13.315 -12.063 1.00 12.17 108 THR B O 1
ATOM 3745 N N . PRO B 1 131 ? 23.127 13.416 -13.533 1.00 12.01 109 PRO B N 1
ATOM 3746 C CA . PRO B 1 131 ? 22.876 11.979 -13.399 1.00 11.69 109 PRO B CA 1
ATOM 3747 C C . PRO B 1 131 ? 24.013 11.238 -14.087 1.00 13.40 109 PRO B C 1
ATOM 3748 O O . PRO B 1 131 ? 24.705 11.808 -14.932 1.00 14.25 109 PRO B O 1
ATOM 3752 N N . GLY B 1 132 ? 24.214 9.976 -13.731 1.00 12.61 110 GLY B N 1
ATOM 3753 C CA . GLY B 1 132 ? 25.289 9.220 -14.345 1.00 13.37 110 GLY B CA 1
ATOM 3754 C C . GLY B 1 132 ? 25.782 8.085 -13.472 1.00 13.44 110 GLY B C 1
ATOM 3755 O O . GLY B 1 132 ? 25.159 7.750 -12.467 1.00 11.60 110 GLY B O 1
ATOM 3756 N N . LEU B 1 133 ? 26.916 7.503 -13.851 1.00 12.21 111 LEU B N 1
ATOM 3757 C CA . LEU B 1 133 ? 27.489 6.381 -13.119 1.00 12.56 111 LEU B CA 1
ATOM 3758 C C . LEU B 1 133 ? 28.402 6.778 -11.965 1.00 12.46 111 LEU B C 1
ATOM 3759 O O . LEU B 1 133 ? 29.034 7.834 -11.985 1.00 11.39 111 LEU B O 1
ATOM 3764 N N . ILE B 1 134 ? 28.452 5.915 -10.954 1.00 11.23 112 ILE B N 1
ATOM 3765 C CA . ILE B 1 134 ? 29.307 6.124 -9.792 1.00 10.70 112 ILE B CA 1
ATOM 3766 C C . ILE B 1 134 ? 29.994 4.792 -9.539 1.00 9.97 112 ILE B C 1
ATOM 3767 O O . ILE B 1 134 ? 29.331 3.760 -9.405 1.00 8.54 112 ILE B O 1
ATOM 3772 N N . ARG B 1 135 ? 31.320 4.802 -9.492 1.00 9.68 113 ARG B N 1
ATOM 3773 C CA . ARG B 1 135 ? 32.055 3.571 -9.241 1.00 8.91 113 ARG B CA 1
ATOM 3774 C C . ARG B 1 135 ? 31.739 3.115 -7.821 1.00 8.35 113 ARG B C 1
ATOM 3775 O O . ARG B 1 135 ? 31.711 3.923 -6.901 1.00 8.03 113 ARG B O 1
ATOM 3783 N N . ALA B 1 136 ? 31.509 1.821 -7.641 1.00 8.64 114 ALA B N 1
ATOM 3784 C CA . ALA B 1 136 ? 31.186 1.293 -6.323 1.00 9.39 114 ALA B CA 1
ATOM 3785 C C . ALA B 1 136 ? 32.213 0.286 -5.836 1.00 9.78 114 ALA B C 1
ATOM 3786 O O . ALA B 1 136 ? 32.901 -0.344 -6.641 1.00 10.98 114 ALA B O 1
ATOM 3788 N N . TYR B 1 137 ? 32.340 0.149 -4.520 1.00 7.42 115 TYR B N 1
ATOM 3789 C CA . TYR B 1 137 ? 33.247 -0.851 -3.987 1.00 8.34 115 TYR B CA 1
ATOM 3790 C C . TYR B 1 137 ? 32.401 -1.880 -3.251 1.00 9.61 115 TYR B C 1
ATOM 3791 O O . TYR B 1 137 ? 31.481 -1.518 -2.511 1.00 10.49 115 TYR B O 1
ATOM 3800 N N . ALA B 1 138 ? 32.674 -3.160 -3.498 1.00 8.90 116 ALA B N 1
ATOM 3801 C CA . ALA B 1 138 ? 31.925 -4.235 -2.858 1.00 8.92 116 ALA B CA 1
ATOM 3802 C C . ALA B 1 138 ? 32.287 -4.249 -1.382 1.00 9.52 116 ALA B C 1
ATOM 3803 O O . ALA B 1 138 ? 33.440 -4.461 -1.008 1.00 9.47 116 ALA B O 1
ATOM 3805 N N . SER B 1 139 ? 31.293 -4.018 -0.537 1.00 8.17 117 SER B N 1
ATOM 3806 C CA . SER B 1 139 ? 31.539 -3.959 0.889 1.00 7.26 117 SER B CA 1
ATOM 3807 C C . SER B 1 139 ? 31.001 -5.152 1.677 1.00 8.46 117 SER B C 1
ATOM 3808 O O . SER B 1 139 ? 29.797 -5.403 1.699 1.00 7.77 117 SER B O 1
ATOM 3811 N N . SER B 1 140 ? 31.911 -5.888 2.313 1.00 8.34 118 SER B N 1
ATOM 3812 C CA . SER B 1 140 ? 31.542 -7.032 3.141 1.00 9.89 118 SER B CA 1
ATOM 3813 C C . SER B 1 140 ? 31.317 -6.527 4.563 1.00 9.91 118 SER B C 1
ATOM 3814 O O . SER B 1 140 ? 32.112 -5.739 5.074 1.00 11.29 118 SER B O 1
ATOM 3817 N N . MET B 1 141 ? 30.244 -6.986 5.198 1.00 9.63 119 MET B N 1
ATOM 3818 C CA . MET B 1 141 ? 29.911 -6.561 6.557 1.00 11.99 119 MET B CA 1
ATOM 3819 C C . MET B 1 141 ? 30.293 -7.596 7.614 1.00 13.00 119 MET B C 1
ATOM 3820 O O . MET B 1 141 ? 30.321 -7.297 8.808 1.00 14.15 119 MET B O 1
ATOM 3825 N N . LYS B 1 142 ? 30.593 -8.808 7.166 1.00 12.67 120 LYS B N 1
ATOM 3826 C CA . LYS B 1 142 ? 30.908 -9.909 8.066 1.00 14.09 120 LYS B CA 1
ATOM 3827 C C . LYS B 1 142 ? 32.317 -10.054 8.620 1.00 13.46 120 LYS B C 1
ATOM 3828 O O . LYS B 1 142 ? 33.302 -9.700 7.978 1.00 11.91 120 LYS B O 1
ATOM 3834 N N . ARG B 1 143 ? 32.376 -10.589 9.836 1.00 13.55 121 ARG B N 1
ATOM 3835 C CA . ARG B 1 143 ? 33.619 -10.893 10.527 1.00 15.23 121 ARG B CA 1
ATOM 3836 C C . ARG B 1 143 ? 33.582 -12.389 10.826 1.00 16.66 121 ARG B C 1
ATOM 3837 O O . ARG B 1 143 ? 34.617 -13.031 11.007 1.00 16.52 121 ARG B O 1
ATOM 3845 N N . ASP B 1 144 ? 32.372 -12.937 10.871 1.00 18.94 122 ASP B N 1
ATOM 3846 C CA . ASP B 1 144 ? 32.188 -14.362 11.125 1.00 21.25 122 ASP B CA 1
ATOM 3847 C C . ASP B 1 144 ? 32.189 -15.105 9.796 1.00 21.25 122 ASP B C 1
ATOM 3848 O O . ASP B 1 144 ? 31.285 -15.883 9.495 1.00 24.17 122 ASP B O 1
ATOM 3853 N N . ILE B 1 145 ? 33.200 -14.823 8.988 1.00 18.89 123 ILE B N 1
ATOM 3854 C CA . ILE B 1 145 ? 33.371 -15.470 7.697 1.00 15.85 123 ILE B CA 1
ATOM 3855 C C . ILE B 1 145 ? 34.877 -15.624 7.577 1.00 14.56 123 ILE B C 1
ATOM 3856 O O . ILE B 1 145 ? 35.622 -14.691 7.859 1.00 14.36 123 ILE B O 1
ATOM 3861 N N . THR B 1 146 ? 35.333 -16.809 7.198 1.00 15.38 124 THR B N 1
ATOM 3862 C CA . THR B 1 146 ? 36.764 -17.035 7.083 1.00 13.14 124 THR B CA 1
ATOM 3863 C C . THR B 1 146 ? 37.346 -16.248 5.917 1.00 12.53 124 THR B C 1
ATOM 3864 O O . THR B 1 146 ? 36.645 -15.932 4.954 1.00 12.96 124 THR B O 1
ATOM 3868 N N . PRO B 1 147 ? 38.638 -15.906 5.997 1.00 11.50 125 PRO B N 1
ATOM 3869 C CA . PRO B 1 147 ? 39.274 -15.160 4.911 1.00 12.65 125 PRO B CA 1
ATOM 3870 C C . PRO B 1 147 ? 39.119 -15.892 3.581 1.00 12.35 125 PRO B C 1
ATOM 3871 O O . PRO B 1 147 ? 38.962 -15.269 2.533 1.00 11.71 125 PRO B O 1
ATOM 3875 N N . ARG B 1 148 ? 39.150 -17.222 3.634 1.00 14.54 126 ARG B N 1
ATOM 3876 C CA . ARG B 1 148 ? 39.027 -18.036 2.429 1.00 14.48 126 ARG B CA 1
ATOM 3877 C C . ARG B 1 148 ? 37.665 -17.885 1.769 1.00 14.10 126 ARG B C 1
ATOM 3878 O O . ARG B 1 148 ? 37.581 -17.678 0.561 1.00 11.38 126 ARG B O 1
ATOM 3886 N N . ASP B 1 149 ? 36.597 -17.993 2.555 1.00 13.47 127 ASP B N 1
ATOM 3887 C CA . ASP B 1 149 ? 35.256 -17.854 2.003 1.00 12.89 127 ASP B CA 1
ATOM 3888 C C . ASP B 1 149 ? 34.967 -16.423 1.583 1.00 12.39 127 ASP B C 1
ATOM 3889 O O . ASP B 1 149 ? 34.224 -16.188 0.631 1.00 11.97 127 ASP B O 1
ATOM 3894 N N . GLU B 1 150 ? 35.555 -15.468 2.296 1.00 12.20 128 GLU B N 1
ATOM 3895 C CA . GLU B 1 150 ? 35.367 -14.055 1.979 1.00 12.71 128 GLU B CA 1
ATOM 3896 C C . GLU B 1 150 ? 35.972 -13.757 0.609 1.00 13.40 128 GLU B C 1
ATOM 3897 O O . GLU B 1 150 ? 35.333 -13.148 -0.248 1.00 13.17 128 GLU B O 1
ATOM 3903 N N . ALA B 1 151 ? 37.213 -14.187 0.406 1.00 12.91 129 ALA B N 1
ATOM 3904 C CA . ALA B 1 151 ? 37.887 -13.964 -0.866 1.00 14.02 129 ALA B CA 1
ATOM 3905 C C . ALA B 1 151 ? 37.126 -14.646 -1.995 1.00 13.65 129 ALA B C 1
ATOM 3906 O O . ALA B 1 151 ? 36.979 -14.091 -3.078 1.00 13.66 129 ALA B O 1
ATOM 3908 N N . GLU B 1 152 ? 36.634 -15.850 -1.730 1.00 14.44 130 GLU B N 1
ATOM 3909 C CA . GLU B 1 152 ? 35.908 -16.616 -2.733 1.00 15.23 130 GLU B CA 1
ATOM 3910 C C . GLU B 1 152 ? 34.648 -15.904 -3.213 1.00 14.46 130 GLU B C 1
ATOM 3911 O O . GLU B 1 152 ? 34.428 -15.767 -4.416 1.00 13.66 130 GLU B O 1
ATOM 3917 N N . ARG B 1 153 ? 33.820 -15.433 -2.286 1.00 13.43 131 ARG B N 1
ATOM 3918 C CA . ARG B 1 153 ? 32.599 -14.756 -2.701 1.00 11.99 131 ARG B CA 1
ATOM 3919 C C . ARG B 1 153 ? 32.879 -13.407 -3.363 1.00 11.78 131 ARG B C 1
ATOM 3920 O O . ARG B 1 153 ? 32.168 -13.002 -4.281 1.00 9.94 131 ARG B O 1
ATOM 3928 N N . LEU B 1 154 ? 33.918 -12.711 -2.915 1.00 9.75 132 LEU B N 1
ATOM 3929 C CA . LEU B 1 154 ? 34.240 -11.415 -3.507 1.00 10.71 132 LEU B CA 1
ATOM 3930 C C . LEU B 1 154 ? 34.859 -11.581 -4.895 1.00 11.79 132 LEU B C 1
ATOM 3931 O O . LEU B 1 154 ? 34.637 -10.760 -5.790 1.00 10.76 132 LEU B O 1
ATOM 3936 N N . LYS B 1 155 ? 35.637 -12.643 -5.074 1.00 11.32 133 LYS B N 1
ATOM 3937 C CA . LYS B 1 155 ? 36.257 -12.910 -6.367 1.00 13.67 133 LYS B CA 1
ATOM 3938 C C . LYS B 1 155 ? 35.160 -13.201 -7.391 1.00 12.74 133 LYS B C 1
ATOM 3939 O O . LYS B 1 155 ? 35.245 -12.781 -8.542 1.00 12.45 133 LYS B O 1
ATOM 3945 N N . ARG B 1 156 ? 34.122 -13.917 -6.973 1.00 13.26 134 ARG B N 1
ATOM 3946 C CA . ARG B 1 156 ? 33.034 -14.224 -7.889 1.00 14.59 134 ARG B CA 1
ATOM 3947 C C . ARG B 1 156 ? 32.282 -12.952 -8.272 1.00 13.63 134 ARG B C 1
ATOM 3948 O O . ARG B 1 156 ? 31.859 -12.799 -9.414 1.00 14.02 134 ARG B O 1
ATOM 3956 N N . LEU B 1 157 ? 32.138 -12.032 -7.323 1.00 12.84 135 LEU B N 1
ATOM 3957 C CA . LEU B 1 157 ? 31.455 -10.772 -7.601 1.00 13.48 135 LEU B CA 1
ATOM 3958 C C . LEU B 1 157 ? 32.321 -9.908 -8.513 1.00 12.57 135 LEU B C 1
ATOM 3959 O O . LEU B 1 157 ? 31.811 -9.141 -9.325 1.00 13.27 135 LEU B O 1
ATOM 3964 N N . ARG B 1 158 ? 33.636 -10.034 -8.374 1.00 12.70 136 ARG B N 1
ATOM 3965 C CA . ARG B 1 158 ? 34.559 -9.278 -9.209 1.00 12.01 136 ARG B CA 1
ATOM 3966 C C . ARG B 1 158 ? 34.318 -9.691 -10.657 1.00 14.70 136 ARG B C 1
ATOM 3967 O O . ARG B 1 158 ? 34.205 -8.847 -11.547 1.00 13.02 136 ARG B O 1
ATOM 3975 N N . ASP B 1 159 ? 34.213 -10.998 -10.877 1.00 15.85 137 ASP B N 1
ATOM 3976 C CA . ASP B 1 159 ? 34.017 -11.533 -12.218 1.00 18.81 137 ASP B CA 1
ATOM 3977 C C . ASP B 1 159 ? 32.610 -11.418 -12.794 1.00 19.38 137 ASP B C 1
ATOM 3978 O O . ASP B 1 159 ? 32.455 -11.301 -14.008 1.00 21.62 137 ASP B O 1
ATOM 3983 N N . THR B 1 160 ? 31.586 -11.449 -11.945 1.00 17.94 138 THR B N 1
ATOM 3984 C CA . THR B 1 160 ? 30.212 -11.365 -12.439 1.00 18.72 138 THR B CA 1
ATOM 3985 C C . THR B 1 160 ? 29.603 -9.961 -12.456 1.00 17.97 138 THR B C 1
ATOM 3986 O O . THR B 1 160 ? 28.779 -9.652 -13.320 1.00 17.24 138 THR B O 1
ATOM 3990 N N . GLN B 1 161 ? 30.007 -9.118 -11.508 1.00 15.87 139 GLN B N 1
ATOM 3991 C CA . GLN B 1 161 ? 29.475 -7.757 -11.396 1.00 15.08 139 GLN B CA 1
ATOM 3992 C C . GLN B 1 161 ? 30.421 -6.664 -11.902 1.00 13.23 139 GLN B C 1
ATOM 3993 O O . GLN B 1 161 ? 29.987 -5.548 -12.193 1.00 14.07 139 GLN B O 1
ATOM 3999 N N . GLY B 1 162 ? 31.710 -6.977 -11.979 1.00 12.52 140 GLY B N 1
ATOM 4000 C CA . GLY B 1 162 ? 32.678 -6.010 -12.465 1.00 10.40 140 GLY B CA 1
ATOM 4001 C C . GLY B 1 162 ? 33.298 -5.098 -11.419 1.00 9.84 140 GLY B C 1
ATOM 4002 O O . GLY B 1 162 ? 33.946 -4.118 -11.771 1.00 9.06 140 GLY B O 1
ATOM 4003 N N . PHE B 1 163 ? 33.095 -5.392 -10.139 1.00 10.19 141 PHE B N 1
ATOM 4004 C CA . PHE B 1 163 ? 33.678 -4.559 -9.084 1.00 10.56 141 PHE B CA 1
ATOM 4005 C C . PHE B 1 163 ? 35.198 -4.562 -9.197 1.00 11.41 141 PHE B C 1
ATOM 4006 O O . PHE B 1 163 ? 35.790 -5.591 -9.536 1.00 10.39 141 PHE B O 1
ATOM 4014 N N . THR B 1 164 ? 35.827 -3.421 -8.914 1.00 10.41 142 THR B N 1
ATOM 4015 C CA . THR B 1 164 ? 37.289 -3.323 -8.948 1.00 10.37 142 THR B CA 1
ATOM 4016 C C . THR B 1 164 ? 37.827 -2.733 -7.639 1.00 9.92 142 THR B C 1
ATOM 4017 O O . THR B 1 164 ? 38.974 -2.277 -7.566 1.00 9.93 142 THR B O 1
ATOM 4021 N N . ALA B 1 165 ? 36.984 -2.747 -6.610 1.00 7.12 143 ALA B N 1
ATOM 4022 C CA . ALA B 1 165 ? 37.336 -2.249 -5.281 1.00 7.91 143 ALA B CA 1
ATOM 4023 C C . ALA B 1 165 ? 36.556 -3.110 -4.291 1.00 7.21 143 ALA B C 1
ATOM 4024 O O . ALA B 1 165 ? 35.398 -3.451 -4.539 1.00 8.04 143 ALA B O 1
ATOM 4026 N N . PHE B 1 166 ? 37.196 -3.470 -3.180 1.00 7.08 144 PHE B N 1
ATOM 4027 C CA . PHE B 1 166 ? 36.581 -4.341 -2.183 1.00 7.08 144 PHE B CA 1
ATOM 4028 C C . PHE B 1 166 ? 36.986 -3.974 -0.762 1.00 8.39 144 PHE B C 1
ATOM 4029 O O . PHE B 1 166 ? 38.146 -3.656 -0.511 1.00 8.31 144 PHE B O 1
ATOM 4037 N N . LYS B 1 167 ? 36.035 -4.036 0.165 1.00 8.42 145 LYS B N 1
ATOM 4038 C CA . LYS B 1 167 ? 36.327 -3.749 1.565 1.00 8.14 145 LYS B CA 1
ATOM 4039 C C . LYS B 1 167 ? 35.949 -4.934 2.456 1.00 9.52 145 LYS B C 1
ATOM 4040 O O . LYS B 1 167 ? 34.861 -5.498 2.332 1.00 9.50 145 LYS B O 1
ATOM 4046 N N . VAL B 1 168 ? 36.858 -5.312 3.348 1.00 8.92 146 VAL B N 1
ATOM 4047 C CA . VAL B 1 168 ? 36.617 -6.414 4.267 1.00 9.80 146 VAL B CA 1
ATOM 4048 C C . VAL B 1 168 ? 36.809 -5.898 5.690 1.00 9.83 146 VAL B C 1
ATOM 4049 O O . VAL B 1 168 ? 37.074 -4.711 5.887 1.00 10.08 146 VAL B O 1
ATOM 4053 N N . ARG B 1 169 ? 36.687 -6.783 6.674 1.00 10.00 147 ARG B N 1
ATOM 4054 C CA . ARG B 1 169 ? 36.801 -6.385 8.077 1.00 10.48 147 ARG B CA 1
ATOM 4055 C C . ARG B 1 169 ? 38.054 -6.874 8.787 1.00 10.91 147 ARG B C 1
ATOM 4056 O O . ARG B 1 169 ? 38.528 -7.985 8.542 1.00 11.05 147 ARG B O 1
ATOM 4064 N N . ALA B 1 170 ? 38.560 -6.035 9.687 1.00 8.35 148 ALA B N 1
ATOM 4065 C CA . ALA B 1 170 ? 39.738 -6.342 10.490 1.00 11.34 148 ALA B CA 1
ATOM 4066 C C . ALA B 1 170 ? 39.304 -6.327 11.953 1.00 11.77 148 ALA B C 1
ATOM 4067 O O . ALA B 1 170 ? 38.317 -5.679 12.303 1.00 12.00 148 ALA B O 1
ATOM 4069 N N . GLY B 1 171 ? 40.039 -7.047 12.795 1.00 12.59 149 GLY B N 1
ATOM 4070 C CA . GLY B 1 171 ? 39.731 -7.104 14.213 1.00 12.31 149 GLY B CA 1
ATOM 4071 C C . GLY B 1 171 ? 38.310 -7.506 14.548 1.00 13.39 149 GLY B C 1
ATOM 4072 O O . GLY B 1 171 ? 37.611 -8.115 13.736 1.00 13.07 149 GLY B O 1
ATOM 4073 N N . ALA B 1 172 ? 37.894 -7.183 15.769 1.00 13.84 150 ALA B N 1
ATOM 4074 C CA . ALA B 1 172 ? 36.544 -7.475 16.236 1.00 15.57 150 ALA B CA 1
ATOM 4075 C C . ALA B 1 172 ? 35.849 -6.131 16.434 1.00 17.44 150 ALA B C 1
ATOM 4076 O O . ALA B 1 172 ? 36.473 -5.170 16.887 1.00 19.54 150 ALA B O 1
ATOM 4078 N N . GLU B 1 173 ? 34.568 -6.057 16.082 1.00 18.78 151 GLU B N 1
ATOM 4079 C CA . GLU B 1 173 ? 33.802 -4.817 16.212 1.00 19.46 151 GLU B CA 1
ATOM 4080 C C . GLU B 1 173 ? 33.923 -4.257 17.631 1.00 18.99 151 GLU B C 1
ATOM 4081 O O . GLU B 1 173 ? 33.507 -4.905 18.593 1.00 18.05 151 GLU B O 1
ATOM 4087 N N . VAL B 1 174 ? 34.486 -3.054 17.750 1.00 17.67 152 VAL B N 1
ATOM 4088 C CA . VAL B 1 174 ? 34.700 -2.412 19.051 1.00 18.35 152 VAL B CA 1
ATOM 4089 C C . VAL B 1 174 ? 35.237 -3.502 19.978 1.00 18.89 152 VAL B C 1
ATOM 4090 O O . VAL B 1 174 ? 34.842 -3.605 21.142 1.00 18.61 152 VAL B O 1
ATOM 4094 N N . GLY B 1 175 ? 36.147 -4.310 19.439 1.00 17.68 153 GLY B N 1
ATOM 4095 C CA . GLY B 1 175 ? 36.701 -5.431 20.180 1.00 18.99 153 GLY B CA 1
ATOM 4096 C C . GLY B 1 175 ? 37.763 -5.215 21.238 1.00 18.74 153 GLY B C 1
ATOM 4097 O O . GLY B 1 175 ? 38.311 -6.189 21.751 1.00 18.90 153 GLY B O 1
ATOM 4098 N N . ARG B 1 176 ? 38.060 -3.966 21.579 1.00 18.70 154 ARG B N 1
ATOM 4099 C CA . ARG B 1 176 ? 39.070 -3.682 22.597 1.00 19.10 154 ARG B CA 1
ATOM 4100 C C . ARG B 1 176 ? 40.415 -4.354 22.294 1.00 18.82 154 ARG B C 1
ATOM 4101 O O . ARG B 1 176 ? 41.004 -5.012 23.157 1.00 16.14 154 ARG B O 1
ATOM 4109 N N . ASN B 1 177 ? 40.881 -4.176 21.060 1.00 17.81 155 ASN B N 1
ATOM 4110 C CA . ASN B 1 177 ? 42.153 -4.716 20.578 1.00 19.22 155 ASN B CA 1
ATOM 4111 C C . ASN B 1 177 ? 42.140 -6.203 20.238 1.00 19.84 155 ASN B C 1
ATOM 4112 O O . ASN B 1 177 ? 43.126 -6.736 19.724 1.00 19.57 155 ASN B O 1
ATOM 4117 N N . ARG B 1 178 ? 41.027 -6.872 20.516 1.00 19.38 156 ARG B N 1
ATOM 4118 C CA . ARG B 1 178 ? 40.912 -8.297 20.220 1.00 20.51 156 ARG B CA 1
ATOM 4119 C C . ARG B 1 178 ? 40.393 -8.537 18.801 1.00 19.86 156 ARG B C 1
ATOM 4120 O O . ARG B 1 178 ? 39.596 -7.756 18.282 1.00 19.28 156 ARG B O 1
ATOM 4128 N N . ASP B 1 179 ? 40.862 -9.615 18.176 1.00 17.71 157 ASP B N 1
ATOM 4129 C CA . ASP B 1 179 ? 40.458 -9.972 16.814 1.00 17.23 157 ASP B CA 1
ATOM 4130 C C . ASP B 1 179 ? 39.238 -10.897 16.880 1.00 17.76 157 ASP B C 1
ATOM 4131 O O . ASP B 1 179 ? 38.923 -11.427 17.948 1.00 16.93 157 ASP B O 1
ATOM 4136 N N . GLU B 1 180 ? 38.547 -11.090 15.756 1.00 16.01 158 GLU B N 1
ATOM 4137 C CA . GLU B 1 180 ? 37.372 -11.970 15.736 1.00 16.26 158 GLU B CA 1
ATOM 4138 C C . GLU B 1 180 ? 37.826 -13.332 16.265 1.00 16.99 158 GLU B C 1
ATOM 4139 O O . GLU B 1 180 ? 37.077 -14.044 16.935 1.00 15.42 158 GLU B O 1
ATOM 4145 N N . TRP B 1 181 ? 39.063 -13.682 15.932 1.00 17.15 159 TRP B N 1
ATOM 4146 C CA . TRP B 1 181 ? 39.714 -14.896 16.409 1.00 17.84 159 TRP B CA 1
ATOM 4147 C C . TRP B 1 181 ? 41.194 -14.716 16.114 1.00 18.43 159 TRP B C 1
ATOM 4148 O O . TRP B 1 181 ? 41.571 -13.976 15.204 1.00 17.41 159 TRP B O 1
ATOM 4159 N N . PRO B 1 182 ? 42.058 -15.360 16.903 1.00 20.15 160 PRO B N 1
ATOM 4160 C CA . PRO B 1 182 ? 43.505 -15.250 16.716 1.00 19.30 160 PRO B CA 1
ATOM 4161 C C . PRO B 1 182 ? 44.003 -15.405 15.282 1.00 18.67 160 PRO B C 1
ATOM 4162 O O . PRO B 1 182 ? 43.783 -16.432 14.638 1.00 18.91 160 PRO B O 1
ATOM 4166 N N . GLY B 1 183 ? 44.662 -14.359 14.789 1.00 17.20 161 GLY B N 1
ATOM 4167 C CA . GLY B 1 183 ? 45.227 -14.380 13.452 1.00 16.15 161 GLY B CA 1
ATOM 4168 C C . GLY B 1 183 ? 44.325 -14.123 12.258 1.00 15.03 161 GLY B C 1
ATOM 4169 O O . GLY B 1 183 ? 44.797 -14.165 11.122 1.00 13.95 161 GLY B O 1
ATOM 4170 N N . ARG B 1 184 ? 43.043 -13.852 12.481 1.00 13.76 162 ARG B N 1
ATOM 4171 C CA . ARG B 1 184 ? 42.156 -13.609 11.350 1.00 13.09 162 ARG B CA 1
ATOM 4172 C C . ARG B 1 184 ? 42.604 -12.427 10.487 1.00 12.20 162 ARG B C 1
ATOM 4173 O O . ARG B 1 184 ? 42.631 -12.523 9.263 1.00 12.04 162 ARG B O 1
ATOM 4181 N N . THR B 1 185 ? 42.957 -11.315 11.121 1.00 12.27 163 THR B N 1
ATOM 4182 C CA . THR B 1 185 ? 43.381 -10.134 10.373 1.00 11.98 163 THR B CA 1
ATOM 4183 C C . THR B 1 185 ? 44.682 -10.382 9.616 1.00 13.40 163 THR B C 1
ATOM 4184 O O . THR B 1 185 ? 44.826 -9.963 8.463 1.00 12.98 163 THR B O 1
ATOM 4188 N N . GLU B 1 186 ? 45.626 -11.063 10.262 1.00 12.03 164 GLU B N 1
ATOM 4189 C CA . GLU B 1 186 ? 46.901 -11.378 9.634 1.00 13.22 164 GLU B CA 1
ATOM 4190 C C . GLU B 1 186 ? 46.692 -12.222 8.376 1.00 12.56 164 GLU B C 1
ATOM 4191 O O . GLU B 1 186 ? 47.433 -12.096 7.403 1.00 11.08 164 GLU B O 1
ATOM 4197 N N . GLU B 1 187 ? 45.680 -13.082 8.396 1.00 12.03 165 GLU B N 1
ATOM 4198 C CA . GLU B 1 187 ? 45.400 -13.940 7.251 1.00 13.30 165 GLU B CA 1
ATOM 4199 C C . GLU B 1 187 ? 44.591 -13.263 6.148 1.00 12.60 165 GLU B C 1
ATOM 4200 O O . GLU B 1 187 ? 44.889 -13.420 4.966 1.00 11.63 165 GLU B O 1
ATOM 4206 N N . ILE B 1 188 ? 43.577 -12.498 6.533 1.00 11.91 166 ILE B N 1
ATOM 4207 C CA . ILE B 1 188 ? 42.717 -11.864 5.544 1.00 10.06 166 ILE B CA 1
ATOM 4208 C C . ILE B 1 188 ? 43.416 -10.850 4.638 1.00 10.87 166 ILE B C 1
ATOM 4209 O O . ILE B 1 188 ? 43.065 -10.725 3.465 1.00 10.73 166 ILE B O 1
ATOM 4214 N N . ILE B 1 189 ? 44.417 -10.146 5.159 1.00 9.02 167 ILE B N 1
ATOM 4215 C CA . ILE B 1 189 ? 45.112 -9.144 4.357 1.00 10.08 167 ILE B CA 1
ATOM 4216 C C . ILE B 1 189 ? 45.802 -9.741 3.128 1.00 10.13 167 ILE B C 1
ATOM 4217 O O . ILE B 1 189 ? 45.496 -9.354 2.002 1.00 9.24 167 ILE B O 1
ATOM 4222 N N . PRO B 1 190 ? 46.741 -10.687 3.317 1.00 10.60 168 PRO B N 1
ATOM 4223 C CA . PRO B 1 190 ? 47.388 -11.262 2.135 1.00 10.89 168 PRO B CA 1
ATOM 4224 C C . PRO B 1 190 ? 46.416 -12.082 1.284 1.00 11.04 168 PRO B C 1
ATOM 4225 O O . PRO B 1 190 ? 46.545 -12.123 0.065 1.00 11.43 168 PRO B O 1
ATOM 4229 N N . THR B 1 191 ? 45.443 -12.725 1.926 1.00 10.42 169 THR B N 1
ATOM 4230 C CA . THR B 1 191 ? 44.466 -13.536 1.198 1.00 11.20 169 THR B CA 1
ATOM 4231 C C . THR B 1 191 ? 43.686 -12.717 0.175 1.00 10.73 169 THR B C 1
ATOM 4232 O O . THR B 1 191 ? 43.469 -13.164 -0.950 1.00 9.37 169 THR B O 1
ATOM 4236 N N . MET B 1 192 ? 43.252 -11.522 0.558 1.00 11.20 170 MET B N 1
ATOM 4237 C CA . MET B 1 192 ? 42.507 -10.681 -0.378 1.00 10.19 170 MET B CA 1
ATOM 4238 C C . MET B 1 192 ? 43.377 -10.253 -1.563 1.00 9.91 170 MET B C 1
ATOM 4239 O O . MET B 1 192 ? 42.939 -10.296 -2.714 1.00 10.95 170 MET B O 1
ATOM 4244 N N . ARG B 1 193 ? 44.612 -9.849 -1.294 1.00 10.24 171 ARG B N 1
ATOM 4245 C CA . ARG B 1 193 ? 45.487 -9.435 -2.384 1.00 10.11 171 ARG B CA 1
ATOM 4246 C C . ARG B 1 193 ? 45.801 -10.606 -3.313 1.00 9.99 171 ARG B C 1
ATOM 4247 O O . ARG B 1 193 ? 45.800 -10.463 -4.539 1.00 8.94 171 ARG B O 1
ATOM 4255 N N . ARG B 1 194 ? 46.068 -11.769 -2.729 1.00 9.84 172 ARG B N 1
ATOM 4256 C CA . ARG B 1 194 ? 46.376 -12.952 -3.522 1.00 8.57 172 ARG B CA 1
ATOM 4257 C C . ARG B 1 194 ? 45.206 -13.368 -4.398 1.00 10.04 172 ARG B C 1
ATOM 4258 O O . ARG B 1 194 ? 45.357 -13.569 -5.601 1.00 7.93 172 ARG B O 1
ATOM 4266 N N . GLU B 1 195 ? 44.036 -13.489 -3.782 1.00 9.44 173 GLU B N 1
ATOM 4267 C CA . GLU B 1 195 ? 42.846 -13.938 -4.489 1.00 11.04 173 GLU B CA 1
ATOM 4268 C C . GLU B 1 195 ? 42.179 -12.945 -5.429 1.00 11.29 173 GLU B C 1
ATOM 4269 O O . GLU B 1 195 ? 41.693 -13.343 -6.486 1.00 11.75 173 GLU B O 1
ATOM 4275 N N . LEU B 1 196 ? 42.137 -11.669 -5.055 1.00 11.53 174 LEU B N 1
ATOM 4276 C CA . LEU B 1 196 ? 41.498 -10.661 -5.902 1.00 12.19 174 LEU B CA 1
ATOM 4277 C C . LEU B 1 196 ? 42.421 -10.055 -6.961 1.00 12.86 174 LEU B C 1
ATOM 4278 O O . LEU B 1 196 ? 41.958 -9.396 -7.897 1.00 12.74 174 LEU B O 1
ATOM 4283 N N . GLY B 1 197 ? 43.726 -10.266 -6.811 1.00 11.96 175 GLY B N 1
ATOM 4284 C CA . GLY B 1 197 ? 44.666 -9.757 -7.792 1.00 11.49 175 GLY B CA 1
ATOM 4285 C C . GLY B 1 197 ? 45.239 -8.382 -7.521 1.00 11.48 175 GLY B C 1
ATOM 4286 O O . GLY B 1 197 ? 44.790 -7.672 -6.623 1.00 10.25 175 GLY B O 1
ATOM 4287 N N . ASP B 1 198 ? 46.229 -8.002 -8.324 1.00 11.99 176 ASP B N 1
ATOM 4288 C CA . ASP B 1 198 ? 46.895 -6.711 -8.177 1.00 13.56 176 ASP B CA 1
ATOM 4289 C C . ASP B 1 198 ? 46.166 -5.535 -8.813 1.00 14.24 176 ASP B C 1
ATOM 4290 O O . ASP B 1 198 ? 46.504 -4.383 -8.548 1.00 15.25 176 ASP B O 1
ATOM 4295 N N . ASP B 1 199 ? 45.181 -5.810 -9.655 1.00 14.80 177 ASP B N 1
ATOM 4296 C CA . ASP B 1 199 ? 44.494 -4.722 -10.336 1.00 16.06 177 ASP B CA 1
ATOM 4297 C C . ASP B 1 199 ? 43.171 -4.264 -9.739 1.00 15.33 177 ASP B C 1
ATOM 4298 O O . ASP B 1 199 ? 42.309 -3.756 -10.453 1.00 18.48 177 ASP B O 1
ATOM 4303 N N . VAL B 1 200 ? 43.011 -4.447 -8.434 1.00 12.90 178 VAL B N 1
ATOM 4304 C CA . VAL B 1 200 ? 41.803 -4.004 -7.750 1.00 12.88 178 VAL B CA 1
ATOM 4305 C C . VAL B 1 200 ? 42.204 -3.255 -6.485 1.00 12.46 178 VAL B C 1
ATOM 4306 O O . VAL B 1 200 ? 43.290 -3.466 -5.945 1.00 12.88 178 VAL B O 1
ATOM 4310 N N . ASP B 1 201 ? 41.338 -2.362 -6.025 1.00 10.93 179 ASP B N 1
ATOM 4311 C CA . ASP B 1 201 ? 41.617 -1.616 -4.808 1.00 11.40 179 ASP B CA 1
ATOM 4312 C C . ASP B 1 201 ? 41.120 -2.430 -3.630 1.00 10.19 179 ASP B C 1
ATOM 4313 O O . ASP B 1 201 ? 40.048 -3.028 -3.689 1.00 10.20 179 ASP B O 1
ATOM 4318 N N . LEU B 1 202 ? 41.899 -2.454 -2.559 1.00 8.67 180 LEU B N 1
ATOM 4319 C CA . LEU B 1 202 ? 41.507 -3.197 -1.377 1.00 7.92 180 LEU B CA 1
ATOM 4320 C C . LEU B 1 202 ? 41.413 -2.251 -0.197 1.00 8.57 180 LEU B C 1
ATOM 4321 O O . LEU B 1 202 ? 42.337 -1.477 0.073 1.00 8.31 180 LEU B O 1
ATOM 4326 N N . LEU B 1 203 ? 40.278 -2.317 0.490 1.00 7.97 181 LEU B N 1
ATOM 4327 C CA . LEU B 1 203 ? 39.996 -1.480 1.646 1.00 7.34 181 LEU B CA 1
ATOM 4328 C C . LEU B 1 203 ? 39.739 -2.380 2.847 1.00 6.79 181 LEU B C 1
ATOM 4329 O O . LEU B 1 203 ? 39.401 -3.552 2.690 1.00 6.39 181 LEU B O 1
ATOM 4334 N N . ILE B 1 204 ? 39.894 -1.841 4.046 1.00 6.71 182 ILE B N 1
ATOM 4335 C CA . ILE B 1 204 ? 39.614 -2.634 5.232 1.00 8.52 182 ILE B CA 1
ATOM 4336 C C . ILE B 1 204 ? 39.004 -1.709 6.285 1.00 9.11 182 ILE B C 1
ATOM 4337 O O . ILE B 1 204 ? 39.252 -0.503 6.278 1.00 9.65 182 ILE B O 1
ATOM 4342 N N . ASP B 1 205 ? 38.185 -2.272 7.169 1.00 7.53 183 ASP B N 1
ATOM 4343 C CA . ASP B 1 205 ? 37.506 -1.490 8.202 1.00 6.58 183 ASP B CA 1
ATOM 4344 C C . ASP B 1 205 ? 37.677 -2.217 9.531 1.00 8.09 183 ASP B C 1
ATOM 4345 O O . ASP B 1 205 ? 37.317 -3.387 9.643 1.00 8.13 183 ASP B O 1
ATOM 4350 N N . ALA B 1 206 ? 38.218 -1.535 10.536 1.00 8.06 184 ALA B N 1
ATOM 4351 C CA . ALA B 1 206 ? 38.441 -2.163 11.841 1.00 8.58 184 ALA B CA 1
ATOM 4352 C C . ALA B 1 206 ? 37.356 -1.856 12.870 1.00 8.78 184 ALA B C 1
ATOM 4353 O O . ALA B 1 206 ? 37.402 -2.345 14.000 1.00 10.13 184 ALA B O 1
ATOM 4355 N N . ASN B 1 207 ? 36.390 -1.037 12.474 1.00 8.67 185 ASN B N 1
ATOM 4356 C CA . ASN B 1 207 ? 35.278 -0.656 13.337 1.00 9.80 185 ASN B CA 1
ATOM 4357 C C . ASN B 1 207 ? 35.630 -0.398 14.804 1.00 10.42 185 ASN B C 1
ATOM 4358 O O . ASN B 1 207 ? 35.091 -1.043 15.702 1.00 9.41 185 ASN B O 1
ATOM 4363 N N . SER B 1 208 ? 36.544 0.547 15.031 1.00 10.90 186 SER B N 1
ATOM 4364 C CA . SER B 1 208 ? 36.965 0.958 16.374 1.00 11.66 186 SER B CA 1
ATOM 4365 C C . SER B 1 208 ? 37.628 -0.100 17.253 1.00 12.30 186 SER B C 1
ATOM 4366 O O . SER B 1 208 ? 37.625 0.018 18.477 1.00 12.92 186 SER B O 1
ATOM 4369 N N . CYS B 1 209 ? 38.233 -1.109 16.648 1.00 12.17 187 CYS B N 1
ATOM 4370 C CA . CYS B 1 209 ? 38.843 -2.170 17.439 1.00 13.89 187 CYS B CA 1
ATOM 4371 C C . CYS B 1 209 ? 40.179 -1.914 18.135 1.00 14.56 187 CYS B C 1
ATOM 4372 O O . CYS B 1 209 ? 40.368 -2.315 19.284 1.00 15.47 187 CYS B O 1
ATOM 4375 N N . TYR B 1 210 ? 41.088 -1.231 17.450 1.00 13.31 188 TYR B N 1
ATOM 4376 C CA . TYR B 1 210 ? 42.452 -1.035 17.941 1.00 14.58 188 TYR B CA 1
ATOM 4377 C C . TYR B 1 210 ? 42.895 0.180 18.735 1.00 14.15 188 TYR B C 1
ATOM 4378 O O . TYR B 1 210 ? 42.271 1.235 18.712 1.00 14.60 188 TYR B O 1
ATOM 4387 N N . THR B 1 211 ? 44.013 -0.004 19.435 1.00 15.53 189 THR B N 1
ATOM 4388 C CA . THR B 1 211 ? 44.659 1.066 20.181 1.00 13.94 189 THR B CA 1
ATOM 4389 C C . THR B 1 211 ? 45.583 1.610 19.091 1.00 13.69 189 THR B C 1
ATOM 4390 O O . THR B 1 211 ? 45.858 0.911 18.114 1.00 12.32 189 THR B O 1
ATOM 4394 N N . PRO B 1 212 ? 46.069 2.854 19.227 1.00 13.70 190 PRO B N 1
ATOM 4395 C CA . PRO B 1 212 ? 46.954 3.385 18.186 1.00 14.38 190 PRO B CA 1
ATOM 4396 C C . PRO B 1 212 ? 48.145 2.494 17.811 1.00 15.92 190 PRO B C 1
ATOM 4397 O O . PRO B 1 212 ? 48.430 2.310 16.627 1.00 13.66 190 PRO B O 1
ATOM 4401 N N . ASP B 1 213 ? 48.835 1.937 18.805 1.00 16.16 191 ASP B N 1
ATOM 4402 C CA . ASP B 1 213 ? 49.988 1.080 18.520 1.00 17.64 191 ASP B CA 1
ATOM 4403 C C . ASP B 1 213 ? 49.631 -0.160 17.712 1.00 16.35 191 ASP B C 1
ATOM 4404 O O . ASP B 1 213 ? 50.311 -0.491 16.744 1.00 15.78 191 ASP B O 1
ATOM 4409 N N . ARG B 1 214 ? 48.566 -0.847 18.107 1.00 15.21 192 ARG B N 1
ATOM 4410 C CA . ARG B 1 214 ? 48.148 -2.046 17.395 1.00 14.34 192 ARG B CA 1
ATOM 4411 C C . ARG B 1 214 ? 47.670 -1.705 15.984 1.00 14.34 192 ARG B C 1
ATOM 4412 O O . ARG B 1 214 ? 47.922 -2.453 15.036 1.00 13.01 192 ARG B O 1
ATOM 4420 N N . ALA B 1 215 ? 46.981 -0.575 15.848 1.00 12.30 193 ALA B N 1
ATOM 4421 C CA . ALA B 1 215 ? 46.483 -0.140 14.548 1.00 12.62 193 ALA B CA 1
ATOM 4422 C C . ALA B 1 215 ? 47.652 0.148 13.615 1.00 11.57 193 ALA B C 1
ATOM 4423 O O . ALA B 1 215 ? 47.586 -0.128 12.414 1.00 13.34 193 ALA B O 1
ATOM 4425 N N . ILE B 1 216 ? 48.722 0.714 14.163 1.00 12.59 194 ILE B N 1
ATOM 4426 C CA . ILE B 1 216 ? 49.890 1.026 13.349 1.00 12.38 194 ILE B CA 1
ATOM 4427 C C . ILE B 1 216 ? 50.552 -0.265 12.863 1.00 13.28 194 ILE B C 1
ATOM 4428 O O . ILE B 1 216 ? 51.048 -0.328 11.735 1.00 12.49 194 ILE B O 1
ATOM 4433 N N . GLU B 1 217 ? 50.549 -1.298 13.705 1.00 13.92 195 GLU B N 1
ATOM 4434 C CA . GLU B 1 217 ? 51.120 -2.587 13.312 1.00 15.52 195 GLU B CA 1
ATOM 4435 C C . GLU B 1 217 ? 50.269 -3.145 12.175 1.00 14.29 195 GLU B C 1
ATOM 4436 O O . GLU B 1 217 ? 50.787 -3.649 11.180 1.00 12.26 195 GLU B O 1
ATOM 4442 N N . VAL B 1 218 ? 48.952 -3.073 12.332 1.00 12.60 196 VAL B N 1
ATOM 4443 C CA . VAL B 1 218 ? 48.064 -3.568 11.290 1.00 11.81 196 VAL B CA 1
ATOM 4444 C C . VAL B 1 218 ? 48.241 -2.708 10.039 1.00 10.72 196 VAL B C 1
ATOM 4445 O O . VAL B 1 218 ? 48.220 -3.220 8.924 1.00 11.31 196 VAL B O 1
ATOM 4449 N N . GLY B 1 219 ? 48.436 -1.405 10.237 1.00 10.40 197 GLY B N 1
ATOM 4450 C CA . GLY B 1 219 ? 48.625 -0.499 9.115 1.00 9.98 197 GLY B CA 1
ATOM 4451 C C . GLY B 1 219 ? 49.812 -0.898 8.256 1.00 10.37 197 GLY B C 1
ATOM 4452 O O . GLY B 1 219 ? 49.772 -0.811 7.028 1.00 9.61 197 GLY B O 1
ATOM 4453 N N . HIS B 1 220 ? 50.882 -1.338 8.904 1.00 11.20 198 HIS B N 1
ATOM 4454 C CA . HIS B 1 220 ? 52.076 -1.762 8.183 1.00 12.77 198 HIS B CA 1
ATOM 4455 C C . HIS B 1 220 ? 51.785 -2.994 7.326 1.00 12.35 198 HIS B C 1
ATOM 4456 O O . HIS B 1 220 ? 52.289 -3.115 6.213 1.00 11.62 198 HIS B O 1
ATOM 4463 N N . MET B 1 221 ? 50.961 -3.902 7.838 1.00 12.10 199 MET B N 1
ATOM 4464 C CA . MET B 1 221 ? 50.609 -5.093 7.071 1.00 13.74 199 MET B CA 1
ATOM 4465 C C . MET B 1 221 ? 49.797 -4.687 5.848 1.00 12.03 199 MET B C 1
ATOM 4466 O O . MET B 1 221 ? 49.981 -5.231 4.762 1.00 12.07 199 MET B O 1
ATOM 4471 N N . LEU B 1 222 ? 48.887 -3.734 6.033 1.00 11.22 200 LEU B N 1
ATOM 4472 C CA . LEU B 1 222 ? 48.054 -3.258 4.933 1.00 10.03 200 LEU B CA 1
ATOM 4473 C C . LEU B 1 222 ? 48.932 -2.619 3.859 1.00 10.67 200 LEU B C 1
ATOM 4474 O O . LEU B 1 222 ? 48.784 -2.904 2.670 1.00 11.50 200 LEU B O 1
ATOM 4479 N N . GLN B 1 223 ? 49.852 -1.756 4.275 1.00 10.18 201 GLN B N 1
ATOM 4480 C CA . GLN B 1 223 ? 50.746 -1.110 3.321 1.00 11.80 201 GLN B CA 1
ATOM 4481 C C . GLN B 1 223 ? 51.608 -2.150 2.601 1.00 12.09 201 GLN B C 1
ATOM 4482 O O . GLN B 1 223 ? 51.888 -2.007 1.412 1.00 10.47 201 GLN B O 1
ATOM 4488 N N . ASP B 1 224 ? 52.015 -3.199 3.315 1.00 12.12 202 ASP B N 1
ATOM 4489 C CA . ASP B 1 224 ? 52.842 -4.256 2.721 1.00 14.11 202 ASP B CA 1
ATOM 4490 C C . ASP B 1 224 ? 52.114 -5.018 1.616 1.00 14.28 202 ASP B C 1
ATOM 4491 O O . ASP B 1 224 ? 52.746 -5.708 0.817 1.00 13.57 202 ASP B O 1
ATOM 4496 N N . HIS B 1 225 ? 50.789 -4.920 1.578 1.00 12.33 203 HIS B N 1
ATOM 4497 C CA . HIS B 1 225 ? 50.034 -5.612 0.544 1.00 12.53 203 HIS B CA 1
ATOM 4498 C C . HIS B 1 225 ? 49.223 -4.676 -0.343 1.00 12.82 203 HIS B C 1
ATOM 4499 O O . HIS B 1 225 ? 48.239 -5.079 -0.963 1.00 12.56 203 HIS B O 1
ATOM 4506 N N . GLY B 1 226 ? 49.648 -3.421 -0.391 1.00 12.48 204 GLY B N 1
ATOM 4507 C CA . GLY B 1 226 ? 48.999 -2.449 -1.247 1.00 13.16 204 GLY B CA 1
ATOM 4508 C C . GLY B 1 226 ? 47.585 -1.982 -0.955 1.00 11.55 204 GLY B C 1
ATOM 4509 O O . GLY B 1 226 ? 46.959 -1.427 -1.851 1.00 13.40 204 GLY B O 1
ATOM 4510 N N . PHE B 1 227 ? 47.064 -2.206 0.250 1.00 10.88 205 PHE B N 1
ATOM 4511 C CA . PHE B 1 227 ? 45.717 -1.718 0.566 1.00 10.73 205 PHE B CA 1
ATOM 4512 C C . PHE B 1 227 ? 45.789 -0.193 0.504 1.00 11.36 205 PHE B C 1
ATOM 4513 O O . PHE B 1 227 ? 46.836 0.387 0.769 1.00 12.26 205 PHE B O 1
ATOM 4521 N N . CYS B 1 228 ? 44.680 0.461 0.178 1.00 10.90 206 CYS B N 1
ATOM 4522 C CA . CYS B 1 228 ? 44.696 1.918 0.062 1.00 11.35 206 CYS B CA 1
ATOM 4523 C C . CYS B 1 228 ? 43.720 2.635 0.983 1.00 10.81 206 CYS B C 1
ATOM 4524 O O . CYS B 1 228 ? 43.590 3.854 0.908 1.00 11.08 206 CYS B O 1
ATOM 4527 N N . HIS B 1 229 ? 43.074 1.898 1.880 1.00 9.47 207 HIS B N 1
ATOM 4528 C CA . HIS B 1 229 ? 42.056 2.496 2.739 1.00 9.24 207 HIS B CA 1
ATOM 4529 C C . HIS B 1 229 ? 41.959 1.736 4.070 1.00 8.12 207 HIS B C 1
ATOM 4530 O O . HIS B 1 229 ? 41.649 0.553 4.086 1.00 9.47 207 HIS B O 1
ATOM 4537 N N . PHE B 1 230 ? 42.256 2.423 5.173 1.00 6.54 208 PHE B N 1
ATOM 4538 C CA . PHE B 1 230 ? 42.220 1.838 6.518 1.00 6.87 208 PHE B CA 1
ATOM 4539 C C . PHE B 1 230 ? 41.163 2.601 7.316 1.00 8.08 208 PHE B C 1
ATOM 4540 O O . PHE B 1 230 ? 41.410 3.704 7.819 1.00 7.56 208 PHE B O 1
ATOM 4548 N N . GLU B 1 231 ? 39.986 1.997 7.441 1.00 7.28 209 GLU B N 1
ATOM 4549 C CA . GLU B 1 231 ? 38.866 2.644 8.111 1.00 7.85 209 GLU B CA 1
ATOM 4550 C C . GLU B 1 231 ? 38.671 2.387 9.600 1.00 8.37 209 GLU B C 1
ATOM 4551 O O . GLU B 1 231 ? 38.768 1.250 10.072 1.00 9.90 209 GLU B O 1
ATOM 4557 N N . GLU B 1 232 ? 38.382 3.473 10.318 1.00 6.49 210 GLU B N 1
ATOM 4558 C CA . GLU B 1 232 ? 38.109 3.454 11.754 1.00 8.08 210 GLU B CA 1
ATOM 4559 C C . GLU B 1 232 ? 39.033 2.523 12.535 1.00 9.24 210 GLU B C 1
ATOM 4560 O O . GLU B 1 232 ? 38.587 1.565 13.174 1.00 7.97 210 GLU B O 1
ATOM 4566 N N . PRO B 1 233 ? 40.343 2.800 12.501 1.00 8.70 211 PRO B N 1
ATOM 4567 C CA . PRO B 1 233 ? 41.304 1.960 13.216 1.00 8.99 211 PRO B CA 1
ATOM 4568 C C . PRO B 1 233 ? 41.113 1.935 14.730 1.00 11.61 211 PRO B C 1
ATOM 4569 O O . PRO B 1 233 ? 41.264 0.886 15.358 1.00 10.98 211 PRO B O 1
ATOM 4573 N N . CYS B 1 234 ? 40.778 3.091 15.304 1.00 10.07 212 CYS B N 1
ATOM 4574 C CA . CYS B 1 234 ? 40.596 3.215 16.750 1.00 11.42 212 CYS B CA 1
ATOM 4575 C C . CYS B 1 234 ? 39.186 3.649 17.128 1.00 11.03 212 CYS B C 1
ATOM 4576 O O . CYS B 1 234 ? 38.410 4.079 16.271 1.00 11.21 212 CYS B O 1
ATOM 4579 N N . PRO B 1 235 ? 38.831 3.538 18.423 1.00 11.39 213 PRO B N 1
ATOM 4580 C CA . PRO B 1 235 ? 37.493 3.950 18.863 1.00 10.99 213 PRO B CA 1
ATOM 4581 C C . PRO B 1 235 ? 37.200 5.309 18.227 1.00 11.85 213 PRO B C 1
ATOM 4582 O O . PRO B 1 235 ? 37.960 6.263 18.404 1.00 11.84 213 PRO B O 1
ATOM 4586 N N . TYR B 1 236 ? 36.104 5.393 17.482 1.00 10.83 214 TYR B N 1
ATOM 4587 C CA . TYR B 1 236 ? 35.767 6.623 16.774 1.00 11.49 214 TYR B CA 1
ATOM 4588 C C . TYR B 1 236 ? 35.629 7.883 17.620 1.00 12.52 214 TYR B C 1
ATOM 4589 O O . TYR B 1 236 ? 35.827 8.990 17.112 1.00 12.73 214 TYR B O 1
ATOM 4598 N N . TRP B 1 237 ? 35.296 7.715 18.897 1.00 12.32 215 TRP B N 1
ATOM 4599 C CA . TRP B 1 237 ? 35.130 8.842 19.809 1.00 15.91 215 TRP B CA 1
ATOM 4600 C C . TRP B 1 237 ? 36.445 9.355 20.396 1.00 17.55 215 TRP B C 1
ATOM 4601 O O . TRP B 1 237 ? 36.444 10.294 21.188 1.00 19.79 215 TRP B O 1
ATOM 4612 N N . GLU B 1 238 ? 37.560 8.735 20.014 1.00 16.40 216 GLU B N 1
ATOM 4613 C CA . GLU B 1 238 ? 38.884 9.155 20.483 1.00 17.05 216 GLU B CA 1
ATOM 4614 C C . GLU B 1 238 ? 39.647 9.727 19.293 1.00 16.36 216 GLU B C 1
ATOM 4615 O O . GLU B 1 238 ? 40.518 9.069 18.718 1.00 16.36 216 GLU B O 1
ATOM 4621 N N . LEU B 1 239 ? 39.314 10.961 18.931 1.00 14.91 217 LEU B N 1
ATOM 4622 C CA . LEU B 1 239 ? 39.929 11.623 17.790 1.00 15.37 217 LEU B CA 1
ATOM 4623 C C . LEU B 1 239 ? 41.455 11.631 17.810 1.00 15.47 217 LEU B C 1
ATOM 4624 O O . LEU B 1 239 ? 42.090 11.418 16.776 1.00 15.44 217 LEU B O 1
ATOM 4629 N N . ALA B 1 240 ? 42.039 11.876 18.981 1.00 14.57 218 ALA B N 1
ATOM 4630 C CA . ALA B 1 240 ? 43.493 11.920 19.112 1.00 15.04 218 ALA B CA 1
ATOM 4631 C C . ALA B 1 240 ? 44.154 10.581 18.770 1.00 14.93 218 ALA B C 1
ATOM 4632 O O . ALA B 1 240 ? 45.234 10.551 18.181 1.00 15.01 218 ALA B O 1
ATOM 4634 N N . GLN B 1 241 ? 43.513 9.480 19.148 1.00 13.67 219 GLN B N 1
ATOM 4635 C CA . GLN B 1 241 ? 44.048 8.154 18.852 1.00 14.63 219 GLN B CA 1
ATOM 4636 C C . GLN B 1 241 ? 44.065 7.930 17.343 1.00 12.59 219 GLN B C 1
ATOM 4637 O O . GLN B 1 241 ? 45.066 7.492 16.775 1.00 12.05 219 GLN B O 1
ATOM 4643 N N . THR B 1 242 ? 42.946 8.235 16.698 1.00 12.43 220 THR B N 1
ATOM 4644 C CA . THR B 1 242 ? 42.835 8.081 15.255 1.00 11.15 220 THR B CA 1
ATOM 4645 C C . THR B 1 242 ? 43.888 8.938 14.548 1.00 12.24 220 THR B C 1
ATOM 4646 O O . THR B 1 242 ? 44.540 8.491 13.599 1.00 11.84 220 THR B O 1
ATOM 4650 N N . LYS B 1 243 ? 44.050 10.172 15.015 1.00 11.47 221 LYS B N 1
ATOM 4651 C CA . LYS B 1 243 ? 45.012 11.089 14.423 1.00 12.01 221 LYS B CA 1
ATOM 4652 C C . LYS B 1 243 ? 46.439 10.551 14.504 1.00 12.34 221 LYS B C 1
ATOM 4653 O O . LYS B 1 243 ? 47.231 10.740 13.585 1.00 12.46 221 LYS B O 1
ATOM 4659 N N . GLN B 1 244 ? 46.763 9.881 15.605 1.00 13.61 222 GLN B N 1
ATOM 4660 C CA . GLN B 1 244 ? 48.100 9.318 15.787 1.00 15.17 222 GLN B CA 1
ATOM 4661 C C . GLN B 1 244 ? 48.374 8.301 14.684 1.00 13.75 222 GLN B C 1
ATOM 4662 O O . GLN B 1 244 ? 49.466 8.252 14.118 1.00 12.42 222 GLN B O 1
ATOM 4668 N N . VAL B 1 245 ? 47.364 7.491 14.384 1.00 12.63 223 VAL B N 1
ATOM 4669 C CA . VAL B 1 245 ? 47.472 6.474 13.347 1.00 11.03 223 VAL B CA 1
ATOM 4670 C C . VAL B 1 245 ? 47.629 7.144 11.984 1.00 10.99 223 VAL B C 1
ATOM 4671 O O . VAL B 1 245 ? 48.523 6.804 11.209 1.00 9.95 223 VAL B O 1
ATOM 4675 N N . THR B 1 246 ? 46.749 8.095 11.693 1.00 10.17 224 THR B N 1
ATOM 4676 C CA . THR B 1 246 ? 46.805 8.824 10.435 1.00 11.27 224 THR B CA 1
ATOM 4677 C C . THR B 1 246 ? 48.205 9.421 10.240 1.00 12.31 224 THR B C 1
ATOM 4678 O O . THR B 1 246 ? 48.802 9.301 9.169 1.00 11.45 224 THR B O 1
ATOM 4682 N N . ASP B 1 247 ? 48.730 10.049 11.286 1.00 12.75 225 ASP B N 1
ATOM 4683 C CA . ASP B 1 247 ? 50.048 10.671 11.204 1.00 14.27 225 ASP B CA 1
ATOM 4684 C C . ASP B 1 247 ? 51.189 9.676 11.007 1.00 14.25 225 ASP B C 1
ATOM 4685 O O . ASP B 1 247 ? 52.161 9.974 10.311 1.00 14.82 225 ASP B O 1
ATOM 4690 N N . ALA B 1 248 ? 51.065 8.491 11.599 1.00 14.10 226 ALA B N 1
ATOM 4691 C CA . ALA B 1 248 ? 52.111 7.473 11.499 1.00 13.44 226 ALA B CA 1
ATOM 4692 C C . ALA B 1 248 ? 52.102 6.656 10.211 1.00 14.55 226 ALA B C 1
ATOM 4693 O O . ALA B 1 248 ? 53.155 6.214 9.747 1.00 13.92 226 ALA B O 1
ATOM 4695 N N . LEU B 1 249 ? 50.920 6.461 9.636 1.00 11.72 227 LEU B N 1
ATOM 4696 C CA . LEU B 1 249 ? 50.773 5.661 8.427 1.00 13.10 227 LEU B CA 1
ATOM 4697 C C . LEU B 1 249 ? 50.691 6.441 7.124 1.00 13.58 227 LEU B C 1
ATOM 4698 O O . LEU B 1 249 ? 50.213 7.577 7.093 1.00 12.89 227 LEU B O 1
ATOM 4703 N N . ASP B 1 250 ? 51.159 5.813 6.047 1.00 14.14 228 ASP B N 1
ATOM 4704 C CA . ASP B 1 250 ? 51.108 6.414 4.719 1.00 14.63 228 ASP B CA 1
ATOM 4705 C C . ASP B 1 250 ? 49.731 6.132 4.125 1.00 14.03 228 ASP B C 1
ATOM 4706 O O . ASP B 1 250 ? 49.134 6.991 3.482 1.00 13.25 228 ASP B O 1
ATOM 4711 N N . ILE B 1 251 ? 49.239 4.916 4.340 1.00 12.03 229 ILE B N 1
ATOM 4712 C CA . ILE B 1 251 ? 47.931 4.510 3.824 1.00 11.35 229 ILE B CA 1
ATOM 4713 C C . ILE B 1 251 ? 46.855 5.469 4.336 1.00 9.47 229 ILE B C 1
ATOM 4714 O O . ILE B 1 251 ? 46.943 5.949 5.461 1.00 10.48 229 ILE B O 1
ATOM 4719 N N . ASP B 1 252 ? 45.854 5.766 3.508 1.00 9.23 230 ASP B N 1
ATOM 4720 C CA . ASP B 1 252 ? 44.785 6.672 3.929 1.00 10.26 230 ASP B CA 1
ATOM 4721 C C . ASP B 1 252 ? 44.011 6.086 5.114 1.00 10.65 230 ASP B C 1
ATOM 4722 O O . ASP B 1 252 ? 43.641 4.912 5.100 1.00 10.22 230 ASP B O 1
ATOM 4727 N N . VAL B 1 253 ? 43.776 6.908 6.134 1.00 10.69 231 VAL B N 1
ATOM 4728 C CA . VAL B 1 253 ? 43.005 6.493 7.302 1.00 10.15 231 VAL B CA 1
ATOM 4729 C C . VAL B 1 253 ? 41.693 7.267 7.196 1.00 10.29 231 VAL B C 1
ATOM 4730 O O . VAL B 1 253 ? 41.692 8.483 6.992 1.00 9.51 231 VAL B O 1
ATOM 4734 N N . THR B 1 254 ? 40.581 6.558 7.338 1.00 9.87 232 THR B N 1
ATOM 4735 C CA . THR B 1 254 ? 39.268 7.169 7.177 1.00 10.00 232 THR B CA 1
ATOM 4736 C C . THR B 1 254 ? 38.336 6.964 8.366 1.00 10.05 232 THR B C 1
ATOM 4737 O O . THR B 1 254 ? 38.576 6.110 9.216 1.00 9.46 232 THR B O 1
ATOM 4741 N N . GLY B 1 255 ? 37.263 7.746 8.419 1.00 11.10 233 GLY B N 1
ATOM 4742 C CA . GLY B 1 255 ? 36.316 7.596 9.511 1.00 10.32 233 GLY B CA 1
ATOM 4743 C C . GLY B 1 255 ? 35.256 8.680 9.543 1.00 10.21 233 GLY B C 1
ATOM 4744 O O . GLY B 1 255 ? 35.276 9.600 8.721 1.00 8.08 233 GLY B O 1
ATOM 4745 N N . GLY B 1 256 ? 34.323 8.549 10.485 1.00 9.49 234 GLY B N 1
ATOM 4746 C CA . GLY B 1 256 ? 33.271 9.536 10.652 1.00 9.45 234 GLY B CA 1
ATOM 4747 C C . GLY B 1 256 ? 31.844 9.033 10.540 1.00 9.29 234 GLY B C 1
ATOM 4748 O O . GLY B 1 256 ? 30.913 9.785 10.818 1.00 8.33 234 GLY B O 1
ATOM 4749 N N . GLU B 1 257 ? 31.650 7.767 10.180 1.00 7.42 235 GLU B N 1
ATOM 4750 C CA . GLU B 1 257 ? 30.288 7.268 9.997 1.00 9.66 235 GLU B CA 1
ATOM 4751 C C . GLU B 1 257 ? 29.338 7.397 11.188 1.00 9.77 235 GLU B C 1
ATOM 4752 O O . GLU B 1 257 ? 28.136 7.579 10.987 1.00 11.22 235 GLU B O 1
ATOM 4758 N N . GLN B 1 258 ? 29.855 7.310 12.412 1.00 9.78 236 GLN B N 1
ATOM 4759 C CA . GLN B 1 258 ? 28.999 7.439 13.597 1.00 11.40 236 GLN B CA 1
ATOM 4760 C C . GLN B 1 258 ? 28.904 8.867 14.123 1.00 12.08 236 GLN B C 1
ATOM 4761 O O . GLN B 1 258 ? 28.231 9.121 15.124 1.00 12.52 236 GLN B O 1
ATOM 4767 N N . ASP B 1 259 ? 29.578 9.802 13.467 1.00 10.57 237 ASP B N 1
ATOM 4768 C CA . ASP B 1 259 ? 29.535 11.184 13.924 1.00 11.44 237 ASP B CA 1
ATOM 4769 C C . ASP B 1 259 ? 28.327 11.937 13.387 1.00 10.25 237 ASP B C 1
ATOM 4770 O O . ASP B 1 259 ? 28.176 12.114 12.180 1.00 9.11 237 ASP B O 1
ATOM 4775 N N . CYS B 1 260 ? 27.459 12.370 14.300 1.00 11.02 238 CYS B N 1
ATOM 4776 C CA . CYS B 1 260 ? 26.245 13.095 13.929 1.00 11.82 238 CYS B CA 1
ATOM 4777 C C . CYS B 1 260 ? 26.248 14.523 14.464 1.00 12.76 238 CYS B C 1
ATOM 4778 O O . CYS B 1 260 ? 25.290 15.269 14.256 1.00 12.23 238 CYS B O 1
ATOM 4781 N N . ASP B 1 261 ? 27.331 14.892 15.144 1.00 13.83 239 ASP B N 1
ATOM 4782 C CA . ASP B 1 261 ? 27.493 16.213 15.750 1.00 14.55 239 ASP B CA 1
ATOM 4783 C C . ASP B 1 261 ? 28.392 17.106 14.894 1.00 13.54 239 ASP B C 1
ATOM 4784 O O . ASP B 1 261 ? 29.575 16.811 14.709 1.00 12.35 239 ASP B O 1
ATOM 4789 N N . LEU B 1 262 ? 27.832 18.205 14.387 1.00 11.65 240 LEU B N 1
ATOM 4790 C CA . LEU B 1 262 ? 28.583 19.117 13.530 1.00 12.03 240 LEU B CA 1
ATOM 4791 C C . LEU B 1 262 ? 29.817 19.745 14.177 1.00 12.78 240 LEU B C 1
ATOM 4792 O O . LEU B 1 262 ? 30.846 19.898 13.523 1.00 11.27 240 LEU B O 1
ATOM 4797 N N . PRO B 1 263 ? 29.736 20.136 15.458 1.00 13.81 241 PRO B N 1
ATOM 4798 C CA . PRO B 1 263 ? 30.957 20.717 16.028 1.00 14.68 241 PRO B CA 1
ATOM 4799 C C . PRO B 1 263 ? 32.072 19.672 16.156 1.00 13.71 241 PRO B C 1
ATOM 4800 O O . PRO B 1 263 ? 33.253 20.003 16.077 1.00 12.27 241 PRO B O 1
ATOM 4804 N N . THR B 1 264 ? 31.699 18.407 16.337 1.00 12.23 242 THR B N 1
ATOM 4805 C CA . THR B 1 264 ? 32.693 17.345 16.434 1.00 11.89 242 THR B CA 1
ATOM 4806 C C . THR B 1 264 ? 33.295 17.135 15.045 1.00 11.34 242 THR B C 1
ATOM 4807 O O . THR B 1 264 ? 34.494 16.886 14.908 1.00 9.36 242 THR B O 1
ATOM 4811 N N . TRP B 1 265 ? 32.454 17.232 14.018 1.00 9.62 243 TRP B N 1
ATOM 4812 C CA . TRP B 1 265 ? 32.921 17.102 12.644 1.00 9.07 243 TRP B CA 1
ATOM 4813 C C . TRP B 1 265 ? 33.937 18.213 12.364 1.00 10.53 243 TRP B C 1
ATOM 4814 O O . TRP B 1 265 ? 34.989 17.974 11.765 1.00 8.66 243 TRP B O 1
ATOM 4825 N N . GLN B 1 266 ? 33.617 19.427 12.805 1.00 10.21 244 GLN B N 1
ATOM 4826 C CA . GLN B 1 266 ? 34.514 20.561 12.604 1.00 11.45 244 GLN B CA 1
ATOM 4827 C C . GLN B 1 266 ? 35.855 20.307 13.300 1.00 12.30 244 GLN B C 1
ATOM 4828 O O . GLN B 1 266 ? 36.921 20.599 12.750 1.00 10.41 244 GLN B O 1
ATOM 4834 N N . ARG B 1 267 ? 35.804 19.765 14.513 1.00 11.07 245 ARG B N 1
ATOM 4835 C CA . ARG B 1 267 ? 37.028 19.479 15.254 1.00 13.62 245 ARG B CA 1
ATOM 4836 C C . ARG B 1 267 ? 37.860 18.407 14.550 1.00 11.94 245 ARG B C 1
ATOM 4837 O O . ARG B 1 267 ? 39.075 18.544 14.410 1.00 11.13 245 ARG B O 1
ATOM 4845 N N . MET B 1 268 ? 37.197 17.339 14.112 1.00 9.94 246 MET B N 1
ATOM 4846 C CA . MET B 1 268 ? 37.870 16.232 13.424 1.00 9.87 246 MET B CA 1
ATOM 4847 C C . MET B 1 268 ? 38.602 16.709 12.170 1.00 9.91 246 MET B C 1
ATOM 4848 O O . MET B 1 268 ? 39.753 16.336 11.919 1.00 10.29 246 MET B O 1
ATOM 4853 N N . ILE B 1 269 ? 37.925 17.531 11.381 1.00 9.31 247 ILE B N 1
ATOM 4854 C CA . ILE B 1 269 ? 38.499 18.047 10.147 1.00 8.45 247 ILE B CA 1
ATOM 4855 C C . ILE B 1 269 ? 39.588 19.086 10.406 1.00 9.34 247 ILE B C 1
ATOM 4856 O O . ILE B 1 269 ? 40.651 19.042 9.782 1.00 9.42 247 ILE B O 1
ATOM 4861 N N . ASP B 1 270 ? 39.341 19.998 11.340 1.00 10.05 248 ASP B N 1
ATOM 4862 C CA . ASP B 1 270 ? 40.325 21.023 11.674 1.00 10.50 248 ASP B CA 1
ATOM 4863 C C . ASP B 1 270 ? 41.649 20.402 12.128 1.00 11.91 248 ASP B C 1
ATOM 4864 O O . ASP B 1 270 ? 42.725 20.890 11.771 1.00 10.25 248 ASP B O 1
ATOM 4869 N N . MET B 1 271 ? 41.569 19.331 12.917 1.00 10.97 249 MET B N 1
ATOM 4870 C CA . MET B 1 271 ? 42.771 18.678 13.427 1.00 12.85 249 MET B CA 1
ATOM 4871 C C . MET B 1 271 ? 43.347 17.647 12.460 1.00 12.59 249 MET B C 1
ATOM 4872 O O . MET B 1 271 ? 44.388 17.043 12.733 1.00 12.05 249 MET B O 1
ATOM 4877 N N . ARG B 1 272 ? 42.670 17.459 11.331 1.00 10.91 250 ARG B N 1
ATOM 4878 C CA . ARG B 1 272 ? 43.090 16.500 10.314 1.00 11.49 250 ARG B CA 1
ATOM 4879 C C . ARG B 1 272 ? 43.281 15.110 10.925 1.00 12.24 250 ARG B C 1
ATOM 4880 O O . ARG B 1 272 ? 44.308 14.462 10.712 1.00 12.57 250 ARG B O 1
ATOM 4888 N N . ALA B 1 273 ? 42.283 14.650 11.672 1.00 9.72 251 ALA B N 1
ATOM 4889 C CA . ALA B 1 273 ? 42.363 13.350 12.327 1.00 10.59 251 ALA B CA 1
ATOM 4890 C C . ALA B 1 273 ? 42.333 12.181 11.344 1.00 9.35 251 ALA B C 1
ATOM 4891 O O . ALA B 1 273 ? 42.810 11.096 11.661 1.00 9.84 251 ALA B O 1
ATOM 4893 N N . VAL B 1 274 ? 41.758 12.403 10.164 1.00 9.13 252 VAL B N 1
ATOM 4894 C CA . VAL B 1 274 ? 41.680 11.373 9.131 1.00 8.82 252 VAL B CA 1
ATOM 4895 C C . VAL B 1 274 ? 42.037 11.990 7.779 1.00 9.61 252 VAL B C 1
ATOM 4896 O O . VAL B 1 274 ? 42.146 13.212 7.657 1.00 8.84 252 VAL B O 1
ATOM 4900 N N . ASP B 1 275 ? 42.213 11.145 6.768 1.00 8.38 253 ASP B N 1
ATOM 4901 C CA . ASP B 1 275 ? 42.548 11.610 5.425 1.00 9.66 253 ASP B CA 1
ATOM 4902 C C . ASP B 1 275 ? 41.310 11.701 4.535 1.00 8.58 253 ASP B C 1
ATOM 4903 O O . ASP B 1 275 ? 41.303 12.424 3.538 1.00 8.21 253 ASP B O 1
ATOM 4908 N N . ILE B 1 276 ? 40.278 10.945 4.896 1.00 8.21 254 ILE B N 1
ATOM 4909 C CA . ILE B 1 276 ? 39.026 10.909 4.141 1.00 8.14 254 ILE B CA 1
ATOM 4910 C C . ILE B 1 276 ? 37.881 10.911 5.149 1.00 7.25 254 ILE B C 1
ATOM 4911 O O . ILE B 1 276 ? 37.915 10.158 6.121 1.00 7.56 254 ILE B O 1
ATOM 4916 N N . VAL B 1 277 ? 36.883 11.765 4.932 1.00 8.31 255 VAL B N 1
ATOM 4917 C CA . VAL B 1 277 ? 35.738 11.833 5.839 1.00 7.06 255 VAL B CA 1
ATOM 4918 C C . VAL B 1 277 ? 34.636 10.933 5.305 1.00 6.74 255 VAL B C 1
ATOM 4919 O O . VAL B 1 277 ? 34.445 10.837 4.091 1.00 5.50 255 VAL B O 1
ATOM 4923 N N . GLN B 1 278 ? 33.913 10.283 6.212 1.00 5.28 256 GLN B N 1
ATOM 4924 C CA . GLN B 1 278 ? 32.870 9.341 5.828 1.00 6.41 256 GLN B CA 1
ATOM 4925 C C . GLN B 1 278 ? 31.533 9.502 6.524 1.00 6.90 256 GLN B C 1
ATOM 4926 O O . GLN B 1 278 ? 31.091 8.618 7.257 1.00 8.17 256 GLN B O 1
ATOM 4932 N N . PRO B 1 279 ? 30.860 10.632 6.297 1.00 7.66 257 PRO B N 1
ATOM 4933 C CA . PRO B 1 279 ? 29.562 10.834 6.939 1.00 7.26 257 PRO B CA 1
ATOM 4934 C C . PRO B 1 279 ? 28.520 9.860 6.387 1.00 7.80 257 PRO B C 1
ATOM 4935 O O . PRO B 1 279 ? 28.640 9.397 5.249 1.00 6.21 257 PRO B O 1
ATOM 4939 N N . ASP B 1 280 ? 27.527 9.527 7.208 1.00 6.24 258 ASP B N 1
ATOM 4940 C CA . ASP B 1 280 ? 26.420 8.685 6.765 1.00 8.16 258 ASP B CA 1
ATOM 4941 C C . ASP B 1 280 ? 25.286 9.708 6.688 1.00 7.28 258 ASP B C 1
ATOM 4942 O O . ASP B 1 280 ? 24.937 10.331 7.686 1.00 5.93 258 ASP B O 1
ATOM 4947 N N . ILE B 1 281 ? 24.740 9.899 5.493 1.00 7.19 259 ILE B N 1
ATOM 4948 C CA . ILE B 1 281 ? 23.684 10.880 5.283 1.00 8.31 259 ILE B CA 1
ATOM 4949 C C . ILE B 1 281 ? 22.533 10.833 6.280 1.00 9.30 259 ILE B C 1
ATOM 4950 O O . ILE B 1 281 ? 22.028 11.877 6.708 1.00 8.76 259 ILE B O 1
ATOM 4955 N N . LEU B 1 282 ? 22.116 9.632 6.652 1.00 7.29 260 LEU B N 1
ATOM 4956 C CA . LEU B 1 282 ? 20.997 9.508 7.572 1.00 10.07 260 LEU B CA 1
ATOM 4957 C C . LEU B 1 282 ? 21.378 9.601 9.053 1.00 9.91 260 LEU B C 1
ATOM 4958 O O . LEU B 1 282 ? 20.611 10.141 9.849 1.00 11.64 260 LEU B O 1
ATOM 4963 N N . TYR B 1 283 ? 22.548 9.091 9.438 1.00 9.08 261 TYR B N 1
ATOM 4964 C CA . TYR B 1 283 ? 22.953 9.206 10.840 1.00 8.70 261 TYR B CA 1
ATOM 4965 C C . TYR B 1 283 ? 23.257 10.675 11.150 1.00 8.88 261 TYR B C 1
ATOM 4966 O O . TYR B 1 283 ? 23.092 11.131 12.283 1.00 8.79 261 TYR B O 1
ATOM 4975 N N . LEU B 1 284 ? 23.713 11.407 10.136 1.00 7.92 262 LEU B N 1
ATOM 4976 C CA . LEU B 1 284 ? 24.087 12.811 10.300 1.00 8.66 262 LEU B CA 1
ATOM 4977 C C . LEU B 1 284 ? 22.921 13.798 10.327 1.00 8.71 262 LEU B C 1
ATOM 4978 O O . LEU B 1 284 ? 23.091 14.946 10.729 1.00 9.44 262 LEU B O 1
ATOM 4983 N N . GLY B 1 285 ? 21.739 13.364 9.905 1.00 7.77 263 GLY B N 1
ATOM 4984 C CA . GLY B 1 285 ? 20.599 14.266 9.932 1.00 6.34 263 GLY B CA 1
ATOM 4985 C C . GLY B 1 285 ? 20.060 14.699 8.582 1.00 8.27 263 GLY B C 1
ATOM 4986 O O . GLY B 1 285 ? 19.179 15.555 8.512 1.00 9.52 263 GLY B O 1
ATOM 4987 N N . GLY B 1 286 ? 20.576 14.123 7.504 1.00 7.15 264 GLY B N 1
ATOM 4988 C CA . GLY B 1 286 ? 20.060 14.476 6.197 1.00 6.56 264 GLY B CA 1
ATOM 4989 C C . GLY B 1 286 ? 21.055 15.083 5.234 1.00 8.33 264 GLY B C 1
ATOM 4990 O O . GLY B 1 286 ? 22.231 15.269 5.561 1.00 8.30 264 GLY B O 1
ATOM 4991 N N . ILE B 1 287 ? 20.564 15.388 4.036 1.00 9.06 265 ILE B N 1
ATOM 4992 C CA . ILE B 1 287 ? 21.371 15.981 2.975 1.00 9.42 265 ILE B CA 1
ATOM 4993 C C . ILE B 1 287 ? 21.935 17.351 3.360 1.00 9.14 265 ILE B C 1
ATOM 4994 O O . ILE B 1 287 ? 23.134 17.593 3.232 1.00 9.47 265 ILE B O 1
ATOM 4999 N N . CYS B 1 288 ? 21.073 18.249 3.824 1.00 8.12 266 CYS B N 1
ATOM 5000 C CA . CYS B 1 288 ? 21.525 19.586 4.198 1.00 9.25 266 CYS B CA 1
ATOM 5001 C C . CYS B 1 288 ? 22.680 19.548 5.190 1.00 8.52 266 CYS B C 1
ATOM 5002 O O . CYS B 1 288 ? 23.698 20.210 4.998 1.00 9.57 266 CYS B O 1
ATOM 5005 N N . ARG B 1 289 ? 22.529 18.767 6.250 1.00 7.94 267 ARG B N 1
ATOM 5006 C CA . ARG B 1 289 ? 23.579 18.682 7.250 1.00 8.16 267 ARG B CA 1
ATOM 5007 C C . ARG B 1 289 ? 24.817 17.977 6.703 1.00 8.07 267 ARG B C 1
ATOM 5008 O O . ARG B 1 289 ? 25.941 18.337 7.048 1.00 10.00 267 ARG B O 1
ATOM 5016 N N . THR B 1 290 ? 24.626 16.989 5.834 1.00 7.54 268 THR B N 1
ATOM 5017 C CA . THR B 1 290 ? 25.776 16.307 5.248 1.00 8.85 268 THR B CA 1
ATOM 5018 C C . THR B 1 290 ? 26.550 17.296 4.365 1.00 8.66 268 THR B C 1
ATOM 5019 O O . THR B 1 290 ? 27.782 17.280 4.335 1.00 8.81 268 THR B O 1
ATOM 5023 N N . LEU B 1 291 ? 25.828 18.161 3.657 1.00 7.17 269 LEU B N 1
ATOM 5024 C CA . LEU B 1 291 ? 26.469 19.157 2.799 1.00 8.49 269 LEU B CA 1
ATOM 5025 C C . LEU B 1 291 ? 27.337 20.122 3.617 1.00 8.74 269 LEU B C 1
ATOM 5026 O O . LEU B 1 291 ? 28.316 20.672 3.109 1.00 7.89 269 LEU B O 1
ATOM 5031 N N . ARG B 1 292 ? 26.978 20.332 4.880 1.00 7.92 270 ARG B N 1
ATOM 5032 C CA . ARG B 1 292 ? 27.776 21.209 5.733 1.00 9.76 270 ARG B CA 1
ATOM 5033 C C . ARG B 1 292 ? 29.115 20.530 6.005 1.00 9.19 270 ARG B C 1
ATOM 5034 O O . ARG B 1 292 ? 30.155 21.184 6.023 1.00 9.11 270 ARG B O 1
ATOM 5042 N N . VAL B 1 293 ? 29.088 19.214 6.206 1.00 9.21 271 VAL B N 1
ATOM 5043 C CA . VAL B 1 293 ? 30.318 18.470 6.445 1.00 9.07 271 VAL B CA 1
ATOM 5044 C C . VAL B 1 293 ? 31.128 18.421 5.150 1.00 9.23 271 VAL B C 1
ATOM 5045 O O . VAL B 1 293 ? 32.349 18.552 5.169 1.00 7.48 271 VAL B O 1
ATOM 5049 N N . VAL B 1 294 ? 30.440 18.241 4.027 1.00 7.54 272 VAL B N 1
ATOM 5050 C CA . VAL B 1 294 ? 31.102 18.207 2.726 1.00 8.84 272 VAL B CA 1
ATOM 5051 C C . VAL B 1 294 ? 31.877 19.511 2.506 1.00 9.29 272 VAL B C 1
ATOM 5052 O O . VAL B 1 294 ? 33.002 19.500 1.997 1.00 8.18 272 VAL B O 1
ATOM 5056 N N . GLU B 1 295 ? 31.275 20.634 2.890 1.00 8.00 273 GLU B N 1
ATOM 5057 C CA . GLU B 1 295 ? 31.934 21.930 2.731 1.00 9.72 273 GLU B CA 1
ATOM 5058 C C . GLU B 1 295 ? 33.135 22.068 3.681 1.00 9.37 273 GLU B C 1
ATOM 5059 O O . GLU B 1 295 ? 34.171 22.607 3.297 1.00 10.16 273 GLU B O 1
ATOM 5065 N N . MET B 1 296 ? 33.000 21.589 4.916 1.00 8.50 274 MET B N 1
ATOM 5066 C CA . MET B 1 296 ? 34.118 21.648 5.863 1.00 10.16 274 MET B CA 1
ATOM 5067 C C . MET B 1 296 ? 35.294 20.912 5.238 1.00 8.94 274 MET B C 1
ATOM 5068 O O . MET B 1 296 ? 36.429 21.391 5.249 1.00 9.18 274 MET B O 1
ATOM 5073 N N . ALA B 1 297 ? 35.005 19.726 4.711 1.00 8.40 275 ALA B N 1
ATOM 5074 C CA . ALA B 1 297 ? 36.018 18.890 4.082 1.00 8.61 275 ALA B CA 1
ATOM 5075 C C . ALA B 1 297 ? 36.580 19.541 2.826 1.00 9.06 275 ALA B C 1
ATOM 5076 O O . ALA B 1 297 ? 37.797 19.568 2.623 1.00 8.72 275 ALA B O 1
ATOM 5078 N N . ARG B 1 298 ? 35.692 20.067 1.987 1.00 8.29 276 ARG B N 1
ATOM 5079 C CA . ARG B 1 298 ? 36.113 20.700 0.744 1.00 9.48 276 ARG B CA 1
ATOM 5080 C C . ARG B 1 298 ? 37.106 21.832 1.004 1.00 11.14 276 ARG B C 1
ATOM 5081 O O . ARG B 1 298 ? 38.185 21.876 0.404 1.00 11.30 276 ARG B O 1
ATOM 5089 N N . ALA B 1 299 ? 36.748 22.745 1.902 1.00 10.79 277 ALA B N 1
ATOM 5090 C CA . ALA B 1 299 ? 37.624 23.871 2.213 1.00 12.63 277 ALA B CA 1
ATOM 5091 C C . ALA B 1 299 ? 38.981 23.406 2.742 1.00 13.95 277 ALA B C 1
ATOM 5092 O O . ALA B 1 299 ? 39.998 24.070 2.536 1.00 13.96 277 ALA B O 1
ATOM 5094 N N . ALA B 1 300 ? 38.990 22.257 3.413 1.00 11.22 278 ALA B N 1
ATOM 5095 C CA . ALA B 1 300 ? 40.207 21.699 3.987 1.00 11.74 278 ALA B CA 1
ATOM 5096 C C . ALA B 1 300 ? 40.991 20.838 2.997 1.00 10.94 278 ALA B C 1
ATOM 5097 O O . ALA B 1 300 ? 42.109 20.418 3.284 1.00 12.69 278 ALA B O 1
ATOM 5099 N N . GLY B 1 301 ? 40.401 20.577 1.837 1.00 10.08 279 GLY B N 1
ATOM 5100 C CA . GLY B 1 301 ? 41.074 19.777 0.832 1.00 9.94 279 GLY B CA 1
ATOM 5101 C C . GLY B 1 301 ? 40.910 18.281 1.011 1.00 9.59 279 GLY B C 1
ATOM 5102 O O . GLY B 1 301 ? 41.636 17.503 0.391 1.00 9.08 279 GLY B O 1
ATOM 5103 N N . LEU B 1 302 ? 39.967 17.867 1.855 1.00 9.74 280 LEU B N 1
ATOM 5104 C CA . LEU B 1 302 ? 39.735 16.437 2.080 1.00 9.85 280 LEU B CA 1
ATOM 5105 C C . LEU B 1 302 ? 38.595 15.890 1.239 1.00 9.94 280 LEU B C 1
ATOM 5106 O O . LEU B 1 302 ? 37.580 16.560 1.038 1.00 8.53 280 LEU B O 1
ATOM 5111 N N . PRO B 1 303 ? 38.746 14.654 0.741 1.00 9.01 281 PRO B N 1
ATOM 5112 C CA . PRO B 1 303 ? 37.689 14.054 -0.070 1.00 9.21 281 PRO B CA 1
ATOM 5113 C C . PRO B 1 303 ? 36.632 13.443 0.843 1.00 8.84 281 PRO B C 1
ATOM 5114 O O . PRO B 1 303 ? 36.881 13.214 2.034 1.00 7.52 281 PRO B O 1
ATOM 5118 N N . VAL B 1 304 ? 35.460 13.184 0.271 1.00 7.98 282 VAL B N 1
ATOM 5119 C CA . VAL B 1 304 ? 34.340 12.605 0.993 1.00 8.33 282 VAL B CA 1
ATOM 5120 C C . VAL B 1 304 ? 33.932 11.261 0.386 1.00 7.16 282 VAL B C 1
ATOM 5121 O O . VAL B 1 304 ? 33.571 11.177 -0.788 1.00 7.23 282 VAL B O 1
ATOM 5125 N N . THR B 1 305 ? 34.001 10.211 1.194 1.00 7.46 283 THR B N 1
ATOM 5126 C CA . THR B 1 305 ? 33.619 8.868 0.766 1.00 7.93 283 THR B CA 1
ATOM 5127 C C . THR B 1 305 ? 32.608 8.425 1.822 1.00 7.67 283 THR B C 1
ATOM 5128 O O . THR B 1 305 ? 32.949 7.767 2.808 1.00 6.32 283 THR B O 1
ATOM 5132 N N . PRO B 1 306 ? 31.336 8.792 1.618 1.00 7.30 284 PRO B N 1
ATOM 5133 C CA . PRO B 1 306 ? 30.264 8.458 2.555 1.00 7.75 284 PRO B CA 1
ATOM 5134 C C . PRO B 1 306 ? 30.075 6.992 2.905 1.00 7.81 284 PRO B C 1
ATOM 5135 O O . PRO B 1 306 ? 30.452 6.088 2.156 1.00 8.67 284 PRO B O 1
ATOM 5139 N N . HIS B 1 307 ? 29.471 6.782 4.065 1.00 8.08 285 HIS B N 1
ATOM 5140 C CA . HIS B 1 307 ? 29.150 5.454 4.551 1.00 8.11 285 HIS B CA 1
ATOM 5141 C C . HIS B 1 307 ? 27.684 5.176 4.207 1.00 8.28 285 HIS B C 1
ATOM 5142 O O . HIS B 1 307 ? 26.822 6.013 4.437 1.00 8.68 285 HIS B O 1
ATOM 5149 N N . CYS B 1 308 ? 27.428 4.014 3.616 1.00 8.48 286 CYS B N 1
ATOM 5150 C CA . CYS B 1 308 ? 26.076 3.553 3.290 1.00 8.75 286 CYS B CA 1
ATOM 5151 C C . CYS B 1 308 ? 26.264 2.044 3.250 1.00 9.10 286 CYS B C 1
ATOM 5152 O O . CYS B 1 308 ? 26.890 1.508 2.339 1.00 10.78 286 CYS B O 1
ATOM 5155 N N . ALA B 1 309 ? 25.727 1.367 4.263 1.00 9.45 287 ALA B N 1
ATOM 5156 C CA . ALA B 1 309 ? 25.932 -0.070 4.415 1.00 10.12 287 ALA B CA 1
ATOM 5157 C C . ALA B 1 309 ? 24.806 -1.057 4.124 1.00 8.71 287 ALA B C 1
ATOM 5158 O O . ALA B 1 309 ? 24.919 -2.231 4.472 1.00 8.25 287 ALA B O 1
ATOM 5160 N N . ASN B 1 310 ? 23.725 -0.607 3.508 1.00 8.75 288 ASN B N 1
ATOM 5161 C CA . ASN B 1 310 ? 22.649 -1.535 3.192 1.00 7.39 288 ASN B CA 1
ATOM 5162 C C . ASN B 1 310 ? 21.839 -1.032 2.020 1.00 7.83 288 ASN B C 1
ATOM 5163 O O . ASN B 1 310 ? 22.049 0.086 1.542 1.00 8.38 288 ASN B O 1
ATOM 5168 N N . TRP B 1 311 ? 20.915 -1.862 1.556 1.00 6.57 289 TRP B N 1
ATOM 5169 C CA . TRP B 1 311 ? 20.099 -1.499 0.417 1.00 7.17 289 TRP B CA 1
ATOM 5170 C C . TRP B 1 311 ? 18.792 -0.796 0.741 1.00 8.28 289 TRP B C 1
ATOM 5171 O O . TRP B 1 311 ? 17.799 -0.946 0.022 1.00 8.02 289 TRP B O 1
ATOM 5182 N N . SER B 1 312 ? 18.784 -0.057 1.844 1.00 9.54 290 SER B N 1
ATOM 5183 C CA . SER B 1 312 ? 17.623 0.764 2.158 1.00 9.03 290 SER B CA 1
ATOM 5184 C C . SER B 1 312 ? 17.973 1.929 1.226 1.00 8.67 290 SER B C 1
ATOM 5185 O O . SER B 1 312 ? 18.872 1.789 0.383 1.00 7.50 290 SER B O 1
ATOM 5188 N N . LEU B 1 313 ? 17.301 3.065 1.348 1.00 6.62 291 LEU B N 1
ATOM 5189 C CA . LEU B 1 313 ? 17.603 4.184 0.465 1.00 6.91 291 LEU B CA 1
ATOM 5190 C C . LEU B 1 313 ? 18.916 4.906 0.766 1.00 6.74 291 LEU B C 1
ATOM 5191 O O . LEU B 1 313 ? 19.342 5.755 -0.008 1.00 6.91 291 LEU B O 1
ATOM 5196 N N . VAL B 1 314 ? 19.565 4.577 1.874 1.00 7.28 292 VAL B N 1
ATOM 5197 C CA . VAL B 1 314 ? 20.813 5.259 2.209 1.00 6.38 292 VAL B CA 1
ATOM 5198 C C . VAL B 1 314 ? 21.847 5.212 1.078 1.00 8.29 292 VAL B C 1
ATOM 5199 O O . VAL B 1 314 ? 22.545 6.199 0.823 1.00 8.16 292 VAL B O 1
ATOM 5203 N N . THR B 1 315 ? 21.934 4.081 0.384 1.00 7.14 293 THR B N 1
ATOM 5204 C CA . THR B 1 315 ? 22.901 3.954 -0.699 1.00 6.64 293 THR B CA 1
ATOM 5205 C C . THR B 1 315 ? 22.543 4.854 -1.883 1.00 6.78 293 THR B C 1
ATOM 5206 O O . THR B 1 315 ? 23.425 5.482 -2.478 1.00 5.65 293 THR B O 1
ATOM 5210 N N . LEU B 1 316 ? 21.254 4.936 -2.207 1.00 5.60 294 LEU B N 1
ATOM 5211 C CA . LEU B 1 316 ? 20.792 5.779 -3.310 1.00 6.05 294 LEU B CA 1
ATOM 5212 C C . LEU B 1 316 ? 21.022 7.256 -2.998 1.00 5.96 294 LEU B C 1
ATOM 5213 O O . LEU B 1 316 ? 21.452 8.024 -3.864 1.00 5.81 294 LEU B O 1
ATOM 5218 N N . PHE B 1 317 ? 20.735 7.659 -1.761 1.00 6.36 295 PHE B N 1
ATOM 5219 C CA . PHE B 1 317 ? 20.943 9.051 -1.378 1.00 6.64 295 PHE B CA 1
ATOM 5220 C C . PHE B 1 317 ? 22.410 9.409 -1.581 1.00 6.39 295 PHE B C 1
ATOM 5221 O O . PHE B 1 317 ? 22.739 10.509 -2.029 1.00 6.81 295 PHE B O 1
ATOM 5229 N N . THR B 1 318 ? 23.285 8.471 -1.232 1.00 6.83 296 THR B N 1
ATOM 5230 C CA . THR B 1 318 ? 24.727 8.675 -1.357 1.00 6.28 296 THR B CA 1
ATOM 5231 C C . THR B 1 318 ? 25.127 8.773 -2.825 1.00 6.89 296 THR B C 1
ATOM 5232 O O . THR B 1 318 ? 25.991 9.576 -3.192 1.00 6.52 296 THR B O 1
ATOM 5236 N N . MET B 1 319 ? 24.498 7.953 -3.664 1.00 4.57 297 MET B N 1
ATOM 5237 C CA . MET B 1 319 ? 24.770 7.977 -5.099 1.00 7.79 297 MET B CA 1
ATOM 5238 C C . MET B 1 319 ? 24.481 9.373 -5.657 1.00 6.96 297 MET B C 1
ATOM 5239 O O . MET B 1 319 ? 25.274 9.915 -6.426 1.00 5.76 297 MET B O 1
ATOM 5244 N N . HIS B 1 320 ? 23.350 9.959 -5.270 1.00 5.88 298 HIS B N 1
ATOM 5245 C CA . HIS B 1 320 ? 23.010 11.296 -5.750 1.00 7.12 298 HIS B CA 1
ATOM 5246 C C . HIS B 1 320 ? 24.009 12.327 -5.237 1.00 6.89 298 HIS B C 1
ATOM 5247 O O . HIS B 1 320 ? 24.426 13.221 -5.977 1.00 8.95 298 HIS B O 1
ATOM 5254 N N . LEU B 1 321 ? 24.389 12.204 -3.969 1.00 7.46 299 LEU B N 1
ATOM 5255 C CA . LEU B 1 321 ? 25.340 13.139 -3.381 1.00 7.53 299 LEU B CA 1
ATOM 5256 C C . LEU B 1 321 ? 26.683 13.077 -4.108 1.00 7.26 299 LEU B C 1
ATOM 5257 O O . LEU B 1 321 ? 27.264 14.111 -4.441 1.00 8.78 299 LEU B O 1
ATOM 5262 N N . LEU B 1 322 ? 27.167 11.862 -4.358 1.00 7.11 300 LEU B N 1
ATOM 5263 C CA . LEU B 1 322 ? 28.447 11.679 -5.030 1.00 7.89 300 LEU B CA 1
ATOM 5264 C C . LEU B 1 322 ? 28.466 12.196 -6.466 1.00 10.51 300 LEU B C 1
ATOM 5265 O O . LEU B 1 322 ? 29.536 12.468 -7.010 1.00 11.51 300 LEU B O 1
ATOM 5270 N N . ARG B 1 323 ? 27.292 12.336 -7.078 1.00 9.51 301 ARG B N 1
ATOM 5271 C CA . ARG B 1 323 ? 27.212 12.848 -8.444 1.00 9.58 301 ARG B CA 1
ATOM 5272 C C . ARG B 1 323 ? 27.156 14.370 -8.413 1.00 9.42 301 ARG B C 1
ATOM 5273 O O . ARG B 1 323 ? 27.096 15.013 -9.458 1.00 9.44 301 ARG B O 1
ATOM 5281 N N . ALA B 1 324 ? 27.176 14.949 -7.218 1.00 9.37 302 ALA B N 1
ATOM 5282 C CA . ALA B 1 324 ? 27.085 16.397 -7.112 1.00 10.50 302 ALA B CA 1
ATOM 5283 C C . ALA B 1 324 ? 28.217 17.123 -6.385 1.00 11.21 302 ALA B C 1
ATOM 5284 O O . ALA B 1 324 ? 28.589 18.226 -6.775 1.00 13.65 302 ALA B O 1
ATOM 5286 N N . ILE B 1 325 ? 28.780 16.526 -5.343 1.00 11.07 303 ILE B N 1
ATOM 5287 C CA . ILE B 1 325 ? 29.826 17.227 -4.601 1.00 9.34 303 ILE B CA 1
ATOM 5288 C C . ILE B 1 325 ? 31.139 17.363 -5.375 1.00 10.00 303 ILE B C 1
ATOM 5289 O O . ILE B 1 325 ? 31.498 16.492 -6.165 1.00 10.91 303 ILE B O 1
ATOM 5294 N N . PRO B 1 326 ? 31.873 18.469 -5.154 1.00 10.27 304 PRO B N 1
ATOM 5295 C CA . PRO B 1 326 ? 33.147 18.734 -5.834 1.00 12.54 304 PRO B CA 1
ATOM 5296 C C . PRO B 1 326 ? 34.359 17.972 -5.305 1.00 12.20 304 PRO B C 1
ATOM 5297 O O . PRO B 1 326 ? 35.400 17.920 -5.967 1.00 13.73 304 PRO B O 1
ATOM 5301 N N . ASN B 1 327 ? 34.231 17.394 -4.118 1.00 9.90 305 ASN B N 1
ATOM 5302 C CA . ASN B 1 327 ? 35.338 16.666 -3.502 1.00 10.25 305 ASN B CA 1
ATOM 5303 C C . ASN B 1 327 ? 34.956 15.223 -3.174 1.00 10.10 305 ASN B C 1
ATOM 5304 O O . ASN B 1 327 ? 35.198 14.736 -2.070 1.00 9.86 305 ASN B O 1
ATOM 5309 N N . ALA B 1 328 ? 34.359 14.541 -4.143 1.00 10.86 306 ALA B N 1
ATOM 5310 C CA . ALA B 1 328 ? 33.951 13.156 -3.940 1.00 10.75 306 ALA B CA 1
ATOM 5311 C C . ALA B 1 328 ? 35.153 12.225 -3.864 1.00 11.07 306 ALA B C 1
ATOM 5312 O O . ALA B 1 328 ? 36.174 12.453 -4.521 1.00 9.18 306 ALA B O 1
ATOM 5314 N N . GLY B 1 329 ? 35.014 11.178 -3.054 1.00 10.93 307 GLY B N 1
ATOM 5315 C CA . GLY B 1 329 ? 36.055 10.182 -2.908 1.00 9.60 307 GLY B CA 1
ATOM 5316 C C . GLY B 1 329 ? 36.068 9.294 -4.141 1.00 11.06 307 GLY B C 1
ATOM 5317 O O . GLY B 1 329 ? 35.422 9.614 -5.142 1.00 10.22 307 GLY B O 1
ATOM 5318 N N . LYS B 1 330 ? 36.762 8.161 -4.059 1.00 9.43 308 LYS B N 1
ATOM 5319 C CA . LYS B 1 330 ? 36.913 7.260 -5.196 1.00 9.02 308 LYS B CA 1
ATOM 5320 C C . LYS B 1 330 ? 35.744 6.352 -5.549 1.00 9.36 308 LYS B C 1
ATOM 5321 O O . LYS B 1 330 ? 35.649 5.885 -6.681 1.00 9.95 308 LYS B O 1
ATOM 5327 N N . TYR B 1 331 ? 34.854 6.098 -4.598 1.00 8.60 309 TYR B N 1
ATOM 5328 C CA . TYR B 1 331 ? 33.767 5.167 -4.863 1.00 8.77 309 TYR B CA 1
ATOM 5329 C C . TYR B 1 331 ? 32.651 5.158 -3.834 1.00 9.14 309 TYR B C 1
ATOM 5330 O O . TYR B 1 331 ? 32.796 5.665 -2.722 1.00 7.56 309 TYR B O 1
ATOM 5339 N N . LEU B 1 332 ? 31.539 4.554 -4.239 1.00 7.79 310 LEU B N 1
ATOM 5340 C CA . LEU B 1 332 ? 30.338 4.405 -3.423 1.00 8.23 310 LEU B CA 1
ATOM 5341 C C . LEU B 1 332 ? 30.420 3.098 -2.635 1.00 7.95 310 LEU B C 1
ATOM 5342 O O . LEU B 1 332 ? 30.692 2.049 -3.215 1.00 7.96 310 LEU B O 1
ATOM 5347 N N . GLU B 1 333 ? 30.187 3.145 -1.326 1.00 7.98 311 GLU B N 1
ATOM 5348 C CA . GLU B 1 333 ? 30.201 1.909 -0.553 1.00 8.62 311 GLU B CA 1
ATOM 5349 C C . GLU B 1 333 ? 28.988 1.107 -1.021 1.00 9.81 311 GLU B C 1
ATOM 5350 O O . GLU B 1 333 ? 27.873 1.632 -1.091 1.00 7.52 311 GLU B O 1
ATOM 5356 N N . PHE B 1 334 ? 29.196 -0.157 -1.363 1.00 8.01 312 PHE B N 1
ATOM 5357 C CA . PHE B 1 334 ? 28.084 -0.966 -1.843 1.00 7.94 312 PHE B CA 1
ATOM 5358 C C . PHE B 1 334 ? 28.041 -2.317 -1.144 1.00 7.89 312 PHE B C 1
ATOM 5359 O O . PHE B 1 334 ? 28.853 -3.191 -1.421 1.00 7.30 312 PHE B O 1
ATOM 5367 N N . SER B 1 335 ? 27.089 -2.483 -0.233 1.00 8.53 313 SER B N 1
ATOM 5368 C CA . SER B 1 335 ? 26.959 -3.738 0.493 1.00 8.27 313 SER B CA 1
ATOM 5369 C C . SER B 1 335 ? 26.667 -4.893 -0.453 1.00 8.97 313 SER B C 1
ATOM 5370 O O . SER B 1 335 ? 25.807 -4.782 -1.328 1.00 8.76 313 SER B O 1
ATOM 5373 N N . ILE B 1 336 ? 27.384 -6.001 -0.288 1.00 8.25 314 ILE B N 1
ATOM 5374 C CA . ILE B 1 336 ? 27.139 -7.163 -1.133 1.00 8.52 314 ILE B CA 1
ATOM 5375 C C . ILE B 1 336 ? 26.563 -8.330 -0.327 1.00 9.59 314 ILE B C 1
ATOM 5376 O O . ILE B 1 336 ? 26.550 -9.467 -0.788 1.00 9.66 314 ILE B O 1
ATOM 5381 N N . GLU B 1 337 ? 26.068 -8.036 0.874 1.00 10.36 315 GLU B N 1
ATOM 5382 C CA . GLU B 1 337 ? 25.478 -9.067 1.726 1.00 11.83 315 GLU B CA 1
ATOM 5383 C C . GLU B 1 337 ? 24.112 -9.477 1.177 1.00 13.17 315 GLU B C 1
ATOM 5384 O O . GLU B 1 337 ? 23.453 -8.702 0.484 1.00 14.49 315 GLU B O 1
ATOM 5390 N N . GLY B 1 338 ? 23.698 -10.703 1.483 1.00 14.49 316 GLY B N 1
ATOM 5391 C CA . GLY B 1 338 ? 22.417 -11.196 1.013 1.00 15.13 316 GLY B CA 1
ATOM 5392 C C . GLY B 1 338 ? 21.354 -11.167 2.095 1.00 16.83 316 GLY B C 1
ATOM 5393 O O . GLY B 1 338 ? 21.576 -10.607 3.168 1.00 15.86 316 GLY B O 1
ATOM 5394 N N . PRO B 1 339 ? 20.185 -11.779 1.849 1.00 19.70 317 PRO B N 1
ATOM 5395 C CA . PRO B 1 339 ? 19.089 -11.809 2.821 1.00 20.77 317 PRO B CA 1
ATOM 5396 C C . PRO B 1 339 ? 19.403 -12.488 4.152 1.00 22.11 317 PRO B C 1
ATOM 5397 O O . PRO B 1 339 ? 18.680 -12.296 5.128 1.00 21.90 317 PRO B O 1
ATOM 5401 N N . ASP B 1 340 ? 20.473 -13.273 4.208 1.00 22.47 318 ASP B N 1
ATOM 5402 C CA . ASP B 1 340 ? 20.825 -13.932 5.460 1.00 23.35 318 ASP B CA 1
ATOM 5403 C C . ASP B 1 340 ? 21.348 -12.895 6.448 1.00 23.10 318 ASP B C 1
ATOM 5404 O O . ASP B 1 340 ? 21.308 -13.098 7.660 1.00 22.94 318 ASP B O 1
ATOM 5409 N N . TYR B 1 341 ? 21.832 -11.776 5.916 1.00 19.49 319 TYR B N 1
ATOM 5410 C CA . TYR B 1 341 ? 22.381 -10.710 6.743 1.00 17.26 319 TYR B CA 1
ATOM 5411 C C . TYR B 1 341 ? 21.393 -9.557 6.894 1.00 15.04 319 TYR B C 1
ATOM 5412 O O . TYR B 1 341 ? 21.225 -9.020 7.985 1.00 16.50 319 TYR B O 1
ATOM 5421 N N . TYR B 1 342 ? 20.761 -9.169 5.791 1.00 13.77 320 TYR B N 1
ATOM 5422 C CA . TYR B 1 342 ? 19.778 -8.086 5.796 1.00 13.08 320 TYR B CA 1
ATOM 5423 C C . TYR B 1 342 ? 18.448 -8.608 5.249 1.00 13.51 320 TYR B C 1
ATOM 5424 O O . TYR B 1 342 ? 18.055 -8.269 4.135 1.00 13.57 320 TYR B O 1
ATOM 5433 N N . PRO B 1 343 ? 17.732 -9.432 6.029 1.00 14.47 321 PRO B N 1
ATOM 5434 C CA . PRO B 1 343 ? 16.450 -9.969 5.556 1.00 15.35 321 PRO B CA 1
ATOM 5435 C C . PRO B 1 343 ? 15.389 -8.904 5.266 1.00 15.64 321 PRO B C 1
ATOM 5436 O O . PRO B 1 343 ? 14.569 -9.051 4.357 1.00 16.28 321 PRO B O 1
ATOM 5440 N N . TRP B 1 344 ? 15.426 -7.827 6.037 1.00 14.75 322 TRP B N 1
ATOM 5441 C CA . TRP B 1 344 ? 14.473 -6.736 5.908 1.00 15.00 322 TRP B CA 1
ATOM 5442 C C . TRP B 1 344 ? 14.616 -5.827 4.685 1.00 15.15 322 TRP B C 1
ATOM 5443 O O . TRP B 1 344 ? 13.721 -5.027 4.418 1.00 14.96 322 TRP B O 1
ATOM 5454 N N . GLN B 1 345 ? 15.719 -5.915 3.945 1.00 13.91 323 GLN B N 1
ATOM 5455 C CA . GLN B 1 345 ? 15.860 -5.031 2.789 1.00 13.80 323 GLN B CA 1
ATOM 5456 C C . GLN B 1 345 ? 15.251 -5.590 1.512 1.00 15.31 323 GLN B C 1
ATOM 5457 O O . GLN B 1 345 ? 15.250 -4.932 0.470 1.00 15.37 323 GLN B O 1
ATOM 5463 N N . GLU B 1 346 ? 14.723 -6.803 1.606 1.00 16.61 324 GLU B N 1
ATOM 5464 C CA . GLU B 1 346 ? 14.079 -7.456 0.476 1.00 20.17 324 GLU B CA 1
ATOM 5465 C C . GLU B 1 346 ? 12.703 -6.853 0.221 1.00 17.99 324 GLU B C 1
ATOM 5466 O O . GLU B 1 346 ? 11.931 -6.642 1.153 1.00 19.88 324 GLU B O 1
ATOM 5472 N N . GLY B 1 347 ? 12.408 -6.568 -1.041 1.00 17.62 325 GLY B N 1
ATOM 5473 C CA . GLY B 1 347 ? 11.105 -6.036 -1.402 1.00 15.85 325 GLY B CA 1
ATOM 5474 C C . GLY B 1 347 ? 10.707 -4.675 -0.870 1.00 15.03 325 GLY B C 1
ATOM 5475 O O . GLY B 1 347 ? 9.527 -4.431 -0.614 1.00 12.78 325 GLY B O 1
ATOM 5476 N N . LEU B 1 348 ? 11.673 -3.778 -0.707 1.00 11.09 326 LEU B N 1
ATOM 5477 C CA . LEU B 1 348 ? 11.361 -2.440 -0.228 1.00 9.71 326 LEU B CA 1
ATOM 5478 C C . LEU B 1 348 ? 10.857 -1.559 -1.363 1.00 9.58 326 LEU B C 1
ATOM 5479 O O . LEU B 1 348 ? 10.019 -0.689 -1.149 1.00 9.54 326 LEU B O 1
ATOM 5484 N N . PHE B 1 349 ? 11.358 -1.797 -2.574 1.00 10.20 327 PHE B N 1
ATOM 5485 C CA . PHE B 1 349 ? 10.999 -0.971 -3.720 1.00 11.26 327 PHE B CA 1
ATOM 5486 C C . PHE B 1 349 ? 10.316 -1.711 -4.860 1.00 12.05 327 PHE B C 1
ATOM 5487 O O . PHE B 1 349 ? 10.439 -2.925 -4.984 1.00 12.43 327 PHE B O 1
ATOM 5495 N N . VAL B 1 350 ? 9.590 -0.962 -5.686 1.00 13.83 328 VAL B N 1
ATOM 5496 C CA . VAL B 1 350 ? 8.901 -1.536 -6.839 1.00 13.63 328 VAL B CA 1
ATOM 5497 C C . VAL B 1 350 ? 9.960 -2.106 -7.781 1.00 15.52 328 VAL B C 1
ATOM 5498 O O . VAL B 1 350 ? 9.818 -3.206 -8.314 1.00 14.18 328 VAL B O 1
ATOM 5502 N N . LYS B 1 351 ? 11.031 -1.344 -7.968 1.00 14.58 329 LYS B N 1
ATOM 5503 C CA . LYS B 1 351 ? 12.132 -1.760 -8.818 1.00 16.03 329 LYS B CA 1
ATOM 5504 C C . LYS B 1 351 ? 13.409 -1.295 -8.137 1.00 14.15 329 LYS B C 1
ATOM 5505 O O . LYS B 1 351 ? 13.541 -0.121 -7.793 1.00 12.08 329 LYS B O 1
ATOM 5511 N N . THR B 1 352 ? 14.342 -2.218 -7.934 1.00 13.11 330 THR B N 1
ATOM 5512 C CA . THR B 1 352 ? 15.593 -1.877 -7.270 1.00 13.17 330 THR B CA 1
ATOM 5513 C C . THR B 1 352 ? 16.395 -0.850 -8.057 1.00 11.92 330 THR B C 1
ATOM 5514 O O . THR B 1 352 ? 16.479 -0.915 -9.281 1.00 11.48 330 THR B O 1
ATOM 5518 N 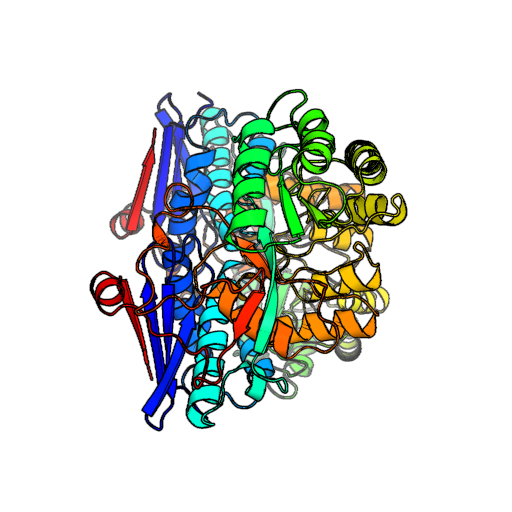N . PRO B 1 353 ? 16.976 0.136 -7.357 1.00 10.41 331 PRO B N 1
ATOM 5519 C CA . PRO B 1 353 ? 17.775 1.162 -8.028 1.00 10.93 331 PRO B CA 1
ATOM 5520 C C . PRO B 1 353 ? 19.250 0.772 -7.949 1.00 10.65 331 PRO B C 1
ATOM 5521 O O . PRO B 1 353 ? 20.132 1.539 -8.344 1.00 9.64 331 PRO B O 1
ATOM 5525 N N . TYR B 1 354 ? 19.503 -0.437 -7.460 1.00 9.37 332 TYR B N 1
ATOM 5526 C CA . TYR B 1 354 ? 20.869 -0.895 -7.242 1.00 10.03 332 TYR B CA 1
ATOM 5527 C C . TYR B 1 354 ? 21.482 -1.918 -8.194 1.00 9.85 332 TYR B C 1
ATOM 5528 O O . TYR B 1 354 ? 22.372 -2.671 -7.801 1.00 10.64 332 TYR B O 1
ATOM 5537 N N . GLU B 1 355 ? 21.017 -1.951 -9.438 1.00 11.33 333 GLU B N 1
ATOM 5538 C CA . GLU B 1 355 ? 21.587 -2.877 -10.408 1.00 12.37 333 GLU B CA 1
ATOM 5539 C C . GLU B 1 355 ? 22.988 -2.354 -10.724 1.00 11.94 333 GLU B C 1
ATOM 5540 O O . GLU B 1 355 ? 23.163 -1.163 -10.986 1.00 11.40 333 GLU B O 1
ATOM 5546 N N . ILE B 1 356 ? 23.981 -3.237 -10.696 1.00 11.37 334 ILE B N 1
ATOM 5547 C CA . ILE B 1 356 ? 25.356 -2.833 -10.976 1.00 12.06 334 ILE B CA 1
ATOM 5548 C C . ILE B 1 356 ? 25.752 -3.082 -12.427 1.00 14.73 334 ILE B C 1
ATOM 5549 O O . ILE B 1 356 ? 25.473 -4.145 -12.983 1.00 14.13 334 ILE B O 1
ATOM 5554 N N . GLU B 1 357 ? 26.401 -2.090 -13.030 1.00 15.29 335 GLU B N 1
ATOM 5555 C CA . GLU B 1 357 ? 26.863 -2.179 -14.412 1.00 17.83 335 GLU B CA 1
ATOM 5556 C C . GLU B 1 357 ? 28.386 -2.086 -14.379 1.00 16.33 335 GLU B C 1
ATOM 5557 O O . GLU B 1 357 ? 28.941 -1.012 -14.154 1.00 13.38 335 GLU B O 1
ATOM 5563 N N . ASP B 1 358 ? 29.052 -3.216 -14.587 1.00 16.1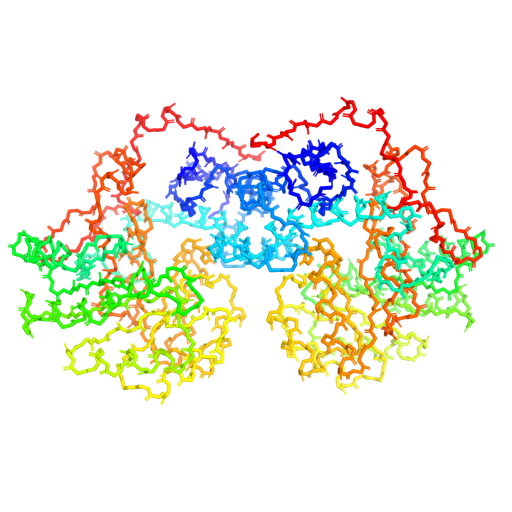1 336 ASP B N 1
ATOM 5564 C CA . ASP B 1 358 ? 30.511 -3.266 -14.575 1.00 15.57 336 ASP B CA 1
ATOM 5565 C C . ASP B 1 358 ? 31.110 -2.471 -13.411 1.00 14.69 336 ASP B C 1
ATOM 5566 O O . ASP B 1 358 ? 31.881 -1.535 -13.613 1.00 14.19 336 ASP B O 1
ATOM 5571 N N . GLY B 1 359 ? 30.732 -2.844 -12.192 1.00 12.95 337 GLY B N 1
ATOM 5572 C CA . GLY B 1 359 ? 31.258 -2.184 -11.009 1.00 11.82 337 GLY B CA 1
ATOM 5573 C C . GLY B 1 359 ? 30.753 -0.781 -10.733 1.00 11.61 337 GLY B C 1
ATOM 5574 O O . GLY B 1 359 ? 31.259 -0.104 -9.842 1.00 12.07 337 GLY B O 1
ATOM 5575 N N . HIS B 1 360 ? 29.755 -0.340 -11.491 1.00 10.80 338 HIS B N 1
ATOM 5576 C CA . HIS B 1 360 ? 29.196 0.991 -11.303 1.00 10.46 338 HIS B CA 1
ATOM 5577 C C . HIS B 1 360 ? 27.706 0.958 -11.007 1.00 9.29 338 HIS B C 1
ATOM 5578 O O . HIS B 1 360 ? 26.980 0.110 -11.528 1.00 9.69 338 HIS B O 1
ATOM 5585 N N . ALA B 1 361 ? 27.263 1.889 -10.166 1.00 8.74 339 ALA B N 1
ATOM 5586 C CA . ALA B 1 361 ? 25.852 2.026 -9.831 1.00 9.52 339 ALA B CA 1
ATOM 5587 C C . ALA B 1 361 ? 25.405 3.213 -10.680 1.00 10.77 339 ALA B C 1
ATOM 5588 O O . ALA B 1 361 ? 26.248 3.949 -11.200 1.00 11.18 339 ALA B O 1
ATOM 5590 N N . ARG B 1 362 ? 24.101 3.421 -10.826 1.00 10.45 340 ARG B N 1
ATOM 5591 C CA . ARG B 1 362 ? 23.646 4.524 -11.660 1.00 9.17 340 ARG B CA 1
ATOM 5592 C C . ARG B 1 362 ? 22.559 5.412 -11.083 1.00 8.13 340 ARG B C 1
ATOM 5593 O O . ARG B 1 362 ? 21.576 4.932 -10.523 1.00 8.49 340 ARG B O 1
ATOM 5601 N N . VAL B 1 363 ? 22.757 6.717 -11.222 1.00 7.66 341 VAL B N 1
ATOM 5602 C CA . VAL B 1 363 ? 21.758 7.693 -10.803 1.00 8.41 341 VAL B CA 1
ATOM 5603 C C . VAL B 1 363 ? 21.071 8.038 -12.115 1.00 9.97 341 VAL B C 1
ATOM 5604 O O . VAL B 1 363 ? 21.723 8.493 -13.061 1.00 10.13 341 VAL B O 1
ATOM 5608 N N . THR B 1 364 ? 19.767 7.805 -12.189 1.00 11.00 342 THR B N 1
ATOM 5609 C CA . THR B 1 364 ? 19.026 8.089 -13.409 1.00 12.27 342 THR B CA 1
ATOM 5610 C C . THR B 1 364 ? 18.488 9.514 -13.405 1.00 13.33 342 THR B C 1
ATOM 5611 O O . THR B 1 364 ? 18.659 10.250 -12.434 1.00 12.63 342 THR B O 1
ATOM 5615 N N . ASP B 1 365 ? 17.842 9.913 -14.494 1.00 12.97 343 ASP B N 1
ATOM 5616 C CA . ASP B 1 365 ? 17.302 11.261 -14.564 1.00 14.67 343 ASP B CA 1
ATOM 5617 C C . ASP B 1 365 ? 15.861 11.332 -14.072 1.00 12.83 343 ASP B C 1
ATOM 5618 O O . ASP B 1 365 ? 15.194 12.345 -14.244 1.00 12.41 343 ASP B O 1
ATOM 5623 N N . ALA B 1 366 ? 15.386 10.256 -13.451 1.00 11.20 344 ALA B N 1
ATOM 5624 C CA . ALA B 1 366 ? 14.026 10.241 -12.916 1.00 12.86 344 ALA B CA 1
ATOM 5625 C C . ALA B 1 366 ? 13.962 11.330 -11.844 1.00 12.58 344 ALA B C 1
ATOM 5626 O O . ALA B 1 366 ? 14.884 11.468 -11.042 1.00 15.10 344 ALA B O 1
ATOM 5628 N N . PRO B 1 367 ? 12.880 12.127 -11.827 1.00 12.37 345 PRO B N 1
ATOM 5629 C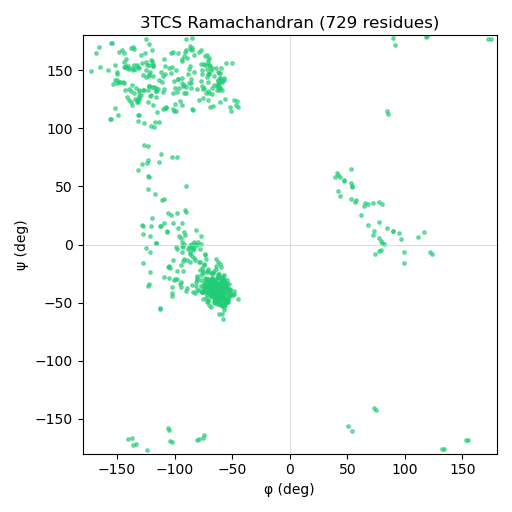 CA . PRO B 1 367 ? 12.724 13.204 -10.842 1.00 11.83 345 PRO B CA 1
ATOM 5630 C C . PRO B 1 367 ? 12.790 12.718 -9.395 1.00 10.99 345 PRO B C 1
ATOM 5631 O O . PRO B 1 367 ? 12.275 11.651 -9.066 1.00 10.65 345 PRO B O 1
ATOM 5635 N N . GLY B 1 368 ? 13.419 13.512 -8.536 1.00 9.78 346 GLY B N 1
ATOM 5636 C CA . GLY B 1 368 ? 13.540 13.135 -7.140 1.00 10.07 346 GLY B CA 1
ATOM 5637 C C . GLY B 1 368 ? 14.583 12.052 -6.961 1.00 9.53 346 GLY B C 1
ATOM 5638 O O . GLY B 1 368 ? 15.610 12.060 -7.636 1.00 7.99 346 GLY B O 1
ATOM 5639 N N . TRP B 1 369 ? 14.331 11.114 -6.053 1.00 8.96 347 TRP B N 1
ATOM 5640 C CA . TRP B 1 369 ? 15.284 10.040 -5.828 1.00 9.37 347 TRP B CA 1
ATOM 5641 C C . TRP B 1 369 ? 15.209 9.036 -6.971 1.00 11.89 347 TRP B C 1
ATOM 5642 O O . TRP B 1 369 ? 16.173 8.325 -7.242 1.00 12.43 347 TRP B O 1
ATOM 5653 N N . GLY B 1 370 ? 14.061 8.993 -7.642 1.00 12.76 348 GLY B N 1
ATOM 5654 C CA . GLY B 1 370 ? 13.893 8.085 -8.762 1.00 15.33 348 GLY B CA 1
ATOM 5655 C C . GLY B 1 370 ? 13.591 6.661 -8.342 1.00 16.60 348 GLY B C 1
ATOM 5656 O O . GLY B 1 370 ? 14.024 5.702 -8.987 1.00 19.35 348 GLY B O 1
ATOM 5657 N N . VAL B 1 371 ? 12.844 6.522 -7.257 1.00 15.18 349 VAL B N 1
ATOM 5658 C CA . VAL B 1 371 ? 12.486 5.211 -6.738 1.00 15.67 349 VAL B CA 1
ATOM 5659 C C . VAL B 1 371 ? 11.055 5.276 -6.217 1.00 16.48 349 VAL B C 1
ATOM 5660 O O . VAL B 1 371 ? 10.543 6.357 -5.930 1.00 16.54 349 VAL B O 1
ATOM 5664 N N . GLU B 1 372 ? 10.416 4.118 -6.101 1.00 15.45 350 GLU B N 1
ATOM 5665 C CA . GLU B 1 372 ? 9.046 4.039 -5.606 1.00 16.10 350 GLU B CA 1
ATOM 5666 C C . GLU B 1 372 ? 9.003 2.967 -4.523 1.00 13.66 350 GLU B C 1
ATOM 5667 O O . GLU B 1 372 ? 9.460 1.850 -4.737 1.00 12.53 350 GLU B O 1
ATOM 5673 N N . ILE B 1 373 ? 8.469 3.314 -3.359 1.00 11.96 351 ILE B N 1
ATOM 5674 C CA . ILE B 1 373 ? 8.381 2.358 -2.270 1.00 11.52 351 ILE B CA 1
ATOM 5675 C C . ILE B 1 373 ? 7.320 1.333 -2.643 1.00 11.59 351 ILE B C 1
ATOM 5676 O O . ILE B 1 373 ? 6.285 1.684 -3.204 1.00 10.48 351 ILE B O 1
ATOM 5681 N N . SER B 1 374 ? 7.593 0.071 -2.335 1.00 10.53 352 SER B N 1
ATOM 5682 C CA . SER B 1 374 ? 6.678 -1.029 -2.628 1.00 10.63 352 SER B CA 1
ATOM 5683 C C . SER B 1 374 ? 5.334 -0.873 -1.930 1.00 10.44 352 SER B C 1
ATOM 5684 O O . SER B 1 374 ? 5.278 -0.758 -0.710 1.00 9.08 352 SER B O 1
ATOM 5687 N N . PRO B 1 375 ? 4.231 -0.865 -2.699 1.00 11.51 353 PRO B N 1
ATOM 5688 C CA . PRO B 1 375 ? 2.902 -0.724 -2.094 1.00 12.58 353 PRO B CA 1
ATOM 5689 C C . PRO B 1 375 ? 2.614 -1.852 -1.099 1.00 11.48 353 PRO B C 1
ATOM 5690 O O . PRO B 1 375 ? 1.912 -1.659 -0.105 1.00 11.43 353 PRO B O 1
ATOM 5694 N N . GLU B 1 376 ? 3.153 -3.032 -1.382 1.00 11.33 354 GLU B N 1
ATOM 5695 C CA . GLU B 1 376 ? 2.971 -4.194 -0.514 1.00 12.61 354 GLU B CA 1
ATOM 5696 C C . GLU B 1 376 ? 3.696 -3.964 0.809 1.00 12.40 354 GLU B C 1
ATOM 5697 O O . GLU B 1 376 ? 3.167 -4.264 1.881 1.00 9.78 354 GLU B O 1
ATOM 5703 N N . TRP B 1 377 ? 4.910 -3.424 0.738 1.00 11.26 355 TRP B N 1
ATOM 5704 C CA . TRP B 1 377 ? 5.661 -3.170 1.960 1.00 9.27 355 TRP B CA 1
ATOM 5705 C C . TRP B 1 377 ? 4.904 -2.132 2.783 1.00 8.19 355 TRP B C 1
ATOM 5706 O O . TRP B 1 377 ? 4.731 -2.291 3.992 1.00 8.93 355 TRP B O 1
ATOM 5717 N N . LEU B 1 378 ? 4.451 -1.066 2.128 1.00 6.79 356 LEU B N 1
ATOM 5718 C CA . LEU B 1 378 ? 3.706 -0.018 2.823 1.00 7.17 356 LEU B CA 1
ATOM 5719 C C . LEU B 1 378 ? 2.451 -0.569 3.505 1.00 8.41 356 LEU B C 1
ATOM 5720 O O . LEU B 1 378 ? 2.116 -0.174 4.622 1.00 8.13 356 LEU B O 1
ATOM 5725 N N . ALA B 1 379 ? 1.761 -1.484 2.832 1.00 8.60 357 ALA B N 1
ATOM 5726 C CA . ALA B 1 379 ? 0.544 -2.072 3.390 1.00 8.94 357 ALA B CA 1
ATOM 5727 C C . ALA B 1 379 ? 0.798 -2.739 4.740 1.00 10.14 357 ALA B C 1
ATOM 5728 O O . ALA B 1 379 ? -0.064 -2.707 5.622 1.00 10.05 357 ALA B O 1
ATOM 5730 N N . ARG B 1 380 ? 1.978 -3.336 4.902 1.00 8.24 358 ARG B N 1
ATOM 5731 C CA . ARG B 1 380 ? 2.324 -4.016 6.148 1.00 10.66 358 ARG B CA 1
ATOM 5732 C C . ARG B 1 380 ? 2.970 -3.125 7.202 1.00 10.69 358 ARG B C 1
ATOM 5733 O O . ARG B 1 380 ? 3.221 -3.576 8.316 1.00 9.92 358 ARG B O 1
ATOM 5741 N N . SER B 1 381 ? 3.226 -1.868 6.865 1.00 9.19 359 SER B N 1
ATOM 5742 C CA . SER B 1 381 ? 3.895 -0.952 7.790 1.00 10.01 359 SER B CA 1
ATOM 5743 C C . SER B 1 381 ? 3.050 -0.334 8.899 1.00 10.62 359 SER B C 1
ATOM 5744 O O . SER B 1 381 ? 1.819 -0.376 8.878 1.00 10.47 359 SER B O 1
ATOM 5747 N N . GLN B 1 382 ? 3.742 0.247 9.873 1.00 10.70 360 GLN B N 1
ATOM 5748 C CA . GLN B 1 382 ? 3.090 0.937 10.972 1.00 11.80 360 GLN B CA 1
ATOM 5749 C C . GLN B 1 382 ? 3.024 2.393 10.537 1.00 10.97 360 GLN B C 1
ATOM 5750 O O . GLN B 1 382 ? 4.052 3.039 10.291 1.00 8.70 360 GLN B O 1
ATOM 5756 N N . TYR B 1 383 ? 1.805 2.905 10.442 1.00 8.63 361 TYR B N 1
ATOM 5757 C CA . TYR B 1 383 ? 1.562 4.266 9.990 1.00 8.92 361 TYR B CA 1
ATOM 5758 C C . TYR B 1 383 ? 1.382 5.274 11.118 1.00 9.53 361 TYR B C 1
ATOM 5759 O O . TYR B 1 383 ? 0.787 4.964 12.143 1.00 9.31 361 TYR B O 1
ATOM 5768 N N . GLN B 1 384 ? 1.898 6.481 10.919 1.00 9.38 362 GLN B N 1
ATOM 5769 C CA . GLN B 1 384 ? 1.731 7.558 11.895 1.00 9.15 362 GLN B CA 1
ATOM 5770 C C . GLN B 1 384 ? 1.813 8.874 11.141 1.00 11.04 362 GLN B C 1
ATOM 5771 O O . GLN B 1 384 ? 2.637 9.032 10.243 1.00 10.52 362 GLN B O 1
ATOM 5777 N N . SER B 1 385 ? 0.949 9.821 11.480 1.00 11.68 363 SER B N 1
ATOM 5778 C CA . SER B 1 385 ? 0.980 11.096 10.785 1.00 13.63 363 SER B CA 1
ATOM 5779 C C . SER B 1 385 ? 0.873 12.284 11.723 1.00 13.76 363 SER B C 1
ATOM 5780 O O . SER B 1 385 ? 0.340 12.183 12.828 1.00 14.59 363 SER B O 1
ATOM 5783 N N . SER B 1 386 ? 1.402 13.407 11.263 1.00 13.95 364 SER B N 1
ATOM 5784 C CA . SER B 1 386 ? 1.361 14.662 11.996 1.00 15.02 364 SER B CA 1
ATOM 5785 C C . SER B 1 386 ? 0.981 15.704 10.961 1.00 15.78 364 SER B C 1
ATOM 5786 O O . SER B 1 386 ? 1.580 15.755 9.892 1.00 13.08 364 SER B O 1
ATOM 5789 N N . GLU B 1 387 ? -0.015 16.527 11.264 1.00 17.19 365 GLU B N 1
ATOM 5790 C CA . GLU B 1 387 ? -0.429 17.556 10.320 1.00 21.75 365 GLU B CA 1
ATOM 5791 C C . GLU B 1 387 ? -0.941 18.798 11.029 1.00 23.45 365 GLU B C 1
ATOM 5792 O O . GLU B 1 387 ? -1.201 18.772 12.229 1.00 23.13 365 GLU B O 1
ATOM 5798 N N . ILE B 1 388 ? -1.067 19.891 10.285 1.00 26.77 366 ILE B N 1
ATOM 5799 C CA . ILE B 1 388 ? -1.556 21.143 10.846 1.00 31.21 366 ILE B CA 1
ATOM 5800 C C . ILE B 1 388 ? -2.884 21.551 10.219 1.00 33.83 366 ILE B C 1
ATOM 5801 O O . ILE B 1 388 ? -3.402 20.778 9.381 1.00 36.01 366 ILE B O 1
#

Solvent-accessible surface area: 25725 Å² total

InterPro domains:
  IPR013341 Mandelate racemase, N-terminal domain [PF02746] (5-106)
  IPR013342 Mandelate racemase, C-terminal domain [PF13378] (129-354)
  IPR013342 Mandelate racemase, C-terminal domain [SM00922] (125-230)
  IPR029017 Enolase-like, N-terminal [G3DSA:3.30.390.10] (8-355)
  IPR029017 Enolase-like, N-terminal [SSF54826] (1-108)
  IPR036849 Enolase-like, C-terminal domain superfamily [G3DSA:3.20.20.120] (99-352)
  IPR036849 Enolase-like, C-terminal domain superfamily [SSF51604] (94-362)
  IPR046945 L-rhamnonate dehydratase-like [PTHR13794] (15-363)

Foldseek 3Di:
DFWFKKKWWADQFWIKIWTAGPVGQIFIFTFHTHRRVVLQVCLQVQPCVQRHGDDCPVVVVSVVVSCVVVVVDDAQSNQSSLARVQQRVLLRVLVVVLWESLVVLVFDWWKFFEEAEEPDQPDALLVVLVVVLVCCVPQQAQEYEEEFADALQQQHRPDPCRLVPNQQSNCVSNDDRGEYEYEHNAHDFLVSLLVSLVSNVVSRHQYYENSHHQVCLVRLLSNCVSHPRFYEYAQQPQDPVVLLVCLVSVSGQEYAYQQNSNRHDSSVVVSLVSQVVSPHAYAYDDADQDCSQLSVSSVQRHRPRHDRGGYDYPDDCVVVVPNPQQWPDRQARGDNSIGTQDGGGYSNTHGHPVSSVPTDMDMDGD/DQAWFKWKWWDDQFWIKIWTAHPVGQIFIFTFHTHRVVVLQVCLQVQPCVQRHGDGCPPVVVSLVVSCVVVVVDDAQSNLSNLARVQQRVLLSVLVVVLFESLVVLVFDWWKFFEEAEEPDQPAALVVVLVVVLVCCVPQQHQEYEEEFADALAQQHRPDPCRLVPNQVSNCVSNHDRGAYEYAHNAHDFLVSLLVSLVSNVVSRHQEYENSHHQVCLVRLQSNCVNHPRWYEYAQQPQDVVVLLVSLVSVSTQEYAYQQNSNRHDSSVVVSLVSCVVSVGAYAYDDADQDCSQLSVSSVQRHRPRHDRGGYDYPDDCVVVVPNPQQFPDRQARHDNSIGTQDGGGYSNTHGHPVSSVPTDMDMDGD

Sequence (733 aa):
MKLKAIETFTNDAVGFVRVTTQDGAQGWGQVSTYHADITCTVLHRQVAPWMLGQDITDLDDLLDIVTEREHKFPGSYLRRAMAGVDTAIWDLRGKQQGKPVAEVLGGTPGLIRAYASSMKRDITPRDEAERLKRLRDTQGFTAFKVRAGAEVGRNRDEWPGRTEEIIPTMRRELGDDVDLLIDANSCYTPDRAIEVGHMLQDHGFCHFEEPCPYWELAQTKQVTDALDIDVTGGEQDCDLPTWQRMIDMRAVDIVQPDILYLGGICRTLRVVEMARAAGLPVTPHCANWSLVTLFTMHLLRAIPNAGKYLEFSIEGPDYYPWQEGLFVKTPYEIEDGHARVTDAPGWGVEISPEWLARSQYQSSEISMKLKAIETFTNDAVGFVRVTTQDGAQGWGQVSTYHADITCTVLHRQVAPWMLGQDITDLDDLLDIVTEREHKFPGSYLRRAMAGVDTAIWDLRGKQQGKPVAEVLGGTPGLIRAYASSMKRDITPRDEAERLKRLRDTQGFTAFKVRAGAEVGRNRDEWPGRTEEIIPTMRRELGDDVDLLIDANSCYTPDRAIEVGHMLQDHGFCHFEEPCPYWELAQTKQVTDALDIDVTGGEQDCDLPTWQRMIDMRAVDIVQPDILYLGGICRTLRVVEMARAAGLPVTPHCANWSLVTLFTMHLLRAIPNAGKYLEFSIEGPDYYPWQEGLFVKTPYEIEDGHARVTDAPGWGVEISPEWLARSQYQSSEI

CATH classification: 3.30.390.10 (+1 more: 3.20.20.120)

Nearest PDB structures (foldseek):
  3tcs-assembly1_A  TM=1.002E+00  e=2.542E-83  Roseobacter denitrificans OCh 114
  3u4f-assembly2_D  TM=9.988E-01  e=1.467E-75  Roseovarius nubinhibens ISM
  3t8q-assembly1_A  TM=9.971E-01  e=1.663E-66  Hoeflea phototrophica DFL-43
  3t9p-assembly1_B  TM=9.953E-01  e=5.082E-66  Roseovarius sp. TM1035
  4e4f-assembly1_C-2  TM=8.455E-01  e=2.644E-24  Pectobacterium carotovorum subsp. carotovorum PC1

Secondary structure (DSSP, 8-state):
-BEEEEEEEE-SS-EEEEEEETTS-EEEEEPPSSSHHHHHHHIIIIIHHHHTTSB-TTHHHHHHHHHHHTTT--BHHHHHHHHHHHHHHHHHHHHHHTSBHHHHTT---EEEEEEEE---SSS-HHHHHHHHHHHHHHH---EEEEE-S-TT-TT--SSTTHHHHHHHHHHHHH-SSSEEEEE-TT---HHHHHHHHHHHHHTT--EEE--S-TT-HHHHHHHHHH-SS-EEE-TT---HHHHHHHHHHT--SEE---HHHHTSHHHHHHHHHHHHHTT--B-----STTTHHHHHHHHHTT-TTB-S-EEEE---TTT-GGGTT-BSS-S---BTTEEEE-SSSBT---B-HHHHHHSEEEEEE-/--BEEEEEEEE-SS-EEEEEEETTS-EEEEEPPSSSHHHHHHHIIIIIHHHHTTSB-TTHHHHHHHHHHHTTT--BHHHHHHHHHHHHHHHHHHHHHHTSBHHHHTT---EEEEEEEE---SSS-HHHHHHHHHHHHHHH---EEEEE-S-TT-TT--SSTTHHHHHHHHHHHHH-TTSEEEEE-TT---HHHHHHHHHHHHHTT--EEE--S-TT-HHHHHHHHHH-SSEEEE-TT---HHHHHHHHHTT--SEE---TTTTTSHHHHHHHHHHHHHHT--B-----STTT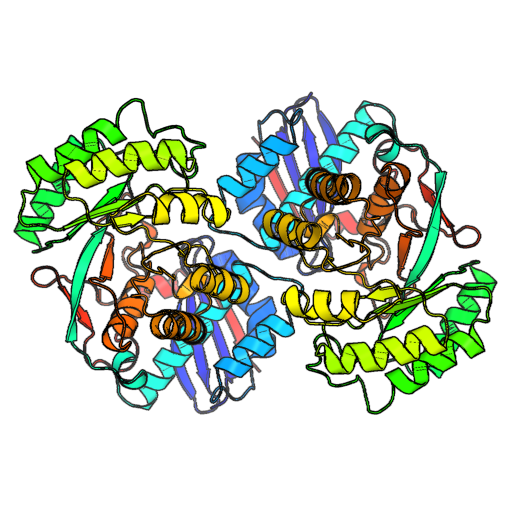HHHHHHHHHTT-TTB-S-EEEE---TTT-GGGTT-BSS-S---BTTEEEE-SSSBT---B-HHHHHHSEEEEEE-

B-factor: mean 17.66, std 8.47, range [3.78, 48.97]